Protein AF-0000000087139735 (afdb_homodimer)

Sequence (526 aa):
MELHQAVAIVTGGARGFGRAFAEEILANGGKAMITDVNVHELQATGKELQRRFGERNVCWDRQSVTEKDSFPRSFAYAAKYFKQPVNVLVNNAGIAGDMTFYEPGSTNWEAVVDIDLVALIRGSQFAITEFKRTLKGKEGVIVNLGSMAGLTTTPFGPDYAAAKAGVVGFTRSLYQLKKSDNIRCFCMCPGFAETNMGRQADVEIPEYTNMMGGLLPVKVVVDAFAAGMREPDNAGRVQRIMKKNTSYYRFPGDKALFPDSKLMELHQAVAIVTGGARGFGRAFAEEILANGGKAMITDVNVHELQATGKELQRRFGERNVCWDRQSVTEKDSFPRSFAYAAKYFKQPVNVLVNNAGIAGDMTFYEPGSTNWEAVVDIDLVALIRGSQFAITEFKRTLKGKEGVIVNLGSMAGLTTTPFGPDYAAAKAGVVGFTRSLYQLKKSDNIRCFCMCPGFAETNMGRQADVEIPEYTNMMGGLLPVKVVVDAFAAGMREPDNAGRVQRIMKKNTSYYRFPGDKALFPDSKL

Organism: NCBI:txid53985

Foldseek 3Di:
DALLPALEEFEPCLFFLNVLLQLLSLVRNAAYEYEYQPPVSQVVSQVVSCVVRNPLRYHYDYADLLDLCRQVVVQVVSCVSNVHGGQEYELDFADADPLCVVPPPDDVLVVRLRNQAVSLVSNVVVNLVSCLVGVVLDAHEYEHEAAVLLVDPDVSRVSNSVNRVNSLVVQLVQLCCCVVRVYAYEYEHEYQAPTPRSVVCCVVPVVVCVVQPHHAYSVQSSVVVSVVVVDSQQGSWYWYGGRVDTDTDDDVCCCVVRVPPPD/DALLDALEEFEPCLFFLNVLLQLLSLVRNAAYEYEYQPPVSQVVSQVVSCVVRNPLRYHYDYADLLDLCRQVVVQVVSCVSNVHGGQEYELDFADADPLCVVPPPDDVLVVRLRNQAVSLVSNVVVNLVSCLVGVVLDAHEYEHEAAVLLVDPDVSGNSNSVNRVNSLVVQLVQLCCCVVRVYAYEYEHEYQAPTPRSVVCCVVPVVVCVVQPHHAYSVQSSVVVSVVVVDSQQGSWYWYGGRVDTDTDDDVPCCVVRVPPPD

Nearest PDB structures (foldseek):
  3bmn-assembly1_C  TM=8.391E-01  e=1.812E-13  Trypanosoma brucei brucei
  3mcv-assembly1_B  TM=8.119E-01  e=3.113E-13  Trypanosoma brucei brucei
  8of2-assembly1_C  TM=8.279E-01  e=9.186E-13  Trypanosoma brucei brucei
  4cm6-assembly1_B  TM=8.150E-01  e=3.889E-12  Trypanosoma brucei brucei
  3bmo-assembly1_D  TM=8.076E-01  e=2.404E-12  Trypanosoma brucei brucei

Secondary structure (DSSP, 8-state):
--GGG-EEEEETTTSHHHHHHHHHHHHTT-EEEEEES-HHHHHHHHHHHHHHH-TTTEEEEE--TTSTTHHHHHHHHHHHHHTS---EEEE-------S-TTSTT--HHHHHHIIIIIHHHHHHHHHHHHHHHHSTTS-EEEEEE--GGGTS--TT-HHHHHHHHHHHHHHHTTTTHHHHHSEEEEEEEE-SBSSHHHHHHHHH-HHHHHHTTSPBPHHHHHHHHHHHHH-TT-TT-EEEE-SS-EEE---TTHHHH-TT---/--GGG-EEEETTTTSHHHHHHHHHHHHTT-EEEEEES-HHHHHHHHHHHHHHH-TTTEEEEE--TTSTTHHHHHHHHHHHHHTS---EEEE-------S-TTSTT--HHHHHHIIIIIHHHHHHHHHHHHHHHHSTTS-EEEEEE--GGGTS--TT-HHHHHHHHHHHHHHHTTTTHHHHHSEEEEEEEE-SBSSHHHHHHHHH-HHHHHHTTSPBPHHHHHHHHHHHHH-TT-TT-EEEE-SS-EEE---TTHHHH-TT---

Solvent-accessible surface area (backbone atoms only — not comparable to full-atom values): 25849 Å² total; per-residue (Å²): 76,59,46,49,73,35,28,28,41,26,31,34,17,42,46,59,68,22,30,48,47,43,48,53,29,39,78,46,60,14,30,31,31,31,21,17,70,54,54,68,52,27,51,54,41,38,53,52,48,18,72,74,66,34,66,81,34,37,48,65,49,77,34,52,68,71,43,90,64,36,55,66,52,52,51,52,50,47,21,62,73,58,73,41,70,62,35,29,40,33,44,47,41,64,64,74,64,84,60,41,71,85,40,84,85,55,60,64,51,56,55,31,31,39,41,38,25,52,20,40,50,52,47,50,47,50,47,53,48,47,31,65,67,65,41,75,70,45,70,28,40,38,39,37,58,44,26,41,40,29,75,42,71,25,66,67,29,27,50,42,7,12,18,20,8,14,40,48,26,27,31,36,10,42,31,59,36,34,81,77,55,33,28,33,28,29,30,40,18,42,55,46,27,70,32,72,70,28,51,48,40,44,69,76,41,38,70,60,33,51,74,67,71,34,66,24,61,59,61,62,55,44,52,49,49,55,52,53,47,50,43,80,76,41,42,20,35,38,34,37,37,50,83,90,45,75,44,56,59,83,54,90,64,38,65,74,76,41,70,76,46,89,102,75,60,47,47,73,36,28,29,41,26,31,34,18,41,46,58,66,22,30,48,48,42,48,54,29,40,77,47,60,14,30,33,30,33,22,16,70,52,55,68,52,27,52,54,42,39,54,52,48,18,72,73,64,35,64,78,33,37,48,65,48,78,35,51,67,71,43,90,63,36,53,64,52,49,53,52,51,47,20,62,72,58,72,41,72,62,35,29,40,33,42,49,43,64,66,75,61,85,61,42,71,84,40,85,84,55,60,64,52,57,56,32,31,39,41,40,24,52,20,39,50,52,46,50,47,50,47,54,48,48,32,64,68,66,42,75,69,45,70,28,40,38,41,39,58,44,26,41,40,28,75,40,70,25,67,66,29,28,50,42,6,11,17,21,8,14,40,48,27,26,31,36,11,41,32,60,36,33,79,76,54,33,29,33,27,28,31,41,19,41,54,46,28,69,32,72,69,28,50,49,42,44,68,76,42,39,71,61,32,50,73,66,71,34,65,23,61,58,62,62,56,44,51,50,48,55,52,52,46,49,43,80,73,41,41,22,36,38,34,37,37,50,84,90,46,74,44,50,59,84,53,90,65,37,64,74,75,43,70,77,45,88,97

Radius of gyration: 23.23 Å; Cα contacts (8 Å, |Δi|>4): 1164; chains: 2; bounding box: 50×70×53 Å

pLDDT: mean 95.25, std 7.1, range [45.31, 99.0]

InterPro domains:
  IPR002347 Short-chain dehydrogenase/reductase SDR [PF00106] (7-201)
  IPR002347 Short-chain dehydrogenase/reductase SDR [PR00080] (84-95)
  IPR002347 Short-chain dehydrogenase/reductase SDR [PR00080] (140-148)
  IPR002347 Short-chain dehydrogenase/reductase SDR [PR00080] (160-179)
  IPR002347 Short-chain dehydrogenase/reductase SDR [PR00081] (7-24)
  IPR002347 Short-chain dehydrogenase/reductase SDR [PR00081] (84-95)
  IPR002347 Short-chain dehydrogenase/reductase SDR [PR00081] (134-150)
  IPR002347 Short-chain dehydrogenase/reductase SDR [PR00081] (160-179)
  IPR002347 Short-chain dehydrogenase/reductase SDR [PR00081] (181-198)
  IPR036291 NAD(P)-binding domain superfamily [SSF51735] (1-235)

Structure (mmCIF, N/CA/C/O backbone):
data_AF-0000000087139735-model_v1
#
loop_
_entity.id
_entity.type
_entity.pdbx_description
1 polymer '15-hydroxyprostaglandin dehydrogenase'
#
loop_
_atom_site.group_PDB
_atom_site.id
_atom_site.type_symbol
_atom_site.label_atom_id
_atom_site.label_alt_id
_atom_site.label_comp_id
_atom_site.label_asym_id
_atom_site.label_entity_id
_atom_site.label_seq_id
_atom_site.pdbx_PDB_ins_code
_atom_site.Cartn_x
_atom_site.Cartn_y
_atom_site.Cartn_z
_atom_site.occupancy
_atom_site.B_iso_or_equiv
_atom_site.auth_seq_id
_atom_site.auth_comp_id
_atom_site.auth_asym_id
_atom_site.auth_atom_id
_atom_site.pdbx_PDB_model_num
ATOM 1 N N . MET A 1 1 ? -7.52 26.047 3.67 1 97.19 1 MET A N 1
ATOM 2 C CA . MET A 1 1 ? -7.234 26.562 5.008 1 97.19 1 MET A CA 1
ATOM 3 C C . MET A 1 1 ? -6.008 27.469 5 1 97.19 1 MET A C 1
ATOM 5 O O . MET A 1 1 ? -4.969 27.109 4.449 1 97.19 1 MET A O 1
ATOM 9 N N . GLU A 1 2 ? -6.172 28.547 5.527 1 98.12 2 GLU A N 1
ATOM 10 C CA . GLU A 1 2 ? -5 29.406 5.691 1 98.12 2 GLU A CA 1
ATOM 11 C C . GLU A 1 2 ? -4.086 28.875 6.793 1 98.12 2 GLU A C 1
ATOM 13 O O . GLU A 1 2 ? -4.559 28.391 7.816 1 98.12 2 GLU A O 1
ATOM 18 N N . LEU A 1 3 ? -2.809 29.141 6.652 1 98.62 3 LEU A N 1
ATOM 19 C CA . LEU A 1 3 ? -1.829 28.516 7.539 1 98.62 3 LEU A CA 1
ATOM 20 C C . LEU A 1 3 ? -1.944 29.078 8.953 1 98.62 3 LEU A C 1
ATOM 22 O O . LEU A 1 3 ? -1.647 28.391 9.922 1 98.62 3 LEU A O 1
ATOM 26 N N . HIS A 1 4 ? -2.438 30.297 9.125 1 98.5 4 HIS A N 1
ATOM 27 C CA . HIS A 1 4 ? -2.592 30.875 10.453 1 98.5 4 HIS A CA 1
ATOM 28 C C . HIS A 1 4 ? -3.707 30.188 11.227 1 98.5 4 HIS A C 1
ATOM 30 O O . HIS A 1 4 ? -3.814 30.344 12.445 1 98.5 4 HIS A O 1
ATOM 36 N N . GLN A 1 5 ? -4.523 29.438 10.539 1 98.62 5 GLN A N 1
ATOM 37 C CA . GLN A 1 5 ? -5.633 28.719 11.164 1 98.62 5 GLN A CA 1
ATOM 38 C C . GLN A 1 5 ? -5.211 27.328 11.602 1 98.62 5 GLN A C 1
ATOM 40 O O . GLN A 1 5 ? -5.957 26.625 12.297 1 98.62 5 GLN A O 1
ATOM 45 N N . ALA A 1 6 ? -4.047 26.938 11.273 1 98.81 6 ALA A N 1
ATOM 46 C CA . ALA A 1 6 ? -3.607 25.562 11.484 1 98.81 6 ALA A CA 1
ATOM 47 C C . ALA A 1 6 ? -3.141 25.344 12.922 1 98.81 6 ALA A C 1
ATOM 49 O O . ALA A 1 6 ? -2.354 26.141 13.453 1 98.81 6 ALA A O 1
ATOM 50 N N . VAL A 1 7 ? -3.65 24.391 13.555 1 98.94 7 VAL A N 1
ATOM 51 C CA . VAL A 1 7 ? -3.107 23.703 14.727 1 98.94 7 VAL A CA 1
ATOM 52 C C . VAL A 1 7 ? -2.695 22.281 14.359 1 98.94 7 VAL A C 1
ATOM 54 O O . VAL A 1 7 ? -3.537 21.391 14.289 1 98.94 7 VAL A O 1
ATOM 57 N N . ALA A 1 8 ? -1.373 22.125 14.195 1 98.94 8 ALA A N 1
ATOM 58 C CA . ALA A 1 8 ? -0.935 20.969 13.422 1 98.94 8 ALA A CA 1
ATOM 59 C C . ALA A 1 8 ? -0.089 20.031 14.281 1 98.94 8 ALA A C 1
ATOM 61 O O . ALA A 1 8 ? 0.621 20.469 15.188 1 98.94 8 ALA A O 1
ATOM 62 N N . ILE A 1 9 ? -0.222 18.766 14.047 1 98.94 9 ILE A N 1
ATOM 63 C CA . ILE A 1 9 ? 0.771 17.75 14.406 1 98.94 9 ILE A CA 1
ATOM 64 C C . ILE A 1 9 ? 1.538 17.328 13.156 1 98.94 9 ILE A C 1
ATOM 66 O O . ILE A 1 9 ? 0.935 16.969 12.141 1 98.94 9 ILE A O 1
ATOM 70 N N . VAL A 1 10 ? 2.822 17.422 13.188 1 98.94 10 VAL A N 1
ATOM 71 C CA . VAL A 1 10 ? 3.695 17 12.102 1 98.94 10 VAL A CA 1
ATOM 72 C C . VAL A 1 10 ? 4.59 15.852 12.562 1 98.94 10 VAL A C 1
ATOM 74 O O . VAL A 1 10 ? 5.508 16.062 13.359 1 98.94 10 VAL A O 1
ATOM 77 N N . THR A 1 11 ? 4.375 14.664 12.078 1 98.94 11 THR A N 1
ATOM 78 C CA . THR A 1 11 ? 5.199 13.516 12.445 1 98.94 11 THR A CA 1
ATOM 79 C C . THR A 1 11 ? 6.523 13.539 11.695 1 98.94 11 THR A C 1
ATOM 81 O O . THR A 1 11 ? 6.598 14.039 10.57 1 98.94 11 THR A O 1
ATOM 84 N N . GLY A 1 12 ? 7.512 12.914 12.328 1 98.56 12 GLY A N 1
ATOM 85 C CA . GLY A 1 12 ? 8.828 13.047 11.734 1 98.56 12 GLY A CA 1
ATOM 86 C C . GLY A 1 12 ? 9.289 14.484 11.602 1 98.56 12 GLY A C 1
ATOM 87 O O . GLY A 1 12 ? 9.805 14.883 10.555 1 98.56 12 GLY A O 1
ATOM 88 N N . GLY A 1 13 ? 9.008 15.258 12.586 1 98.62 13 GLY A N 1
ATOM 89 C CA . GLY A 1 13 ? 9.148 16.703 12.461 1 98.62 13 GLY A CA 1
ATOM 90 C C . GLY A 1 13 ? 10.508 17.203 12.898 1 98.62 13 GLY A C 1
ATOM 91 O O . GLY A 1 13 ? 10.766 18.406 12.875 1 98.62 13 GLY A O 1
ATOM 92 N N . ALA A 1 14 ? 11.438 16.312 13.297 1 98.25 14 ALA A N 1
ATOM 93 C CA . ALA A 1 14 ? 12.719 16.75 13.844 1 98.25 14 ALA A CA 1
ATOM 94 C C . ALA A 1 14 ? 13.648 17.234 12.734 1 98.25 14 ALA A C 1
ATOM 96 O O . ALA A 1 14 ? 14.57 18.016 12.992 1 98.25 14 ALA A O 1
ATOM 97 N N . ARG A 1 15 ? 13.461 16.766 11.539 1 96.12 15 ARG A N 1
ATOM 98 C CA . ARG A 1 15 ? 14.336 17.125 10.422 1 96.12 15 ARG A CA 1
ATOM 99 C C . ARG A 1 15 ? 13.594 17.031 9.094 1 96.12 15 ARG A C 1
ATOM 101 O O . ARG A 1 15 ? 12.406 16.703 9.062 1 96.12 15 ARG A O 1
ATOM 108 N N . GLY A 1 16 ? 14.258 17.422 8.039 1 96.25 16 GLY A N 1
ATOM 109 C CA . GLY A 1 16 ? 13.766 17.203 6.691 1 96.25 16 GLY A CA 1
ATOM 110 C C . GLY A 1 16 ? 12.477 17.938 6.395 1 96.25 16 GLY A C 1
ATOM 111 O O . GLY A 1 16 ? 12.328 19.109 6.758 1 96.25 16 GLY A O 1
ATOM 112 N N . PHE A 1 17 ? 11.594 17.281 5.617 1 97.88 17 PHE A N 1
ATOM 113 C CA . PHE A 1 17 ? 10.328 17.891 5.207 1 97.88 17 PHE A CA 1
ATOM 114 C C . PHE A 1 17 ? 9.477 18.234 6.422 1 97.88 17 PHE A C 1
ATOM 116 O O . PHE A 1 17 ? 8.859 19.297 6.465 1 97.88 17 PHE A O 1
ATOM 123 N N . GLY A 1 18 ? 9.492 17.328 7.438 1 98.56 18 GLY A N 1
ATOM 124 C CA . GLY A 1 18 ? 8.664 17.562 8.609 1 98.56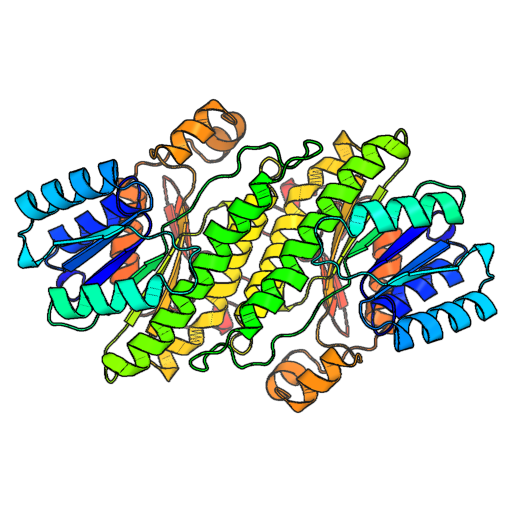 18 GLY A CA 1
ATOM 125 C C . GLY A 1 18 ? 9.008 18.859 9.328 1 98.56 18 GLY A C 1
ATOM 126 O O . GLY A 1 18 ? 8.117 19.641 9.641 1 98.56 18 GLY A O 1
ATOM 127 N N . ARG A 1 19 ? 10.258 19.016 9.562 1 98.5 19 ARG A N 1
ATOM 128 C CA . ARG A 1 19 ? 10.703 20.266 10.164 1 98.5 19 ARG A CA 1
ATOM 129 C C . ARG A 1 19 ? 10.305 21.469 9.305 1 98.5 19 ARG A C 1
ATOM 131 O O . ARG A 1 19 ? 9.82 22.469 9.82 1 98.5 19 ARG A O 1
ATOM 138 N N . ALA A 1 20 ? 10.477 21.344 8.008 1 98.62 20 ALA A N 1
ATOM 139 C CA . ALA A 1 20 ? 10.211 22.438 7.082 1 98.62 20 ALA A CA 1
ATOM 140 C C . ALA A 1 20 ? 8.727 22.766 7.031 1 98.62 20 ALA A C 1
ATOM 142 O O . ALA A 1 20 ? 8.336 23.938 6.945 1 98.62 20 ALA A O 1
ATOM 143 N N . PHE A 1 21 ? 7.863 21.75 7.039 1 98.88 21 PHE A N 1
ATOM 144 C CA . PHE A 1 21 ? 6.418 21.953 7.047 1 98.88 21 PHE A CA 1
ATOM 145 C C . PHE A 1 21 ? 5.988 22.672 8.328 1 98.88 21 PHE A C 1
ATOM 147 O O . PHE A 1 21 ? 5.188 23.609 8.281 1 98.88 21 PHE A O 1
ATOM 154 N N . ALA A 1 22 ? 6.539 22.188 9.477 1 98.88 22 ALA A N 1
ATOM 155 C CA . ALA A 1 22 ? 6.227 22.844 10.742 1 98.88 22 ALA A CA 1
ATOM 156 C C . ALA A 1 22 ? 6.648 24.312 10.727 1 98.88 22 ALA A C 1
ATOM 158 O O . ALA A 1 22 ? 5.883 25.188 11.133 1 98.88 22 ALA A O 1
ATOM 159 N N . GLU A 1 23 ? 7.832 24.578 10.234 1 98.81 23 GLU A N 1
ATOM 160 C CA . GLU A 1 23 ? 8.336 25.938 10.148 1 98.81 23 GLU A CA 1
ATOM 161 C C . GLU A 1 23 ? 7.445 26.812 9.258 1 98.81 23 GLU A C 1
ATOM 163 O O . GLU A 1 23 ? 7.203 27.969 9.562 1 98.81 23 GLU A O 1
ATOM 168 N N . GLU A 1 24 ? 7.02 26.234 8.133 1 98.88 24 GLU A N 1
ATOM 169 C CA . GLU A 1 24 ? 6.141 26.953 7.219 1 98.88 24 GLU A CA 1
ATOM 170 C C . GLU A 1 24 ? 4.836 27.344 7.906 1 98.88 24 GLU A C 1
ATOM 172 O O . GLU A 1 24 ? 4.363 28.484 7.762 1 98.88 24 GLU A O 1
ATOM 177 N N . ILE A 1 25 ? 4.23 26.453 8.656 1 98.88 25 ILE A N 1
ATOM 178 C CA . ILE A 1 25 ? 2.998 26.719 9.398 1 98.88 25 ILE A CA 1
ATOM 179 C C . ILE A 1 25 ? 3.232 27.828 10.422 1 98.88 25 ILE A C 1
ATOM 181 O O . ILE A 1 25 ? 2.457 28.781 10.5 1 98.88 25 ILE A O 1
ATOM 185 N N . LEU A 1 26 ? 4.324 27.734 11.164 1 98.88 26 LEU A N 1
ATOM 186 C CA . LEU A 1 26 ? 4.652 28.656 12.242 1 98.88 26 LEU A CA 1
ATOM 187 C C . LEU A 1 26 ? 4.949 30.047 11.68 1 98.88 26 LEU A C 1
ATOM 189 O O . LEU A 1 26 ? 4.484 31.047 12.219 1 98.88 26 LEU A O 1
ATOM 193 N N . ALA A 1 27 ? 5.688 30.047 10.57 1 98.75 27 ALA A N 1
ATOM 194 C CA . ALA A 1 27 ? 6.074 31.312 9.945 1 98.75 27 ALA A CA 1
ATOM 195 C C . ALA A 1 27 ? 4.848 32.094 9.453 1 98.75 27 ALA A C 1
ATOM 197 O O . ALA A 1 27 ? 4.906 33.312 9.258 1 98.75 27 ALA A O 1
ATOM 198 N N . ASN A 1 28 ? 3.76 31.406 9.336 1 98.62 28 ASN A N 1
ATOM 199 C CA . ASN A 1 28 ? 2.535 32.031 8.844 1 98.62 28 ASN A CA 1
ATOM 200 C C . ASN A 1 28 ? 1.489 32.156 9.945 1 98.62 28 ASN A C 1
ATOM 202 O O . ASN A 1 28 ? 0.298 32.281 9.664 1 98.62 28 ASN A O 1
ATOM 206 N N . GLY A 1 29 ? 1.876 31.953 11.164 1 98.62 29 GLY A N 1
ATOM 207 C CA . GLY A 1 29 ? 1.043 32.312 12.297 1 98.62 29 GLY A CA 1
ATOM 208 C C . GLY A 1 29 ? 0.279 31.156 12.875 1 98.62 29 GLY A C 1
ATOM 209 O O . GLY A 1 29 ? -0.522 31.328 13.797 1 98.62 29 GLY A O 1
ATOM 210 N N . GLY A 1 30 ? 0.488 29.922 12.344 1 98.81 30 GLY A N 1
ATOM 211 C CA . GLY A 1 30 ? -0.148 28.734 12.891 1 98.81 30 GLY A CA 1
ATOM 212 C C . GLY A 1 30 ? 0.582 28.172 14.086 1 98.81 30 GLY A C 1
ATOM 213 O O . GLY A 1 30 ? 1.511 28.781 14.609 1 98.81 30 GLY A O 1
ATOM 214 N N . LYS A 1 31 ? 0.105 27.047 14.594 1 98.94 31 LYS A N 1
ATOM 215 C CA . LYS A 1 31 ? 0.706 26.297 15.688 1 98.94 31 LYS A CA 1
ATOM 216 C C . LYS A 1 31 ? 1.104 24.891 15.242 1 98.94 31 LYS A C 1
ATOM 218 O O . LYS A 1 31 ? 0.464 24.297 14.367 1 98.94 31 LYS A O 1
ATOM 223 N N . ALA A 1 32 ? 2.162 24.406 15.844 1 98.94 32 ALA A N 1
ATOM 224 C CA . ALA A 1 32 ? 2.627 23.094 15.398 1 98.94 32 ALA A CA 1
ATOM 225 C C . ALA A 1 32 ? 3.238 22.312 16.547 1 98.94 32 ALA A C 1
ATOM 227 O O . ALA A 1 32 ? 4.078 22.828 17.281 1 98.94 32 ALA A O 1
ATOM 228 N N . MET A 1 33 ? 2.791 21.109 16.75 1 98.94 33 MET A N 1
ATOM 229 C CA . MET A 1 33 ? 3.541 20.109 17.5 1 98.94 33 MET A CA 1
ATOM 230 C C . MET A 1 33 ? 4.32 19.203 16.562 1 98.94 33 MET A C 1
ATOM 232 O O . MET A 1 33 ? 3.752 18.609 15.641 1 98.94 33 MET A O 1
ATOM 236 N N . ILE A 1 34 ? 5.602 19.062 16.812 1 98.94 34 ILE A N 1
ATOM 237 C CA . ILE A 1 34 ? 6.414 18.125 16.047 1 98.94 34 ILE A CA 1
ATOM 238 C C . ILE A 1 34 ? 6.656 16.859 16.859 1 98.94 34 ILE A C 1
ATOM 240 O O . ILE A 1 34 ? 6.805 16.922 18.094 1 98.94 34 ILE A O 1
ATOM 244 N N . THR A 1 35 ? 6.645 15.703 16.219 1 98.94 35 THR A N 1
ATOM 245 C CA . THR A 1 35 ? 6.969 14.438 16.859 1 98.94 35 THR A CA 1
ATOM 246 C C . THR A 1 35 ? 8.062 13.703 16.094 1 98.94 35 THR A C 1
ATOM 248 O O . THR A 1 35 ? 8.25 13.938 14.898 1 98.94 35 THR A O 1
ATOM 251 N N . ASP A 1 36 ? 8.766 12.883 16.75 1 98.75 36 ASP A N 1
ATOM 252 C CA . ASP A 1 36 ? 9.836 12.086 16.156 1 98.75 36 ASP A CA 1
ATOM 253 C C . ASP A 1 36 ? 10.312 11 17.125 1 98.75 36 ASP A C 1
ATOM 255 O O . ASP A 1 36 ? 10.102 11.102 18.328 1 98.75 36 ASP A O 1
ATOM 259 N N . VAL A 1 37 ? 10.922 10 16.578 1 98.38 37 VAL A N 1
ATOM 260 C CA . VAL A 1 37 ? 11.484 8.945 17.422 1 98.38 37 VAL A CA 1
ATOM 261 C C . VAL A 1 37 ? 12.844 9.375 17.953 1 98.38 37 VAL A C 1
ATOM 263 O O . VAL A 1 37 ? 13.297 8.891 19 1 98.38 37 VAL A O 1
ATOM 266 N N . ASN A 1 38 ? 13.516 10.227 17.188 1 98.06 38 ASN A N 1
ATOM 267 C CA . ASN A 1 38 ? 14.82 10.727 17.625 1 98.06 38 ASN A CA 1
ATOM 268 C C . ASN A 1 38 ? 14.672 11.859 18.641 1 98.06 38 ASN A C 1
ATOM 270 O O . ASN A 1 38 ? 14.57 13.031 18.25 1 98.06 38 ASN A O 1
ATOM 274 N N . VAL A 1 39 ? 14.82 11.523 19.859 1 97.94 39 VAL A N 1
ATOM 275 C CA . VAL A 1 39 ? 14.5 12.43 20.969 1 97.94 39 VAL A CA 1
ATOM 276 C C . VAL A 1 39 ? 15.484 13.602 20.969 1 97.94 39 VAL A C 1
ATOM 278 O O . VAL A 1 39 ? 15.094 14.75 21.203 1 97.94 39 VAL A O 1
ATOM 281 N N . HIS A 1 40 ? 16.719 13.367 20.719 1 98.31 40 HIS A N 1
ATOM 282 C CA . HIS A 1 40 ? 17.734 14.414 20.766 1 98.31 40 HIS A CA 1
ATOM 283 C C . HIS A 1 40 ? 17.516 15.453 19.672 1 98.31 40 HIS A C 1
ATOM 285 O O . HIS A 1 40 ? 17.5 16.656 19.953 1 98.31 40 HIS A O 1
ATOM 291 N N . GLU A 1 41 ? 17.344 14.984 18.469 1 98.19 41 GLU A N 1
ATOM 292 C CA . GLU A 1 41 ? 17.078 15.891 17.344 1 98.19 41 GLU A CA 1
ATOM 293 C C . GLU A 1 41 ? 15.742 16.609 17.516 1 98.19 41 GLU A C 1
ATOM 295 O O . GLU A 1 41 ? 15.625 17.781 17.188 1 98.19 41 GLU A O 1
ATOM 300 N N . LEU A 1 42 ? 14.828 15.906 18.031 1 98.75 42 LEU A N 1
ATOM 301 C CA . LEU A 1 42 ? 13.492 16.453 18.266 1 98.75 42 LEU A CA 1
ATOM 302 C C . LEU A 1 42 ? 13.555 17.609 19.266 1 98.75 42 LEU A C 1
ATOM 304 O O . LEU A 1 42 ? 12.977 18.672 19.016 1 98.75 42 LEU A O 1
ATOM 308 N N . GLN A 1 43 ? 14.203 17.406 20.375 1 98.56 43 GLN A N 1
ATOM 309 C CA . GLN A 1 43 ? 14.32 18.422 21.406 1 98.56 43 GLN A CA 1
ATOM 310 C C . GLN A 1 43 ? 15.07 19.641 20.891 1 98.56 43 GLN A C 1
ATOM 312 O O . GLN A 1 43 ? 14.664 20.781 21.141 1 98.56 43 GLN A O 1
ATOM 317 N N . ALA A 1 44 ? 16.141 19.391 20.156 1 98.75 44 ALA A N 1
ATOM 318 C CA . ALA A 1 44 ? 16.906 20.5 19.594 1 98.75 44 ALA A CA 1
ATOM 319 C C . ALA A 1 44 ? 16.047 21.328 18.641 1 98.75 44 ALA A C 1
ATOM 321 O O . ALA A 1 44 ? 16.016 22.562 18.734 1 98.75 44 ALA A O 1
ATOM 322 N N . THR A 1 45 ? 15.328 20.672 17.75 1 98.81 45 THR A N 1
ATOM 323 C CA . THR A 1 45 ? 14.469 21.359 16.797 1 98.81 45 THR A CA 1
ATOM 324 C C . THR A 1 45 ? 13.32 22.062 17.5 1 98.81 45 THR A C 1
ATOM 326 O O . THR A 1 45 ? 13.016 23.219 17.203 1 98.81 45 THR A O 1
ATOM 329 N N . GLY A 1 46 ? 12.703 21.375 18.453 1 98.69 46 GLY A N 1
ATOM 330 C CA . GLY A 1 46 ? 11.617 21.969 19.203 1 98.69 46 GLY A CA 1
ATOM 331 C C . GLY A 1 46 ? 12.023 23.266 19.906 1 98.69 46 GLY A C 1
ATOM 332 O O . GLY A 1 46 ? 11.32 24.266 19.797 1 98.69 46 GLY A O 1
ATOM 333 N N . LYS A 1 47 ? 13.133 23.281 20.547 1 98.62 47 LYS A N 1
ATOM 334 C CA . LYS A 1 47 ? 13.633 24.438 21.266 1 98.62 47 LYS A CA 1
ATOM 335 C C . LYS A 1 47 ? 13.961 25.578 20.312 1 98.62 47 LYS A C 1
ATOM 337 O O . LYS A 1 47 ? 13.688 26.75 20.609 1 98.62 47 LYS A O 1
ATOM 342 N N . GLU A 1 48 ? 14.547 25.219 19.219 1 98.75 48 GLU A N 1
ATOM 343 C CA . GLU A 1 48 ? 14.844 26.234 18.219 1 98.75 48 GLU A CA 1
ATOM 344 C C . GLU A 1 48 ? 13.57 26.906 17.688 1 98.75 48 GLU A C 1
ATOM 346 O O . GLU A 1 48 ? 13.508 28.125 17.578 1 98.75 48 GLU A O 1
ATOM 351 N N . LEU A 1 49 ? 12.594 26.109 17.359 1 98.75 49 LEU A N 1
ATOM 352 C CA . LEU A 1 49 ? 11.328 26.625 16.844 1 98.75 49 LEU A CA 1
ATOM 353 C C . LEU A 1 49 ? 10.609 27.469 17.891 1 98.75 49 LEU A C 1
ATOM 355 O O . LEU A 1 49 ? 10 28.484 17.578 1 98.75 49 LEU A O 1
ATOM 359 N N . GLN A 1 50 ? 10.688 27.031 19.172 1 98.44 50 GLN A N 1
ATOM 360 C CA . GLN A 1 50 ? 10.086 27.812 20.25 1 98.44 50 GLN A CA 1
ATOM 361 C C . GLN A 1 50 ? 10.734 29.188 20.359 1 98.44 50 GLN A C 1
ATOM 363 O O . GLN A 1 50 ? 10.055 30.188 20.562 1 98.44 50 GLN A O 1
ATOM 368 N N . ARG A 1 51 ? 12.062 29.203 20.25 1 98.44 51 ARG A N 1
ATOM 369 C CA . ARG A 1 51 ? 12.781 30.469 20.328 1 98.44 51 ARG A CA 1
ATOM 370 C C . ARG A 1 51 ? 12.375 31.406 19.188 1 98.44 51 ARG A C 1
ATOM 372 O O . ARG A 1 51 ? 12.234 32.594 19.406 1 98.44 51 ARG A O 1
ATOM 379 N N . ARG A 1 52 ? 12.141 30.844 18.078 1 98.56 52 ARG A N 1
ATOM 380 C CA . ARG A 1 52 ? 11.883 31.641 16.891 1 98.56 52 ARG A CA 1
ATOM 381 C C . ARG A 1 52 ? 10.414 32.062 16.828 1 98.56 52 ARG A C 1
ATOM 383 O O . ARG A 1 52 ? 10.102 33.156 16.344 1 98.56 52 ARG A O 1
ATOM 390 N N . PHE A 1 53 ? 9.469 31.172 17.25 1 98.62 53 PHE A N 1
ATOM 391 C CA . PHE A 1 53 ? 8.07 31.406 16.906 1 98.62 53 PHE A CA 1
ATOM 392 C C . PHE A 1 53 ? 7.219 31.516 18.172 1 98.62 53 PHE A C 1
ATOM 394 O O . PHE A 1 53 ? 6.016 31.781 18.094 1 98.62 53 PHE A O 1
ATOM 401 N N . GLY A 1 54 ? 7.824 31.25 19.391 1 98.38 54 GLY A N 1
ATOM 402 C CA . GLY A 1 54 ? 7.125 31.422 20.656 1 98.38 54 GLY A CA 1
ATOM 403 C C . GLY A 1 54 ? 6.715 30.109 21.281 1 98.38 54 GLY A C 1
ATOM 404 O O . GLY A 1 54 ? 6.223 29.203 20.594 1 98.38 54 GLY A O 1
ATOM 405 N N . GLU A 1 55 ? 6.836 29.984 22.562 1 98.06 55 GLU A N 1
ATOM 406 C CA . GLU A 1 55 ? 6.578 28.766 23.328 1 98.06 55 GLU A CA 1
ATOM 407 C C . GLU A 1 55 ? 5.113 28.344 23.219 1 98.06 55 GLU A C 1
ATOM 409 O O . GLU A 1 55 ? 4.801 27.156 23.281 1 98.06 55 GLU A O 1
ATOM 414 N N . ARG A 1 56 ? 4.289 29.312 23.078 1 98.12 56 ARG A N 1
ATOM 415 C CA . ARG A 1 56 ? 2.859 29.016 23.047 1 98.12 56 ARG A CA 1
ATOM 416 C C . ARG A 1 56 ? 2.447 28.406 21.719 1 98.12 56 ARG A C 1
ATOM 418 O O . ARG A 1 56 ? 1.357 27.844 21.594 1 98.12 56 ARG A O 1
ATOM 425 N N . ASN A 1 57 ? 3.312 28.5 20.703 1 98.56 57 ASN A N 1
ATOM 426 C CA . ASN A 1 57 ? 2.936 28.125 19.344 1 98.56 57 ASN A CA 1
ATOM 427 C C . ASN A 1 57 ? 3.596 26.812 18.922 1 98.56 57 ASN A C 1
ATOM 429 O O . ASN A 1 57 ? 3.264 26.25 17.875 1 98.56 57 ASN A O 1
ATOM 433 N N . VAL A 1 58 ? 4.566 26.328 19.766 1 98.75 58 VAL A N 1
ATOM 434 C CA . V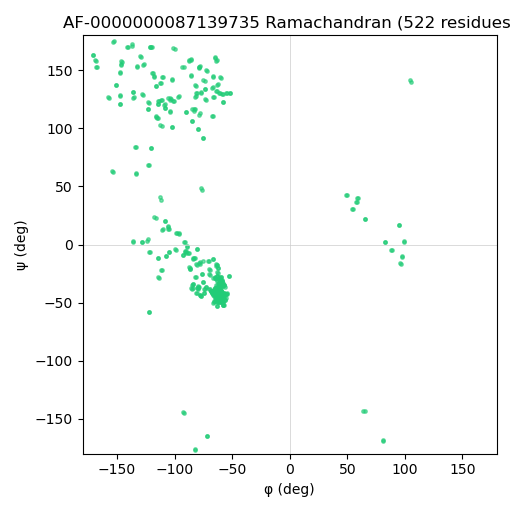AL A 1 58 ? 5.344 25.156 19.375 1 98.75 58 VAL A CA 1
ATOM 435 C C . VAL A 1 58 ? 5.477 24.203 20.562 1 98.75 58 VAL A C 1
ATOM 437 O O . VAL A 1 58 ? 5.777 24.625 21.688 1 98.75 58 VAL A O 1
ATOM 440 N N . CYS A 1 59 ? 5.211 22.938 20.391 1 98.62 59 CYS A N 1
ATOM 441 C CA . CYS A 1 59 ? 5.582 21.891 21.344 1 98.62 59 CYS A CA 1
ATOM 442 C C . CYS A 1 59 ? 6.051 20.641 20.609 1 98.62 59 CYS A C 1
ATOM 444 O O . CYS A 1 59 ? 6.125 20.625 19.375 1 98.62 59 CYS A O 1
ATOM 446 N N . TRP A 1 60 ? 6.602 19.719 21.344 1 98.75 60 TRP A N 1
ATOM 447 C CA . TRP A 1 60 ? 7.098 18.469 20.75 1 98.75 60 TRP A CA 1
ATOM 448 C C . TRP A 1 60 ? 6.914 17.297 21.719 1 98.75 60 TRP A C 1
ATOM 450 O O . TRP A 1 60 ? 6.785 17.5 22.922 1 98.75 60 TRP A O 1
ATOM 460 N N . ASP A 1 61 ? 6.836 16.109 21.125 1 98.12 61 ASP A N 1
ATOM 461 C CA . ASP A 1 61 ? 6.703 14.875 21.906 1 98.12 61 ASP A CA 1
ATOM 462 C C . ASP A 1 61 ? 7.324 13.688 21.156 1 98.12 61 ASP A C 1
ATOM 464 O O . ASP A 1 61 ? 7.156 13.555 19.938 1 98.12 61 ASP A O 1
ATOM 468 N N . ARG A 1 62 ? 8.047 12.867 21.938 1 98.44 62 ARG A N 1
ATOM 469 C CA . ARG A 1 62 ? 8.562 11.656 21.312 1 98.44 62 ARG A CA 1
ATOM 470 C C . ARG A 1 62 ? 7.426 10.734 20.875 1 98.44 62 ARG A C 1
ATOM 472 O O . ARG A 1 62 ? 6.5 10.477 21.656 1 98.44 62 ARG A O 1
ATOM 479 N N . GLN A 1 63 ? 7.527 10.305 19.703 1 98.62 63 GLN A N 1
ATOM 480 C CA . GLN A 1 63 ? 6.492 9.43 19.156 1 98.62 63 GLN A CA 1
ATOM 481 C C . GLN A 1 63 ? 7.082 8.43 18.172 1 98.62 63 GLN A C 1
ATOM 483 O O . GLN A 1 63 ? 7.773 8.812 17.219 1 98.62 63 GLN A O 1
ATOM 488 N N . SER A 1 64 ? 6.902 7.211 18.484 1 98.69 64 SER A N 1
ATOM 489 C CA . SER A 1 64 ? 6.965 6.211 17.422 1 98.69 64 SER A CA 1
ATOM 490 C C . SER A 1 64 ? 5.594 5.977 16.797 1 98.69 64 SER A C 1
ATOM 492 O O . SER A 1 64 ? 4.695 5.434 17.453 1 98.69 64 SER A O 1
ATOM 494 N N . VAL A 1 65 ? 5.438 6.336 15.516 1 98.62 65 VAL A N 1
ATOM 495 C CA . VAL A 1 65 ? 4.133 6.309 14.867 1 98.62 65 VAL A CA 1
ATOM 496 C C . VAL A 1 65 ? 3.645 4.867 14.742 1 98.62 65 VAL A C 1
ATOM 498 O O . VAL A 1 65 ? 2.471 4.625 14.461 1 98.62 65 VAL A O 1
ATOM 501 N N . THR A 1 66 ? 4.535 3.9 14.984 1 97.88 66 THR A N 1
ATOM 502 C CA . THR A 1 66 ? 4.152 2.498 14.859 1 97.88 66 THR A CA 1
ATOM 503 C C . THR A 1 66 ? 3.484 2.008 16.141 1 97.88 66 THR A C 1
ATOM 505 O O . THR A 1 66 ? 2.881 0.934 16.172 1 97.88 66 THR A O 1
ATOM 508 N N . GLU A 1 67 ? 3.59 2.812 17.188 1 97.38 67 GLU A N 1
ATOM 509 C CA . GLU A 1 67 ? 2.979 2.426 18.469 1 97.38 67 GLU A CA 1
ATOM 510 C C . GLU A 1 67 ? 1.471 2.652 18.438 1 97.38 67 GLU A C 1
ATOM 512 O O . GLU A 1 67 ? 1.005 3.732 18.078 1 97.38 67 GLU A O 1
ATOM 517 N N . LYS A 1 68 ? 0.644 1.678 18.844 1 91.81 68 LYS A N 1
ATOM 518 C CA . LYS A 1 68 ? -0.811 1.676 18.734 1 91.81 68 LYS A CA 1
ATOM 519 C C . LYS A 1 68 ? -1.421 2.887 19.438 1 91.81 68 LYS A C 1
ATOM 521 O O . LYS A 1 68 ? -2.389 3.471 18.938 1 91.81 68 LYS A O 1
ATOM 526 N N . ASP A 1 69 ? -0.916 3.379 20.5 1 95.38 69 ASP A N 1
ATOM 527 C CA . ASP A 1 69 ? -1.539 4.461 21.266 1 95.38 69 ASP A CA 1
ATOM 528 C C . ASP A 1 69 ? -0.792 5.777 21.047 1 95.38 69 ASP A C 1
ATOM 530 O O . ASP A 1 69 ? -1.019 6.75 21.781 1 95.38 69 ASP A O 1
ATOM 534 N N . SER A 1 70 ? 0.028 5.828 20.062 1 97.94 70 SER A N 1
ATOM 535 C CA . SER A 1 70 ? 0.877 7.008 19.906 1 97.94 70 SER A CA 1
ATOM 536 C C . SER A 1 70 ? 0.071 8.211 19.438 1 97.94 70 SER A C 1
ATOM 538 O O . SER A 1 70 ? 0.295 9.336 19.906 1 97.94 70 SER A O 1
ATOM 540 N N . PHE A 1 71 ? -0.947 8.031 18.547 1 98.25 71 PHE A N 1
ATOM 541 C CA . PHE A 1 71 ? -1.683 9.156 17.984 1 98.25 71 PHE A CA 1
ATOM 542 C C . PHE A 1 71 ? -2.689 9.703 18.984 1 98.25 71 PHE A C 1
ATOM 544 O O . PHE A 1 71 ? -2.764 10.914 19.188 1 98.25 71 PHE A O 1
ATOM 551 N N . PRO A 1 72 ? -3.424 8.852 19.672 1 97.94 72 PRO A N 1
ATOM 552 C CA . PRO A 1 72 ? -4.281 9.406 20.719 1 97.94 72 PRO A CA 1
ATOM 553 C C . PRO A 1 72 ? -3.51 10.242 21.734 1 97.94 72 PRO A C 1
ATOM 555 O O . PRO A 1 72 ? -3.961 11.328 22.125 1 97.94 72 PRO A O 1
ATOM 558 N N . ARG A 1 73 ? -2.381 9.766 22.125 1 98.38 73 ARG A N 1
ATOM 559 C CA . ARG A 1 73 ? -1.556 10.484 23.094 1 98.38 73 ARG A CA 1
ATOM 560 C C . ARG A 1 73 ? -1.09 11.82 22.531 1 98.38 73 ARG A C 1
ATOM 562 O O . ARG A 1 73 ? -1.163 12.852 23.203 1 98.38 73 ARG A O 1
ATOM 569 N N . SER A 1 74 ? -0.598 11.82 21.312 1 98.69 74 SER A N 1
ATOM 570 C CA . SER A 1 74 ? -0.096 13.031 20.688 1 98.69 74 SER A CA 1
ATOM 571 C C . SER A 1 74 ? -1.204 14.07 20.516 1 98.69 74 SER A C 1
ATOM 573 O O . SER A 1 74 ? -1.002 15.25 20.797 1 98.69 74 SER A O 1
ATOM 575 N N . PHE A 1 75 ? -2.387 13.656 20.047 1 98.75 75 PHE A N 1
ATOM 576 C CA . PHE A 1 75 ? -3.508 14.562 19.844 1 98.75 75 PHE A CA 1
ATOM 577 C C . PHE A 1 75 ? -3.957 15.18 21.156 1 98.75 75 PHE A C 1
ATOM 579 O O . PHE A 1 75 ? -4.219 16.375 21.234 1 98.75 75 PHE A O 1
ATOM 586 N N . ALA A 1 76 ? -4.035 14.344 22.156 1 98.62 76 ALA A N 1
ATOM 587 C CA . ALA A 1 76 ? -4.441 14.836 23.469 1 98.62 76 ALA A CA 1
ATOM 588 C C . ALA A 1 76 ? -3.455 15.867 24 1 98.62 76 ALA A C 1
ATOM 590 O O . ALA A 1 76 ? -3.857 16.922 24.516 1 98.62 76 ALA A O 1
ATOM 591 N N . TYR A 1 77 ? -2.195 15.555 23.891 1 98.75 77 TYR A N 1
ATOM 592 C CA . TYR A 1 77 ? -1.158 16.453 24.375 1 98.75 77 TYR A CA 1
ATOM 593 C C . TYR A 1 77 ? -1.208 17.797 23.641 1 98.75 77 TYR A C 1
ATOM 595 O O . TYR A 1 77 ? -1.175 18.859 24.25 1 98.75 77 TYR A O 1
ATOM 603 N N . ALA A 1 78 ? -1.297 17.766 22.297 1 98.88 78 ALA A N 1
ATOM 604 C CA . ALA A 1 78 ? -1.318 18.984 21.5 1 98.88 78 ALA A CA 1
ATOM 605 C C . ALA A 1 78 ? -2.539 19.844 21.828 1 98.88 78 ALA A C 1
ATOM 607 O O . ALA A 1 78 ? -2.424 21.047 22 1 98.88 78 ALA A O 1
ATOM 608 N N . ALA A 1 79 ? -3.682 19.203 21.875 1 98.75 79 ALA A N 1
ATOM 609 C CA . ALA A 1 79 ? -4.91 19.922 22.172 1 98.75 79 ALA A CA 1
ATOM 610 C C . ALA A 1 79 ? -4.824 20.625 23.531 1 98.75 79 ALA A C 1
ATOM 612 O O . ALA A 1 79 ? -5.242 21.781 23.672 1 98.75 79 ALA A O 1
ATOM 613 N N . LYS A 1 80 ? -4.328 19.906 24.484 1 98.69 80 LYS A N 1
ATOM 614 C CA . LYS A 1 80 ? -4.168 20.484 25.812 1 98.69 80 LYS A CA 1
ATOM 615 C C . LYS A 1 80 ? -3.168 21.625 25.812 1 98.69 80 LYS A C 1
ATOM 617 O O . LYS A 1 80 ? -3.424 22.688 26.391 1 98.69 80 LYS A O 1
ATOM 622 N N . TYR A 1 81 ? -2.078 21.422 25.172 1 98.81 81 TYR A N 1
ATOM 623 C CA . TYR A 1 81 ? -1.01 22.422 25.156 1 98.81 81 TYR A CA 1
ATOM 624 C C . TYR A 1 81 ? -1.47 23.703 24.484 1 98.81 81 TYR A C 1
ATOM 626 O O . TYR A 1 81 ? -1.212 24.797 24.984 1 98.81 81 TYR A O 1
ATOM 634 N N . PHE A 1 82 ? -2.154 23.578 23.359 1 98.75 82 PHE A N 1
ATOM 635 C CA . PHE A 1 82 ? -2.527 24.75 22.547 1 98.75 82 PHE A CA 1
ATOM 636 C C . PHE A 1 82 ? -3.879 25.297 22.984 1 98.75 82 PHE A C 1
ATOM 638 O O . PHE A 1 82 ? -4.309 26.344 22.516 1 98.75 82 PHE A O 1
ATOM 645 N N . LYS A 1 83 ? -4.547 24.547 23.891 1 98.38 83 LYS A N 1
ATOM 646 C CA . LYS A 1 83 ? -5.883 24.891 24.359 1 98.38 83 LYS A CA 1
ATOM 647 C C . LYS A 1 83 ? -6.844 25.078 23.188 1 98.38 83 LYS A C 1
ATOM 649 O O . LYS A 1 83 ? -7.645 26.016 23.188 1 98.38 83 LYS A O 1
ATOM 654 N N . GLN A 1 84 ? -6.621 24.406 22.188 1 97.88 84 GLN A N 1
ATOM 655 C CA . GLN A 1 84 ? -7.398 24.344 20.953 1 97.88 84 GLN A CA 1
ATOM 656 C C . GLN A 1 84 ? -7.34 22.938 20.328 1 97.88 84 GLN A C 1
ATOM 658 O O . GLN A 1 84 ? -6.336 22.234 20.469 1 97.88 84 GLN A O 1
ATOM 663 N N . PRO A 1 85 ? -8.438 22.531 19.641 1 98.44 85 PRO A N 1
ATOM 664 C CA . PRO A 1 85 ? -8.352 21.25 18.969 1 98.44 85 PRO A CA 1
ATOM 665 C C . PRO A 1 85 ? -7.348 21.25 17.812 1 98.44 85 PRO A C 1
ATOM 667 O O . PRO A 1 85 ? -7.215 22.266 17.109 1 98.44 85 PRO A O 1
ATOM 670 N N . VAL A 1 86 ? -6.711 20.141 17.656 1 98.88 86 VAL A N 1
ATOM 671 C CA . VAL A 1 86 ? -5.891 19.922 16.469 1 98.88 86 VAL A CA 1
ATOM 672 C C . VAL A 1 86 ? -6.785 19.844 15.234 1 98.88 86 VAL A C 1
ATOM 674 O O . VAL A 1 86 ? -7.836 19.188 15.266 1 98.88 86 VAL A O 1
ATOM 677 N N . ASN A 1 87 ? -6.355 20.547 14.148 1 98.94 87 ASN A N 1
ATOM 678 C CA . ASN A 1 87 ? -7.18 20.469 12.953 1 98.94 87 ASN A CA 1
ATOM 679 C C . ASN A 1 87 ? -6.359 20.094 11.727 1 98.94 87 ASN A C 1
ATOM 681 O O . ASN A 1 87 ? -6.895 19.984 10.617 1 98.94 87 ASN A O 1
ATOM 685 N N . VAL A 1 88 ? -5.027 19.844 11.875 1 98.94 88 VAL A N 1
ATOM 686 C CA . VAL A 1 88 ? -4.16 19.422 10.781 1 98.94 88 VAL A CA 1
ATOM 687 C C . VAL A 1 88 ? -3.262 18.281 11.25 1 98.94 88 VAL A C 1
ATOM 689 O O . VAL A 1 88 ? -2.627 18.375 12.305 1 98.94 88 VAL A O 1
ATOM 692 N N . LEU A 1 89 ? -3.238 17.203 10.578 1 99 89 LEU A N 1
ATOM 693 C CA . LEU A 1 89 ? -2.232 16.156 10.734 1 99 89 LEU A CA 1
ATOM 694 C C . LEU A 1 89 ? -1.386 16.016 9.477 1 99 89 LEU A C 1
ATOM 696 O O . LEU A 1 89 ? -1.92 15.82 8.383 1 99 89 LEU A O 1
ATOM 700 N N . VAL A 1 90 ? -0.119 16.188 9.609 1 98.94 90 VAL A N 1
ATOM 701 C CA . VAL A 1 90 ? 0.835 15.898 8.539 1 98.94 90 VAL A CA 1
ATOM 702 C C . VAL A 1 90 ? 1.528 14.562 8.812 1 98.94 90 VAL A C 1
ATOM 704 O O . VAL A 1 90 ? 2.43 14.484 9.648 1 98.94 90 VAL A O 1
ATOM 707 N N . ASN A 1 91 ? 1.075 13.555 8.133 1 98.94 91 ASN A N 1
ATOM 708 C CA . ASN A 1 91 ? 1.759 12.266 8.156 1 98.94 91 ASN A CA 1
ATOM 709 C C . ASN A 1 91 ? 3.029 12.297 7.309 1 98.94 91 ASN A C 1
ATOM 711 O O . ASN A 1 91 ? 3 11.953 6.125 1 98.94 91 ASN A O 1
ATOM 715 N N . ASN A 1 92 ? 4.105 12.617 7.965 1 98.75 92 ASN A N 1
ATOM 716 C CA . ASN A 1 92 ? 5.371 12.828 7.273 1 98.75 92 ASN A CA 1
ATOM 717 C C . ASN A 1 92 ? 6.402 11.766 7.656 1 98.75 92 ASN A C 1
ATOM 719 O O . ASN A 1 92 ? 7.309 11.469 6.879 1 98.75 92 ASN A O 1
ATOM 723 N N . ALA A 1 93 ? 6.277 11.219 8.898 1 98.56 93 ALA A N 1
ATOM 724 C CA . ALA A 1 93 ? 7.238 10.211 9.336 1 98.56 93 ALA A CA 1
ATOM 725 C C . ALA A 1 93 ? 7.367 9.086 8.312 1 98.56 93 ALA A C 1
ATOM 727 O O . ALA A 1 93 ? 6.363 8.586 7.801 1 98.56 93 ALA A O 1
ATOM 728 N N . GLY A 1 94 ? 8.547 8.773 7.961 1 97.12 94 GLY A N 1
ATOM 729 C CA . GLY A 1 94 ? 8.812 7.73 6.98 1 97.12 94 GLY A CA 1
ATOM 730 C C . GLY A 1 94 ? 10.281 7.367 6.875 1 97.12 94 GLY A C 1
ATOM 731 O O . GLY A 1 94 ? 11.141 8.078 7.398 1 97.12 94 GLY A O 1
ATOM 732 N N . ILE A 1 95 ? 10.547 6.254 6.289 1 96 95 ILE A N 1
ATOM 733 C CA . ILE A 1 95 ? 11.906 5.805 6.012 1 96 95 ILE A CA 1
ATOM 734 C C . ILE A 1 95 ? 12 5.332 4.562 1 96 95 ILE A C 1
ATOM 736 O O . ILE A 1 95 ? 10.992 4.973 3.949 1 96 95 ILE A O 1
ATOM 740 N N . ALA A 1 96 ? 13.234 5.445 4.086 1 92.12 96 ALA A N 1
ATOM 741 C CA . ALA A 1 96 ? 13.492 4.902 2.754 1 92.12 96 ALA A CA 1
ATOM 742 C C . ALA A 1 96 ? 13.828 3.416 2.826 1 92.12 96 ALA A C 1
ATOM 744 O O . ALA A 1 96 ? 14.18 2.902 3.891 1 92.12 96 ALA A O 1
ATOM 745 N N . GLY A 1 97 ? 13.648 2.762 1.699 1 89.56 97 GLY A N 1
ATOM 746 C CA . GLY A 1 97 ? 14.219 1.428 1.625 1 89.56 97 GLY A CA 1
ATOM 747 C C . GLY A 1 97 ? 15.734 1.42 1.724 1 89.56 97 GLY A C 1
ATOM 748 O O . GLY A 1 97 ? 16.375 2.451 1.519 1 89.56 97 GLY A O 1
ATOM 749 N N . ASP A 1 98 ? 16.281 0.279 2.092 1 89.06 98 ASP A N 1
ATOM 750 C CA . ASP A 1 98 ? 17.734 0.183 2.201 1 89.06 98 ASP A CA 1
ATOM 751 C C . ASP A 1 98 ? 18.312 -0.619 1.042 1 89.06 98 ASP A C 1
ATOM 753 O O . ASP A 1 98 ? 19.438 -1.125 1.134 1 89.06 98 ASP A O 1
ATOM 757 N N . MET A 1 99 ? 17.516 -0.854 0.022 1 90 99 MET A N 1
ATOM 758 C CA . MET A 1 99 ? 17.891 -1.488 -1.236 1 90 99 MET A CA 1
ATOM 759 C C . MET A 1 99 ? 18.297 -2.943 -1.012 1 90 99 MET A C 1
ATOM 761 O O . MET A 1 99 ? 19.031 -3.521 -1.817 1 90 99 MET A O 1
ATOM 765 N N . THR A 1 100 ? 17.875 -3.566 0.07 1 94.38 100 THR A N 1
ATOM 766 C CA . THR A 1 100 ? 18.25 -4.945 0.364 1 94.38 100 THR A CA 1
ATOM 767 C C . THR A 1 100 ? 17.062 -5.883 0.184 1 94.38 100 THR A C 1
ATOM 769 O O . THR A 1 100 ? 17.094 -7.023 0.655 1 94.38 100 THR A O 1
ATOM 772 N N . PHE A 1 101 ? 16.047 -5.461 -0.579 1 97.25 101 PHE A N 1
ATOM 773 C CA . PHE A 1 101 ? 14.812 -6.234 -0.692 1 97.25 101 PHE A CA 1
ATOM 774 C C . PHE A 1 101 ? 15.094 -7.613 -1.275 1 97.25 101 PHE A C 1
ATOM 776 O O . PHE A 1 101 ? 14.508 -8.609 -0.836 1 97.25 101 PHE A O 1
ATOM 783 N N . TYR A 1 102 ? 16.031 -7.652 -2.215 1 96.38 102 TYR A N 1
ATOM 784 C CA . TYR A 1 102 ? 16.266 -8.883 -2.965 1 96.38 102 TYR A CA 1
ATOM 785 C C . TYR A 1 102 ? 17.297 -9.758 -2.264 1 96.38 102 TYR A C 1
ATOM 787 O O . TYR A 1 102 ? 17.578 -10.875 -2.705 1 96.38 102 TYR A O 1
ATOM 795 N N . GLU A 1 103 ? 17.812 -9.266 -1.151 1 95 103 GLU A N 1
ATOM 796 C CA . GLU A 1 103 ? 18.781 -10.039 -0.407 1 95 103 GLU A CA 1
ATOM 797 C C . GLU A 1 103 ? 18.109 -11.07 0.491 1 95 103 GLU A C 1
ATOM 799 O O . GLU A 1 103 ? 17.125 -10.766 1.158 1 95 103 GLU A O 1
ATOM 804 N N . PRO A 1 104 ? 18.75 -12.281 0.442 1 89.38 104 PRO A N 1
ATOM 805 C CA . PRO A 1 104 ? 18.172 -13.305 1.328 1 89.38 104 PRO A CA 1
ATOM 806 C C . PRO A 1 104 ? 18.172 -12.875 2.795 1 89.38 104 PRO A C 1
ATOM 808 O O . PRO A 1 104 ? 19.188 -12.367 3.293 1 89.38 104 PRO A O 1
ATOM 811 N N . GLY A 1 105 ? 17.078 -12.992 3.416 1 87.25 105 GLY A N 1
ATOM 812 C CA . GLY A 1 105 ? 17 -12.742 4.848 1 87.25 105 GLY A CA 1
ATOM 813 C C . GLY A 1 105 ? 16.719 -11.297 5.191 1 87.25 105 GLY A C 1
ATOM 814 O O . GLY A 1 105 ? 16.562 -10.945 6.363 1 87.25 105 GLY A O 1
ATOM 815 N N . SER A 1 106 ? 16.672 -10.43 4.148 1 91.88 106 SER A N 1
ATOM 816 C CA . SER A 1 106 ? 16.344 -9.031 4.422 1 91.88 106 SER A CA 1
ATOM 817 C C . SER A 1 106 ? 14.961 -8.898 5.043 1 91.88 106 SER A C 1
ATOM 819 O O . SER A 1 106 ? 13.992 -9.484 4.551 1 91.88 106 SER A O 1
ATOM 821 N N . THR A 1 107 ? 14.898 -8.141 6.145 1 92.12 107 THR A N 1
ATOM 822 C CA . THR A 1 107 ? 13.617 -7.949 6.812 1 92.12 107 THR A CA 1
ATOM 823 C C . THR A 1 107 ? 13.289 -6.465 6.934 1 92.12 107 THR A C 1
ATOM 825 O O . THR A 1 107 ? 12.227 -6.098 7.445 1 92.12 107 THR A O 1
ATOM 828 N N . ASN A 1 108 ? 14.102 -5.641 6.406 1 94.94 108 ASN A N 1
ATOM 829 C CA . ASN A 1 108 ? 13.922 -4.199 6.535 1 94.94 108 ASN A CA 1
ATOM 830 C C . ASN A 1 108 ? 12.656 -3.725 5.836 1 94.94 108 ASN A C 1
ATOM 832 O O . ASN A 1 108 ? 12.055 -2.729 6.238 1 94.94 108 ASN A O 1
ATOM 836 N N . TRP A 1 109 ? 12.258 -4.43 4.793 1 97.38 109 TRP A N 1
ATOM 837 C CA . TRP A 1 109 ? 11.086 -4.043 4.008 1 97.38 109 TRP A CA 1
ATOM 838 C C . TRP A 1 109 ? 9.836 -4.012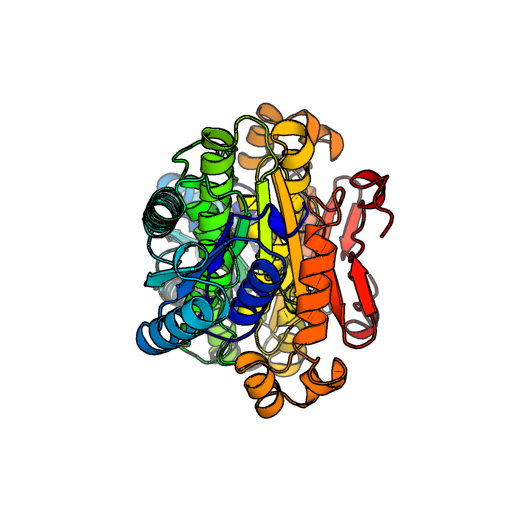 4.879 1 97.38 109 TRP A C 1
ATOM 840 O O . TRP A 1 109 ? 8.922 -3.227 4.629 1 97.38 109 TRP A O 1
ATOM 850 N N . GLU A 1 110 ? 9.773 -4.801 5.93 1 97.44 110 GLU A N 1
ATOM 851 C CA . GLU A 1 110 ? 8.625 -4.801 6.828 1 97.44 110 GLU A CA 1
ATOM 852 C C . GLU A 1 110 ? 8.5 -3.473 7.566 1 97.44 110 GLU A C 1
ATOM 854 O O . GLU A 1 110 ? 7.391 -2.957 7.738 1 97.44 110 GLU A O 1
ATOM 859 N N . ALA A 1 111 ? 9.641 -2.992 8.016 1 97.62 111 ALA A N 1
ATOM 860 C CA . ALA A 1 111 ? 9.648 -1.699 8.695 1 97.62 111 ALA A CA 1
ATOM 861 C C . ALA A 1 111 ? 9.188 -0.586 7.758 1 97.62 111 ALA A C 1
ATOM 863 O O . ALA A 1 111 ? 8.484 0.335 8.18 1 97.62 111 ALA A O 1
ATOM 864 N N . VAL A 1 112 ? 9.562 -0.657 6.484 1 98.31 112 VAL A N 1
ATOM 865 C CA . VAL A 1 112 ? 9.164 0.335 5.488 1 98.31 112 VAL A CA 1
ATOM 866 C C . VAL A 1 112 ? 7.645 0.358 5.359 1 98.31 112 VAL A C 1
ATOM 868 O O . VAL A 1 112 ? 7.023 1.42 5.449 1 98.31 112 VAL A O 1
ATOM 871 N N . VAL A 1 113 ? 7.035 -0.792 5.234 1 98.62 113 VAL A N 1
ATOM 872 C CA . VAL A 1 113 ? 5.586 -0.865 5.07 1 98.62 113 VAL A CA 1
ATOM 873 C C . VAL A 1 113 ? 4.898 -0.42 6.359 1 98.62 113 VAL A C 1
ATOM 875 O O . VAL A 1 113 ? 3.906 0.312 6.32 1 98.62 113 VAL A O 1
ATOM 878 N N . ASP A 1 114 ? 5.461 -0.827 7.453 1 98.5 114 ASP A N 1
ATOM 879 C CA . ASP A 1 114 ? 4.867 -0.509 8.75 1 98.5 114 ASP A CA 1
ATOM 880 C C . ASP A 1 114 ? 4.898 0.995 9.016 1 98.5 114 ASP A C 1
ATOM 882 O O . ASP A 1 114 ? 3.879 1.587 9.375 1 98.5 114 ASP A O 1
ATOM 886 N N . ILE A 1 115 ? 5.977 1.611 8.836 1 98.56 115 ILE A N 1
ATOM 887 C CA . ILE A 1 115 ? 6.18 3.016 9.18 1 98.56 115 ILE A CA 1
ATOM 888 C C . ILE A 1 115 ? 5.543 3.902 8.109 1 98.56 115 ILE A C 1
ATOM 890 O O . ILE A 1 115 ? 4.844 4.863 8.43 1 98.56 115 ILE A O 1
ATOM 894 N N . ASP A 1 116 ? 5.734 3.545 6.816 1 98.75 116 ASP A N 1
ATOM 895 C CA . ASP A 1 116 ? 5.371 4.457 5.738 1 98.75 116 ASP A CA 1
ATOM 896 C C . ASP A 1 116 ? 3.904 4.301 5.355 1 98.75 116 ASP A C 1
ATOM 898 O O . ASP A 1 116 ? 3.32 5.191 4.73 1 98.75 116 ASP A O 1
ATOM 902 N N . LEU A 1 117 ? 3.338 3.188 5.676 1 98.88 117 LEU A N 1
ATOM 903 C CA . LEU A 1 117 ? 1.96 2.984 5.242 1 98.88 117 LEU A CA 1
ATOM 904 C C . LEU A 1 117 ? 1.05 2.713 6.434 1 98.88 117 LEU A C 1
ATOM 906 O O . LEU A 1 117 ? 0.088 3.447 6.668 1 98.88 117 LEU A O 1
ATOM 910 N N . VAL A 1 118 ? 1.362 1.664 7.211 1 98.69 118 VAL A N 1
ATOM 911 C CA . VAL A 1 118 ? 0.472 1.255 8.289 1 98.69 118 VAL A CA 1
ATOM 912 C C . VAL A 1 118 ? 0.311 2.398 9.289 1 98.69 118 VAL A C 1
ATOM 914 O O . VAL A 1 118 ? -0.81 2.746 9.672 1 98.69 118 VAL A O 1
ATOM 917 N N . ALA A 1 119 ? 1.413 2.969 9.672 1 98.75 119 ALA A N 1
ATOM 918 C CA . ALA A 1 119 ? 1.38 4.07 10.633 1 98.75 119 ALA A CA 1
ATOM 919 C C . ALA A 1 119 ? 0.626 5.27 10.07 1 98.75 119 ALA A C 1
ATOM 921 O O . ALA A 1 119 ? -0.093 5.957 10.797 1 98.75 119 ALA A O 1
ATOM 922 N N . LEU A 1 120 ? 0.819 5.562 8.812 1 98.75 120 LEU A N 1
ATOM 923 C CA . LEU A 1 120 ? 0.129 6.664 8.156 1 98.75 120 LEU A CA 1
ATOM 924 C C . LEU A 1 120 ? -1.38 6.438 8.156 1 98.75 120 LEU A C 1
ATOM 926 O O . LEU A 1 120 ? -2.148 7.355 8.461 1 98.75 120 LEU A O 1
ATOM 930 N N . ILE A 1 121 ? -1.812 5.242 7.844 1 98.75 121 ILE A N 1
ATOM 931 C CA . ILE A 1 121 ? -3.23 4.906 7.871 1 98.75 121 ILE A CA 1
ATOM 932 C C . ILE A 1 121 ? -3.77 5.055 9.289 1 98.75 121 ILE A C 1
ATOM 934 O O . ILE A 1 121 ? -4.848 5.617 9.5 1 98.75 121 ILE A O 1
ATOM 938 N N . ARG A 1 122 ? -3.018 4.566 10.266 1 98 122 ARG A N 1
ATOM 939 C CA . ARG A 1 122 ? -3.41 4.66 11.672 1 98 122 ARG A CA 1
ATOM 940 C C . ARG A 1 122 ? -3.611 6.113 12.086 1 98 122 ARG A C 1
ATOM 942 O O . ARG A 1 122 ? -4.625 6.453 12.703 1 98 122 ARG A O 1
ATOM 949 N N . GLY A 1 123 ? -2.621 6.902 11.75 1 98.38 123 GLY A N 1
ATOM 950 C CA . GLY A 1 123 ? -2.725 8.32 12.055 1 98.38 123 GLY A CA 1
ATOM 951 C C . GLY A 1 123 ? -3.908 8.992 11.383 1 98.38 123 GLY A C 1
ATOM 952 O O . GLY A 1 123 ? -4.617 9.781 12.008 1 98.38 123 GLY A O 1
ATOM 953 N N . SER A 1 124 ? -4.121 8.68 10.133 1 98.69 124 SER A N 1
ATOM 954 C CA . SER A 1 124 ? -5.23 9.258 9.375 1 98.69 124 SER A CA 1
ATOM 955 C C . SER A 1 124 ? -6.574 8.852 9.969 1 98.69 124 SER A C 1
ATOM 957 O O . SER A 1 124 ? -7.473 9.688 10.117 1 98.69 124 SER A O 1
ATOM 959 N N . GLN A 1 125 ? -6.703 7.559 10.266 1 98.19 125 GLN A N 1
ATOM 960 C CA . GLN A 1 125 ? -7.953 7.078 10.852 1 98.19 125 GLN A CA 1
ATOM 961 C C . GLN A 1 125 ? -8.258 7.793 12.164 1 98.19 125 GLN A C 1
ATOM 963 O O . GLN A 1 125 ? -9.391 8.219 12.398 1 98.19 125 GLN A O 1
ATOM 968 N N . PHE A 1 126 ? -7.27 7.879 13.008 1 98 126 PHE A N 1
ATOM 969 C CA . PHE A 1 126 ? -7.465 8.547 14.289 1 98 126 PHE A CA 1
ATOM 970 C C . PHE A 1 126 ? -7.828 10.008 14.086 1 98 126 PHE A C 1
ATOM 972 O O . PHE A 1 126 ? -8.742 10.523 14.727 1 98 126 PHE A O 1
ATOM 979 N N . ALA A 1 127 ? -7.105 10.703 13.195 1 98.69 127 ALA A N 1
ATOM 980 C CA . ALA A 1 127 ? -7.367 12.117 12.938 1 98.69 127 ALA A CA 1
ATOM 981 C C . ALA A 1 127 ? -8.797 12.328 12.453 1 98.69 127 ALA A C 1
ATOM 983 O O . ALA A 1 127 ? -9.477 13.258 12.898 1 98.69 127 ALA A O 1
ATOM 984 N N . ILE A 1 128 ? -9.211 11.469 11.523 1 98.56 128 ILE A N 1
ATOM 985 C CA . ILE A 1 128 ? -10.57 11.578 11 1 98.56 128 ILE A CA 1
ATOM 986 C C . ILE A 1 128 ? -11.57 11.508 12.156 1 98.56 128 ILE A C 1
ATOM 988 O O . ILE A 1 128 ? -12.445 12.367 12.281 1 98.56 128 ILE A O 1
ATOM 992 N N . THR A 1 129 ? -11.391 10.531 13.039 1 97.75 129 THR A N 1
ATOM 993 C CA . THR A 1 129 ? -12.281 10.344 14.172 1 97.75 129 THR A CA 1
ATOM 994 C C . THR A 1 129 ? -12.219 11.547 15.109 1 97.75 129 THR A C 1
ATOM 996 O O . THR A 1 129 ? -13.258 12.062 15.547 1 97.75 129 THR A O 1
ATOM 999 N N . GLU A 1 130 ? -11.062 11.992 15.375 1 98.25 130 GLU A N 1
ATOM 1000 C CA . GLU A 1 130 ? -10.859 13.102 16.312 1 98.25 130 GLU A CA 1
ATOM 1001 C C . GLU A 1 130 ? -11.414 14.406 15.742 1 98.25 130 GLU A C 1
ATOM 1003 O O . GLU A 1 130 ? -12.031 15.188 16.469 1 98.25 130 GLU A O 1
ATOM 1008 N N . PHE A 1 131 ? -11.188 14.633 14.445 1 98.81 131 PHE A N 1
ATOM 1009 C CA . PHE A 1 131 ? -11.688 15.844 13.797 1 98.81 131 PHE A CA 1
ATOM 1010 C C . PHE A 1 131 ? -13.211 15.883 13.828 1 98.81 131 PHE A C 1
ATOM 1012 O O . PHE A 1 131 ? -13.797 16.922 14.141 1 98.81 131 PHE A O 1
ATOM 1019 N N . LYS A 1 132 ? -13.812 14.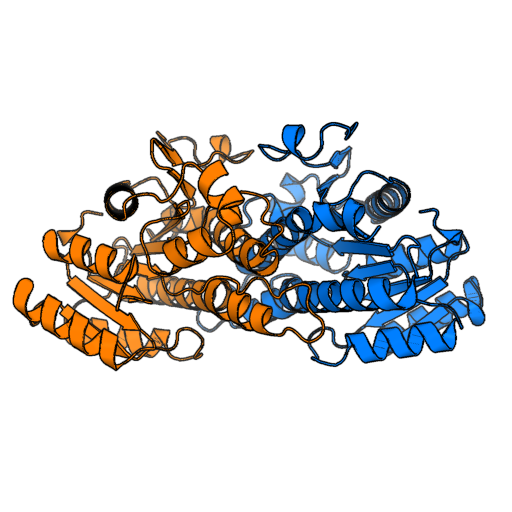75 13.5 1 97.88 132 LYS A N 1
ATOM 1020 C CA . LYS A 1 132 ? -15.266 14.672 13.57 1 97.88 132 LYS A CA 1
ATOM 1021 C C . LYS A 1 132 ? -15.773 15.023 14.969 1 97.88 132 LYS A C 1
ATOM 1023 O O . LYS A 1 132 ? -16.812 15.672 15.117 1 97.88 132 LYS A O 1
ATOM 1028 N N . ARG A 1 133 ? -15.016 14.617 15.922 1 97.38 133 ARG A N 1
ATOM 1029 C CA . ARG A 1 133 ? -15.438 14.758 17.312 1 97.38 133 ARG A CA 1
ATOM 1030 C C . ARG A 1 133 ? -15.203 16.188 17.812 1 97.38 133 ARG A C 1
ATOM 1032 O O . ARG A 1 133 ? -16.047 16.75 18.516 1 97.38 133 ARG A O 1
ATOM 1039 N N . THR A 1 134 ? -14.18 16.797 17.406 1 98.31 134 THR A N 1
ATOM 1040 C CA . THR A 1 134 ? -13.711 17.969 18.141 1 98.31 134 THR A CA 1
ATOM 1041 C C . THR A 1 134 ? -13.906 19.234 17.312 1 98.31 134 THR A C 1
ATOM 1043 O O . THR A 1 134 ? -13.93 20.328 17.859 1 98.31 134 THR A O 1
ATOM 1046 N N . LEU A 1 135 ? -14.016 19.125 15.961 1 98.12 135 LEU A N 1
ATOM 1047 C CA . LEU A 1 135 ? -13.961 20.328 15.141 1 98.12 135 LEU A CA 1
ATOM 1048 C C . LEU A 1 135 ? -15.359 20.875 14.891 1 98.12 135 LEU A C 1
ATOM 1050 O O . LEU A 1 135 ? -15.508 22 14.391 1 98.12 135 LEU A O 1
ATOM 1054 N N . LYS A 1 136 ? -16.344 20.141 15.258 1 95.56 136 LYS A N 1
ATOM 1055 C CA . LYS A 1 136 ? -17.719 20.625 15.211 1 95.56 136 LYS A CA 1
ATOM 1056 C C . LYS A 1 136 ? -18.047 21.25 13.859 1 95.56 136 LYS A C 1
ATOM 1058 O O . LYS A 1 136 ? -18.562 22.359 13.789 1 95.56 136 LYS A O 1
ATOM 1063 N N . GLY A 1 137 ? -17.609 20.609 12.805 1 95.62 137 GLY A N 1
ATOM 1064 C CA . GLY A 1 137 ? -17.953 21.016 11.453 1 95.62 137 GLY A CA 1
ATOM 1065 C C . GLY A 1 137 ? -16.891 21.891 10.812 1 95.62 137 GLY A C 1
ATOM 1066 O O . GLY A 1 137 ? -16.922 22.125 9.602 1 95.62 137 GLY A O 1
ATOM 1067 N N . LYS A 1 138 ? -15.984 22.453 11.625 1 97.75 138 LYS A N 1
ATOM 1068 C CA . LYS A 1 138 ? -14.859 23.188 11.062 1 97.75 138 LYS A CA 1
ATOM 1069 C C . LYS A 1 138 ? -13.945 22.266 10.266 1 97.75 138 LYS A C 1
ATOM 1071 O O . LYS A 1 138 ? -13.977 21.047 10.445 1 97.75 138 LYS A O 1
ATOM 1076 N N . GLU A 1 139 ? -13.133 22.875 9.398 1 98.25 139 GLU A N 1
ATOM 1077 C CA . GLU A 1 139 ? -12.336 22.078 8.469 1 98.25 139 GLU A CA 1
ATOM 1078 C C . GLU A 1 139 ? -11.172 21.391 9.18 1 98.25 139 GLU A C 1
ATOM 1080 O O . GLU A 1 139 ? -10.516 21.984 10.031 1 98.25 139 GLU A O 1
ATOM 1085 N N . GLY A 1 140 ? -11.008 20.094 8.875 1 98.75 140 GLY A N 1
ATOM 1086 C CA . GLY A 1 140 ? -9.797 19.359 9.172 1 98.75 140 GLY A CA 1
ATOM 1087 C C . GLY A 1 140 ? -9 18.984 7.934 1 98.75 140 GLY A C 1
ATOM 1088 O O . GLY A 1 140 ? -9.57 18.75 6.867 1 98.75 140 GLY A O 1
ATOM 1089 N N . VAL A 1 141 ? -7.652 19 8.039 1 98.88 141 VAL A N 1
ATOM 1090 C CA . VAL A 1 141 ? -6.816 18.656 6.891 1 98.88 141 VAL A CA 1
ATOM 1091 C C . VAL A 1 141 ? -5.809 17.578 7.289 1 98.88 141 VAL A C 1
ATOM 1093 O O . VAL A 1 141 ? -5.168 17.672 8.336 1 98.88 141 VAL A O 1
ATOM 1096 N N . ILE A 1 142 ? -5.77 16.578 6.535 1 98.94 142 ILE A N 1
ATOM 1097 C CA . ILE A 1 142 ? -4.734 15.555 6.641 1 98.94 142 ILE A CA 1
ATOM 1098 C C . ILE A 1 142 ? -3.824 15.617 5.418 1 98.94 142 ILE A C 1
ATOM 1100 O O . ILE A 1 142 ? -4.301 15.633 4.277 1 98.94 142 ILE A O 1
ATOM 1104 N N . VAL A 1 143 ? -2.553 15.766 5.652 1 98.94 143 VAL A N 1
ATOM 1105 C CA . VAL A 1 143 ? -1.549 15.742 4.594 1 98.94 143 VAL A CA 1
ATOM 1106 C C . VAL A 1 143 ? -0.74 14.453 4.668 1 98.94 143 VAL A C 1
ATOM 1108 O O . VAL A 1 143 ? -0.09 14.18 5.68 1 98.94 143 VAL A O 1
ATOM 1111 N N . ASN A 1 144 ? -0.809 13.656 3.662 1 98.94 144 ASN A N 1
ATOM 1112 C CA . ASN A 1 144 ? -0.042 12.422 3.574 1 98.94 144 ASN A CA 1
ATOM 1113 C C . ASN A 1 144 ? 1.187 12.578 2.684 1 98.94 144 ASN A C 1
ATOM 1115 O O . ASN A 1 144 ? 1.071 12.992 1.529 1 98.94 144 ASN A O 1
ATOM 1119 N N . LEU A 1 145 ? 2.322 12.281 3.268 1 98.56 145 LEU A N 1
ATOM 1120 C CA . LEU A 1 145 ? 3.543 12.352 2.473 1 98.56 145 LEU A CA 1
ATOM 1121 C C . LEU A 1 145 ? 3.771 11.055 1.704 1 98.56 145 LEU A C 1
ATOM 1123 O O . LEU A 1 145 ? 4.148 10.039 2.291 1 98.56 145 LEU A O 1
ATOM 1127 N N . GLY A 1 146 ? 3.541 11.125 0.456 1 97.94 146 GLY A N 1
ATOM 1128 C CA . GLY A 1 146 ? 3.842 10.039 -0.465 1 97.94 146 GLY A CA 1
ATOM 1129 C C . GLY A 1 146 ? 5.219 10.148 -1.088 1 97.94 146 GLY A C 1
ATOM 1130 O O . GLY A 1 146 ? 6.199 10.438 -0.396 1 97.94 146 GLY A O 1
ATOM 1131 N N . SER A 1 147 ? 5.352 9.773 -2.271 1 96.56 147 SER A N 1
ATOM 1132 C CA . SER A 1 147 ? 6.574 9.781 -3.068 1 96.56 147 SER A CA 1
ATOM 1133 C C . SER A 1 147 ? 6.277 9.531 -4.543 1 96.56 147 SER A C 1
ATOM 1135 O O . SER A 1 147 ? 5.25 8.938 -4.883 1 96.56 147 SER A O 1
ATOM 1137 N N . MET A 1 148 ? 7.141 10.047 -5.398 1 94.44 148 MET A N 1
ATOM 1138 C CA . MET A 1 148 ? 7.082 9.617 -6.793 1 94.44 148 MET A CA 1
ATOM 1139 C C . MET A 1 148 ? 7.125 8.102 -6.898 1 94.44 148 MET A C 1
ATOM 1141 O O . MET A 1 148 ? 6.582 7.523 -7.844 1 94.44 148 MET A O 1
ATOM 1145 N N . ALA A 1 149 ? 7.711 7.457 -5.961 1 95.19 149 ALA A N 1
ATOM 1146 C CA . ALA A 1 149 ? 7.766 6 -5.926 1 95.19 149 ALA A CA 1
ATOM 1147 C C . ALA A 1 149 ? 6.363 5.398 -5.828 1 95.19 149 ALA A C 1
ATOM 1149 O O . ALA A 1 149 ? 6.172 4.215 -6.105 1 95.19 149 ALA A O 1
ATOM 1150 N N . GLY A 1 150 ? 5.395 6.141 -5.406 1 97.25 150 GLY A N 1
ATOM 1151 C CA . GLY A 1 150 ? 4.012 5.691 -5.355 1 97.25 150 GLY A CA 1
ATOM 1152 C C . GLY A 1 150 ? 3.291 5.824 -6.684 1 97.25 150 GLY A C 1
ATOM 1153 O O . GLY A 1 150 ? 2.197 5.281 -6.859 1 97.25 150 GLY A O 1
ATOM 1154 N N . LEU A 1 151 ? 3.916 6.539 -7.652 1 95.25 151 LEU A N 1
ATOM 1155 C CA . LEU A 1 151 ? 3.287 6.844 -8.938 1 95.25 151 LEU A CA 1
ATOM 1156 C C . LEU A 1 151 ? 4.027 6.16 -10.078 1 95.25 151 LEU A C 1
ATOM 1158 O O . LEU A 1 151 ? 3.535 6.121 -11.211 1 95.25 151 LEU A O 1
ATOM 1162 N N . THR A 1 152 ? 5.207 5.633 -9.758 1 93.25 152 THR A N 1
ATOM 1163 C CA . THR A 1 152 ? 6.059 5.027 -10.781 1 93.25 152 THR A CA 1
ATOM 1164 C C . THR A 1 152 ? 6.664 3.723 -10.273 1 93.25 152 THR A C 1
ATOM 1166 O O . THR A 1 152 ? 6.539 3.391 -9.094 1 93.25 152 THR A O 1
ATOM 1169 N N . THR A 1 153 ? 7.332 2.971 -11.227 1 94.44 153 THR A N 1
ATOM 1170 C CA . THR A 1 153 ? 8.055 1.768 -10.828 1 94.44 153 THR A CA 1
ATOM 1171 C C . THR A 1 153 ? 9.344 2.127 -10.094 1 94.44 153 THR A C 1
ATOM 1173 O O . THR A 1 153 ? 10.016 3.096 -10.445 1 94.44 153 THR A O 1
ATOM 1176 N N . THR A 1 154 ? 9.633 1.371 -9.094 1 94.19 154 THR A N 1
ATOM 1177 C CA . THR A 1 154 ? 10.844 1.548 -8.305 1 94.19 154 THR A CA 1
ATOM 1178 C C . THR A 1 154 ? 11.547 0.211 -8.078 1 94.19 154 THR A C 1
ATOM 1180 O O . THR A 1 154 ? 11.484 -0.353 -6.98 1 94.19 154 THR A O 1
ATOM 1183 N N . PRO A 1 155 ? 12.344 -0.217 -9.039 1 94.44 155 PRO A N 1
ATOM 1184 C CA . PRO A 1 155 ? 12.891 -1.575 -8.992 1 94.44 155 PRO A CA 1
ATOM 1185 C C . PRO A 1 155 ? 13.922 -1.757 -7.883 1 94.44 155 PRO A C 1
ATOM 1187 O O . PRO A 1 155 ? 14.117 -2.871 -7.391 1 94.44 155 PRO A O 1
ATOM 1190 N N . PHE A 1 156 ? 14.539 -0.731 -7.391 1 93.25 156 PHE A N 1
ATOM 1191 C CA . PHE A 1 156 ? 15.57 -0.844 -6.359 1 93.25 156 PHE A CA 1
ATOM 1192 C C . PHE A 1 156 ? 14.938 -0.824 -4.969 1 93.25 156 PHE A C 1
ATOM 1194 O O . PHE A 1 156 ? 15.633 -1.028 -3.969 1 93.25 156 PHE A O 1
ATOM 1201 N N . GLY A 1 157 ? 13.695 -0.585 -4.867 1 96 157 GLY A N 1
ATOM 1202 C CA . GLY A 1 157 ? 12.945 -0.531 -3.621 1 96 157 GLY A CA 1
ATOM 1203 C C . GLY A 1 157 ? 11.477 -0.847 -3.795 1 96 157 GLY A C 1
ATOM 1204 O O . GLY A 1 157 ? 10.617 -0.007 -3.514 1 96 157 GLY A O 1
ATOM 1205 N N . PRO A 1 158 ? 11.242 -2.104 -4.238 1 97.94 158 PRO A N 1
ATOM 1206 C CA . PRO A 1 158 ? 9.844 -2.439 -4.508 1 97.94 158 PRO A CA 1
ATOM 1207 C C . PRO A 1 158 ? 8.969 -2.379 -3.26 1 97.94 158 PRO A C 1
ATOM 1209 O O . PRO A 1 158 ? 7.758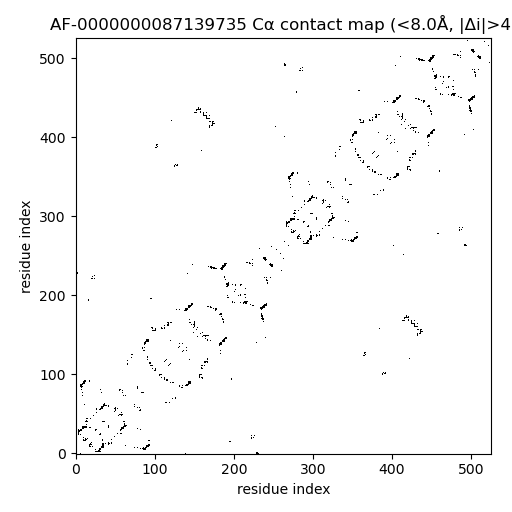 -2.152 -3.357 1 97.94 158 PRO A O 1
ATOM 1212 N N . ASP A 1 159 ? 9.602 -2.611 -2.049 1 98.31 159 ASP A N 1
ATOM 1213 C CA . ASP A 1 159 ? 8.891 -2.473 -0.782 1 98.31 159 ASP A CA 1
ATOM 1214 C C . ASP A 1 159 ? 8.461 -1.025 -0.545 1 98.31 159 ASP A C 1
ATOM 1216 O O . ASP A 1 159 ? 7.336 -0.766 -0.119 1 98.31 159 ASP A O 1
ATOM 1220 N N . TYR A 1 160 ? 9.32 -0.098 -0.841 1 97.94 160 TYR A N 1
ATOM 1221 C CA . TYR A 1 160 ? 9.031 1.327 -0.722 1 97.94 160 TYR A CA 1
ATOM 1222 C C . TYR A 1 160 ? 7.961 1.751 -1.72 1 97.94 160 TYR A C 1
ATOM 1224 O O . TYR A 1 160 ? 7.035 2.484 -1.37 1 97.94 160 TYR A O 1
ATOM 1232 N N . ALA A 1 161 ? 8.078 1.261 -2.959 1 98.25 161 ALA A N 1
ATOM 1233 C CA . ALA A 1 161 ? 7.051 1.522 -3.967 1 98.25 161 ALA A CA 1
ATOM 1234 C C . ALA A 1 161 ? 5.684 1.038 -3.496 1 98.25 161 ALA A C 1
ATOM 1236 O O . ALA A 1 161 ? 4.676 1.728 -3.678 1 98.25 161 ALA A O 1
ATOM 1237 N N . ALA A 1 162 ? 5.641 -0.125 -2.936 1 98.81 162 ALA A N 1
ATOM 1238 C CA . ALA A 1 162 ? 4.398 -0.688 -2.42 1 98.81 162 ALA A CA 1
ATOM 1239 C C . ALA A 1 162 ? 3.775 0.226 -1.368 1 98.81 162 ALA A C 1
ATOM 1241 O O . ALA A 1 162 ? 2.596 0.571 -1.456 1 98.81 162 ALA A O 1
ATOM 1242 N N . ALA A 1 163 ? 4.562 0.6 -0.384 1 98.81 163 ALA A N 1
ATOM 1243 C CA . ALA A 1 163 ? 4.074 1.443 0.705 1 98.81 163 ALA A CA 1
ATOM 1244 C C . ALA A 1 163 ? 3.533 2.768 0.172 1 98.81 163 ALA A C 1
ATOM 1246 O O . ALA A 1 163 ? 2.424 3.178 0.52 1 98.81 163 ALA A O 1
ATOM 1247 N N . LYS A 1 164 ? 4.301 3.377 -0.677 1 98.81 164 LYS A N 1
ATOM 1248 C CA . LYS A 1 164 ? 3.939 4.715 -1.135 1 98.81 164 LYS A CA 1
ATOM 1249 C C . LYS A 1 164 ? 2.797 4.66 -2.145 1 98.81 164 LYS A C 1
ATOM 1251 O O . LYS A 1 164 ? 1.962 5.566 -2.197 1 98.81 164 LYS A O 1
ATOM 1256 N N . ALA A 1 165 ? 2.721 3.588 -2.967 1 98.81 165 ALA A N 1
ATOM 1257 C CA . ALA A 1 165 ? 1.517 3.369 -3.762 1 98.81 165 ALA A CA 1
ATOM 1258 C C . ALA A 1 165 ? 0.292 3.199 -2.867 1 98.81 165 ALA A C 1
ATOM 1260 O O . ALA A 1 165 ? -0.795 3.68 -3.195 1 98.81 165 ALA A O 1
ATOM 1261 N N . GLY A 1 166 ? 0.475 2.477 -1.793 1 98.88 166 GLY A N 1
ATOM 1262 C CA . GLY A 1 166 ? -0.587 2.352 -0.807 1 98.88 166 GLY A CA 1
ATOM 1263 C C . GLY A 1 166 ? -1.049 3.688 -0.256 1 98.88 166 GLY A C 1
ATOM 1264 O O . GLY A 1 166 ? -2.25 3.926 -0.114 1 98.88 166 GLY A O 1
ATOM 1265 N N . VAL A 1 167 ? -0.126 4.566 0.03 1 98.94 167 VAL A N 1
ATOM 1266 C CA . VAL A 1 167 ? -0.436 5.906 0.517 1 98.94 167 VAL A CA 1
ATOM 1267 C C . VAL A 1 167 ? -1.294 6.645 -0.509 1 98.94 167 VAL A C 1
ATOM 1269 O O . VAL A 1 167 ? -2.289 7.277 -0.153 1 98.94 167 VAL A O 1
ATOM 1272 N N . VAL A 1 168 ? -0.924 6.543 -1.771 1 98.75 168 VAL A N 1
ATOM 1273 C CA . VAL A 1 168 ? -1.641 7.203 -2.857 1 98.75 168 VAL A CA 1
ATOM 1274 C C . VAL A 1 168 ? -3.061 6.652 -2.951 1 98.75 168 VAL A C 1
ATOM 1276 O O . VAL A 1 168 ? -4.031 7.414 -2.926 1 98.75 168 VAL A O 1
ATOM 1279 N N . GLY A 1 169 ? -3.182 5.344 -3.031 1 98.62 169 GLY A N 1
ATOM 1280 C CA . GLY A 1 169 ? -4.492 4.723 -3.127 1 98.62 169 GLY A CA 1
ATOM 1281 C C . GLY A 1 169 ? -5.387 5.031 -1.941 1 98.62 169 GLY A C 1
ATOM 1282 O O . GLY A 1 169 ? -6.582 5.277 -2.105 1 98.62 169 GLY A O 1
ATOM 1283 N N . PHE A 1 170 ? -4.801 5.039 -0.73 1 98.81 170 PHE A N 1
ATOM 1284 C CA . PHE A 1 170 ? -5.508 5.367 0.502 1 98.81 170 PHE A CA 1
ATOM 1285 C C . PHE A 1 170 ? -6.051 6.793 0.452 1 98.81 170 PHE A C 1
ATOM 1287 O O . PHE A 1 170 ? -7.246 7.016 0.663 1 98.81 170 PHE A O 1
ATOM 1294 N N . THR A 1 171 ? -5.195 7.719 0.089 1 98.81 171 THR A N 1
ATOM 1295 C CA . THR A 1 171 ? -5.547 9.133 0.093 1 98.81 171 THR A CA 1
ATOM 1296 C C . THR A 1 171 ? -6.676 9.414 -0.898 1 98.81 171 THR A C 1
ATOM 1298 O O . THR A 1 171 ? -7.656 10.078 -0.561 1 98.81 171 THR A O 1
ATOM 1301 N N . ARG A 1 172 ? -6.52 8.898 -2.088 1 98 172 ARG A N 1
ATOM 1302 C CA . ARG A 1 172 ? -7.527 9.125 -3.119 1 98 172 ARG A CA 1
ATOM 1303 C C . ARG A 1 172 ? -8.891 8.617 -2.676 1 98 172 ARG A C 1
ATOM 1305 O O . ARG A 1 172 ? -9.922 9.188 -3.043 1 98 172 ARG A O 1
ATOM 1312 N N . SER A 1 173 ? -8.883 7.582 -1.866 1 97.5 173 SER A N 1
ATOM 1313 C CA . SER A 1 173 ? -10.125 6.938 -1.464 1 97.5 173 SER A CA 1
ATOM 1314 C C . SER A 1 173 ? -10.805 7.703 -0.333 1 97.5 173 SER A C 1
ATOM 1316 O O . SER A 1 173 ? -11.938 7.387 0.047 1 97.5 173 SER A O 1
ATOM 1318 N N . LEU A 1 174 ? -10.203 8.734 0.166 1 98.06 174 LEU A N 1
ATOM 1319 C CA . LEU A 1 174 ? -10.758 9.523 1.256 1 98.06 174 LEU A CA 1
ATOM 1320 C C . LEU A 1 174 ? -11.445 10.781 0.722 1 98.06 174 LEU A C 1
ATOM 1322 O O . LEU A 1 174 ? -11.875 11.633 1.499 1 98.06 174 LEU A O 1
ATOM 1326 N N . TYR A 1 175 ? -11.625 10.898 -0.563 1 96.06 175 TYR A N 1
ATOM 1327 C CA . TYR A 1 175 ? -12.055 12.141 -1.205 1 96.06 175 TYR A CA 1
ATOM 1328 C C . TYR A 1 175 ? -13.438 12.555 -0.725 1 96.06 175 TYR A C 1
ATOM 1330 O O . TYR A 1 175 ? -13.75 13.742 -0.664 1 96.06 175 TYR A O 1
ATOM 1338 N N . GLN A 1 176 ? -14.258 11.688 -0.26 1 95.62 176 GLN A N 1
ATOM 1339 C CA . GLN A 1 176 ? -15.648 11.984 0.069 1 95.62 176 GLN A CA 1
ATOM 1340 C C . GLN A 1 176 ? -15.758 12.648 1.439 1 95.62 176 GLN A C 1
ATOM 1342 O O . GLN A 1 176 ? -16.797 13.219 1.778 1 95.62 176 GLN A O 1
ATOM 1347 N N . LEU A 1 177 ? -14.75 12.555 2.252 1 96.94 177 LEU A N 1
ATOM 1348 C CA . LEU A 1 177 ? -14.773 13.086 3.611 1 96.94 177 LEU A CA 1
ATOM 1349 C C . LEU A 1 177 ? -15.008 14.594 3.604 1 96.94 177 LEU A C 1
ATOM 1351 O O . LEU A 1 177 ? -15.578 15.141 4.547 1 96.94 177 LEU A O 1
ATOM 1355 N N . LYS A 1 178 ? -14.516 15.203 2.516 1 96.31 178 LYS A N 1
ATOM 1356 C CA . LYS A 1 178 ? -14.727 16.641 2.439 1 96.31 178 LYS A CA 1
ATOM 1357 C C . LYS A 1 178 ? -16.219 16.984 2.473 1 96.31 178 LYS A C 1
ATOM 1359 O O . LYS A 1 178 ? -16.641 17.859 3.234 1 96.31 178 LYS A O 1
ATOM 1364 N N . LYS A 1 179 ? -16.953 16.312 1.666 1 94.88 179 LYS A N 1
ATOM 1365 C CA . LYS A 1 179 ? -18.391 16.562 1.582 1 94.88 179 LYS A CA 1
ATOM 1366 C C . LYS A 1 179 ? -19.109 16.125 2.861 1 94.88 179 LYS A C 1
ATOM 1368 O O . LYS A 1 179 ? -19.938 16.859 3.4 1 94.88 179 LYS A O 1
ATOM 1373 N N . SER A 1 180 ? -18.719 15.016 3.42 1 95.94 180 SER A N 1
ATOM 1374 C CA . SER A 1 180 ? -19.469 14.43 4.523 1 95.94 180 SER A CA 1
ATOM 1375 C C . SER A 1 180 ? -19.078 15.062 5.855 1 95.94 180 SER A C 1
ATOM 1377 O O . SER A 1 180 ? -19.938 15.242 6.73 1 95.94 180 SER A O 1
ATOM 1379 N N . ASP A 1 181 ? -17.781 15.43 5.984 1 97.56 181 ASP A N 1
ATOM 1380 C CA . ASP A 1 181 ? -17.312 15.773 7.324 1 97.56 181 ASP A CA 1
ATOM 1381 C C . ASP A 1 181 ? -16.453 17.031 7.297 1 97.56 181 ASP A C 1
ATOM 1383 O O . ASP A 1 181 ? -15.945 17.469 8.336 1 97.56 181 ASP A O 1
ATOM 1387 N N . ASN A 1 182 ? -16.281 17.672 6.141 1 98.19 182 ASN A N 1
ATOM 1388 C CA . ASN A 1 182 ? -15.422 18.828 5.961 1 98.19 182 ASN A CA 1
ATOM 1389 C C . ASN A 1 182 ? -13.977 18.531 6.352 1 98.19 182 ASN A C 1
ATOM 1391 O O . ASN A 1 182 ? -13.32 19.344 6.996 1 98.19 182 ASN A O 1
ATOM 1395 N N . ILE A 1 183 ? -13.547 17.344 6.059 1 98.5 183 ILE A N 1
ATOM 1396 C CA . ILE A 1 183 ? -12.172 16.891 6.223 1 98.5 183 ILE A CA 1
ATOM 1397 C C . ILE A 1 183 ? -11.555 16.609 4.852 1 98.5 183 ILE A C 1
ATOM 1399 O O . ILE A 1 183 ? -12.133 15.867 4.051 1 98.5 183 ILE A O 1
ATOM 1403 N N . ARG A 1 184 ? -10.461 17.234 4.547 1 97.69 184 ARG A N 1
ATOM 1404 C CA . ARG A 1 184 ? -9.789 16.922 3.293 1 97.69 184 ARG A CA 1
ATOM 1405 C C . ARG A 1 184 ? -8.445 16.234 3.551 1 97.69 184 ARG A C 1
ATOM 1407 O O . ARG A 1 184 ? -7.738 16.578 4.5 1 97.69 184 ARG A O 1
ATOM 1414 N N . CYS A 1 185 ? -8.203 15.305 2.787 1 98.56 185 CYS A N 1
ATOM 1415 C CA . CYS A 1 185 ? -6.93 14.586 2.768 1 98.56 185 CYS A CA 1
ATOM 1416 C C . CYS A 1 185 ? -6.289 14.648 1.385 1 98.56 185 CYS A C 1
ATOM 1418 O O . CYS A 1 185 ? -6.93 14.312 0.387 1 98.56 185 CYS A O 1
ATOM 1420 N N . PHE A 1 186 ? -5.086 15.172 1.339 1 98.25 186 PHE A N 1
ATOM 1421 C CA . PHE A 1 186 ? -4.371 15.141 0.068 1 98.25 186 PHE A CA 1
ATOM 1422 C C . PHE A 1 186 ? -2.967 14.57 0.25 1 98.25 186 PHE A C 1
ATOM 1424 O O . PHE A 1 186 ? -2.492 14.422 1.378 1 98.25 186 PHE A O 1
ATOM 1431 N N . CYS A 1 187 ? -2.391 14.148 -0.851 1 98.69 187 CYS A N 1
ATOM 1432 C CA . CYS A 1 187 ? -1.104 13.461 -0.848 1 98.69 187 CYS A CA 1
ATOM 1433 C C . CYS A 1 187 ? -0.048 14.273 -1.583 1 98.69 187 CYS A C 1
ATOM 1435 O O . CYS A 1 187 ? -0.333 14.875 -2.621 1 98.69 187 CYS A O 1
ATOM 1437 N N . MET A 1 188 ? 1.119 14.359 -1.016 1 98.62 188 MET A N 1
ATOM 1438 C CA . MET A 1 188 ? 2.27 14.969 -1.671 1 98.62 188 MET A CA 1
ATOM 1439 C C . MET A 1 188 ? 3.248 13.914 -2.162 1 98.62 188 MET A C 1
ATOM 1441 O O . MET A 1 188 ? 3.711 13.078 -1.38 1 98.62 188 MET A O 1
ATOM 1445 N N . CYS A 1 189 ? 3.584 13.953 -3.418 1 98.31 189 CYS A N 1
ATOM 1446 C CA . CYS A 1 189 ? 4.516 13 -4 1 98.31 189 CYS A CA 1
ATOM 1447 C C . CYS A 1 189 ? 5.734 13.703 -4.586 1 98.31 189 CYS A C 1
ATOM 1449 O O . CYS A 1 189 ? 5.816 13.906 -5.797 1 98.31 189 CYS A O 1
ATOM 1451 N N . PRO A 1 190 ? 6.695 14 -3.742 1 97.56 190 PRO A N 1
ATOM 1452 C CA . PRO A 1 190 ? 7.926 14.625 -4.238 1 97.56 190 PRO A CA 1
ATOM 1453 C C . PRO A 1 190 ? 8.875 13.617 -4.883 1 97.56 190 PRO A C 1
ATOM 1455 O O . PRO A 1 190 ? 8.836 12.43 -4.559 1 97.56 190 PRO A O 1
ATOM 1458 N N . GLY A 1 191 ? 9.672 14.125 -5.824 1 94.69 191 GLY A N 1
ATOM 1459 C CA . GLY A 1 191 ? 10.859 13.391 -6.234 1 94.69 191 GLY A CA 1
ATOM 1460 C C . GLY A 1 191 ? 11.953 13.391 -5.184 1 94.69 191 GLY A C 1
ATOM 1461 O O . GLY A 1 191 ? 11.68 13.609 -4 1 94.69 191 GLY A O 1
ATOM 1462 N N . PHE A 1 192 ? 13.125 13.031 -5.59 1 93.25 192 PHE A N 1
ATOM 1463 C CA . PHE A 1 192 ? 14.25 13.078 -4.672 1 93.25 192 PHE A CA 1
ATOM 1464 C C . PHE A 1 192 ? 14.57 14.523 -4.285 1 93.25 192 PHE A C 1
ATOM 1466 O O . PHE A 1 192 ? 14.727 15.383 -5.156 1 93.25 192 PHE A O 1
ATOM 1473 N N . ALA A 1 193 ? 14.625 14.766 -2.994 1 94.44 193 ALA A N 1
ATOM 1474 C CA . ALA A 1 193 ? 14.859 16.125 -2.525 1 94.44 193 ALA A CA 1
ATOM 1475 C C . ALA A 1 193 ? 16.141 16.203 -1.696 1 94.44 193 ALA A C 1
ATOM 1477 O O . ALA A 1 193 ? 16.766 15.188 -1.405 1 94.44 193 ALA A O 1
ATOM 1478 N N . GLU A 1 194 ? 16.531 17.453 -1.41 1 93.19 194 GLU A N 1
ATOM 1479 C CA . GLU A 1 194 ? 17.75 17.734 -0.654 1 93.19 194 GLU A CA 1
ATOM 1480 C C . GLU A 1 194 ? 17.547 17.469 0.836 1 93.19 194 GLU A C 1
ATOM 1482 O O . GLU A 1 194 ? 17.812 18.344 1.665 1 93.19 194 GLU A O 1
ATOM 1487 N N . THR A 1 195 ? 17 16.406 1.225 1 93.31 195 THR A N 1
ATOM 1488 C CA . THR A 1 195 ? 16.922 15.852 2.574 1 93.31 195 THR A CA 1
ATOM 1489 C C . THR A 1 195 ? 17.969 14.75 2.771 1 93.31 195 THR A C 1
ATOM 1491 O O . THR A 1 195 ? 18.625 14.344 1.819 1 93.31 195 THR A O 1
ATOM 1494 N N . ASN A 1 196 ? 18.125 14.367 4.047 1 91.06 196 ASN A N 1
ATOM 1495 C CA . ASN A 1 196 ? 19.047 13.258 4.297 1 91.06 196 ASN A CA 1
ATOM 1496 C C . ASN A 1 196 ? 18.688 12.031 3.463 1 91.06 196 ASN A C 1
ATOM 1498 O O . ASN A 1 196 ? 19.562 11.398 2.871 1 91.06 196 ASN A O 1
ATOM 1502 N N . MET A 1 197 ? 17.453 11.711 3.361 1 88.94 197 MET A N 1
ATOM 1503 C CA . MET A 1 197 ? 16.984 10.57 2.586 1 88.94 197 MET A CA 1
ATOM 1504 C C . MET A 1 197 ? 17.328 10.727 1.11 1 88.94 197 MET A C 1
ATOM 1506 O O . MET A 1 197 ? 17.828 9.797 0.479 1 88.94 197 MET A O 1
ATOM 1510 N N . GLY A 1 198 ? 17.062 11.93 0.569 1 91.69 198 GLY A N 1
ATOM 1511 C CA . GLY A 1 198 ? 17.359 12.195 -0.83 1 91.69 198 GLY A CA 1
ATOM 1512 C C . GLY A 1 198 ? 18.844 12.164 -1.145 1 91.69 198 GLY A C 1
ATOM 1513 O O . GLY A 1 198 ? 19.25 11.641 -2.182 1 91.69 198 GLY A O 1
ATOM 1514 N N . ARG A 1 199 ? 19.656 12.695 -0.272 1 91.31 199 ARG A N 1
ATOM 1515 C CA . ARG A 1 199 ? 21.094 12.695 -0.466 1 91.31 199 ARG A CA 1
ATOM 1516 C C . ARG A 1 199 ? 21.656 11.281 -0.434 1 91.31 199 ARG A C 1
ATOM 1518 O O . ARG A 1 199 ? 22.562 10.945 -1.201 1 91.31 199 ARG A O 1
ATOM 1525 N N . GLN A 1 200 ? 21.094 10.539 0.46 1 90.69 200 GLN A N 1
ATOM 1526 C CA . GLN A 1 200 ? 21.5 9.141 0.512 1 90.69 200 GLN A CA 1
ATOM 1527 C C . GLN A 1 200 ? 21.156 8.414 -0.788 1 90.69 200 GLN A C 1
ATOM 1529 O O . GLN A 1 200 ? 21.969 7.637 -1.3 1 90.69 200 GLN A O 1
ATOM 1534 N N . ALA A 1 201 ? 20 8.641 -1.289 1 90.62 201 ALA A N 1
ATOM 1535 C CA . ALA A 1 201 ? 19.609 8.047 -2.564 1 90.62 201 ALA A CA 1
ATOM 1536 C C . ALA A 1 201 ? 20.547 8.484 -3.686 1 90.62 201 ALA A C 1
ATOM 1538 O O . ALA A 1 201 ? 20.906 7.676 -4.551 1 90.62 201 ALA A O 1
ATOM 1539 N N . ASP A 1 202 ? 20.906 9.75 -3.674 1 91.94 202 ASP A N 1
ATOM 1540 C CA . ASP A 1 202 ? 21.766 10.297 -4.715 1 91.94 202 ASP A CA 1
ATOM 1541 C C . ASP A 1 202 ? 23.125 9.586 -4.727 1 91.94 202 ASP A C 1
ATOM 1543 O O . ASP A 1 202 ? 23.75 9.469 -5.781 1 91.94 202 ASP A O 1
ATOM 1547 N N . VAL A 1 203 ? 23.531 9.125 -3.578 1 92.25 203 VAL A N 1
ATOM 1548 C CA . VAL A 1 203 ? 24.797 8.414 -3.459 1 92.25 203 VAL A CA 1
ATOM 1549 C C . VAL A 1 203 ? 24.625 6.957 -3.885 1 92.25 203 VAL A C 1
ATOM 1551 O O . VAL A 1 203 ? 25.438 6.418 -4.633 1 92.25 203 VAL A O 1
ATOM 1554 N N . GLU A 1 204 ? 23.594 6.352 -3.51 1 91.06 204 GLU A N 1
ATOM 1555 C CA . GLU A 1 204 ? 23.406 4.91 -3.668 1 91.06 204 GLU A CA 1
ATOM 1556 C C . GLU A 1 204 ? 22.859 4.57 -5.051 1 91.06 204 GLU A C 1
ATOM 1558 O O . GLU A 1 204 ? 23.203 3.533 -5.621 1 91.06 204 GLU A O 1
ATOM 1563 N N . ILE A 1 205 ? 21.969 5.422 -5.527 1 91.56 205 ILE A N 1
ATOM 1564 C CA . ILE A 1 205 ? 21.344 5.164 -6.816 1 91.56 205 ILE A CA 1
ATOM 1565 C C . ILE A 1 205 ? 21.359 6.43 -7.668 1 91.56 205 ILE A C 1
ATOM 1567 O O . ILE A 1 205 ? 20.312 6.879 -8.148 1 91.56 205 ILE A O 1
ATOM 1571 N N . PRO A 1 206 ? 22.469 6.965 -7.984 1 92.25 206 PRO A N 1
ATOM 1572 C CA . PRO A 1 206 ? 22.578 8.242 -8.695 1 92.25 206 PRO A CA 1
ATOM 1573 C C . PRO A 1 206 ? 21.922 8.211 -10.07 1 92.25 206 PRO A C 1
ATOM 1575 O O . PRO A 1 206 ? 21.422 9.242 -10.539 1 92.25 206 PRO A O 1
ATOM 1578 N N . GLU A 1 207 ? 21.953 7.055 -10.727 1 89.94 207 GLU A N 1
ATOM 1579 C CA . GLU A 1 207 ? 21.328 6.945 -12.047 1 89.94 207 GLU A CA 1
ATOM 1580 C C . GLU A 1 207 ? 19.844 7.281 -11.977 1 89.94 207 GLU A C 1
ATOM 1582 O O . GLU A 1 207 ? 19.312 7.961 -12.859 1 89.94 207 GLU A O 1
ATOM 1587 N N . TYR A 1 208 ? 19.219 6.836 -10.969 1 87.38 208 TYR A N 1
ATOM 1588 C CA . TYR A 1 208 ? 17.781 7.066 -10.82 1 87.38 208 TYR A CA 1
ATOM 1589 C C . TYR A 1 208 ? 17.5 8.508 -10.414 1 87.38 208 TYR A C 1
ATOM 1591 O O . TYR A 1 208 ? 16.562 9.125 -10.906 1 87.38 208 TYR A O 1
ATOM 1599 N N . THR A 1 209 ? 18.312 9.07 -9.492 1 90.12 209 THR A N 1
ATOM 1600 C CA . THR A 1 209 ? 18.109 10.461 -9.094 1 90.12 209 THR A CA 1
ATOM 1601 C C . THR A 1 209 ? 18.344 11.398 -10.281 1 90.12 209 THR A C 1
ATOM 1603 O O . THR A 1 209 ? 17.594 12.359 -10.477 1 90.12 209 THR A O 1
ATOM 1606 N N . ASN A 1 210 ? 19.266 11.023 -11.086 1 89.38 210 ASN A N 1
ATOM 1607 C CA . ASN A 1 210 ? 19.547 11.836 -12.266 1 89.38 210 ASN A CA 1
ATOM 1608 C C . ASN A 1 210 ? 18.422 11.758 -13.289 1 89.38 210 ASN A C 1
ATOM 1610 O O . ASN A 1 210 ? 18.094 12.766 -13.922 1 89.38 210 ASN A O 1
ATOM 1614 N N . MET A 1 211 ? 17.891 10.594 -13.414 1 85.19 211 MET A N 1
ATOM 1615 C CA . MET A 1 211 ? 16.781 10.391 -14.344 1 85.19 211 MET A CA 1
ATOM 1616 C C . MET A 1 211 ? 15.586 11.258 -13.961 1 85.19 211 MET A C 1
ATOM 1618 O O . MET A 1 211 ? 14.828 11.695 -14.828 1 85.19 211 MET A O 1
ATOM 1622 N N . MET A 1 212 ? 15.523 11.516 -12.688 1 86.25 212 MET A N 1
ATOM 1623 C CA . MET A 1 212 ? 14.383 12.297 -12.211 1 86.25 212 MET A CA 1
ATOM 1624 C C . MET A 1 212 ? 14.742 13.773 -12.094 1 86.25 212 MET A C 1
ATOM 1626 O O . MET A 1 212 ? 14.023 14.539 -11.461 1 86.25 212 MET A O 1
ATOM 1630 N N . GLY A 1 213 ? 15.875 14.203 -12.586 1 87 213 GLY A N 1
ATOM 1631 C CA . GLY A 1 213 ? 16.234 15.609 -12.641 1 87 213 GLY A CA 1
ATOM 1632 C C . GLY A 1 213 ? 17.062 16.062 -11.453 1 87 213 GLY A C 1
ATOM 1633 O O . GLY A 1 213 ? 17.156 17.266 -11.172 1 87 213 GLY A O 1
ATOM 1634 N N . GLY A 1 214 ? 17.609 15.062 -10.773 1 90.31 214 GLY A N 1
ATOM 1635 C CA . GLY A 1 214 ? 18.438 15.391 -9.617 1 90.31 214 GLY A CA 1
ATOM 1636 C C . GLY A 1 214 ? 17.625 15.672 -8.367 1 90.31 214 GLY A C 1
ATOM 1637 O O . GLY A 1 214 ? 16.438 15.344 -8.305 1 90.31 214 GLY A O 1
ATOM 1638 N N . LEU A 1 215 ? 18.328 16.219 -7.32 1 93.12 215 LEU A N 1
ATOM 1639 C CA . LEU A 1 215 ? 17.672 16.516 -6.055 1 93.12 215 LEU A CA 1
ATOM 1640 C C . LEU A 1 215 ? 16.906 17.828 -6.133 1 93.12 215 LEU A C 1
ATOM 1642 O O . LEU A 1 215 ? 17.453 18.844 -6.578 1 93.12 215 LEU A O 1
ATOM 1646 N N . LEU A 1 216 ? 15.68 17.781 -5.711 1 93.62 216 LEU A N 1
ATOM 1647 C CA . LEU A 1 216 ? 14.93 19.031 -5.664 1 93.62 216 LEU A CA 1
ATOM 1648 C C . LEU A 1 216 ? 15.18 19.766 -4.352 1 93.62 216 LEU A C 1
ATOM 1650 O O . LEU A 1 216 ? 15.32 19.141 -3.301 1 93.62 216 LEU A O 1
ATOM 1654 N N . PRO A 1 217 ? 15.18 21.172 -4.5 1 93.81 217 PRO A N 1
ATOM 1655 C CA . PRO A 1 217 ? 15.25 21.938 -3.252 1 93.81 217 PRO A CA 1
ATOM 1656 C C . PRO A 1 217 ? 14.078 21.656 -2.318 1 93.81 217 PRO A C 1
ATOM 1658 O O . PRO A 1 217 ? 12.945 21.5 -2.777 1 93.81 217 PRO A O 1
ATOM 1661 N N . VAL A 1 218 ? 14.336 21.625 -1.033 1 95.81 218 VAL A N 1
ATOM 1662 C CA . VAL A 1 218 ? 13.305 21.391 -0.028 1 95.81 218 VAL A CA 1
ATOM 1663 C C . VAL A 1 218 ? 12.211 22.438 -0.151 1 95.81 218 VAL A C 1
ATOM 1665 O O . VAL A 1 218 ? 11.031 22.156 0.039 1 95.81 218 VAL A O 1
ATOM 1668 N N . LYS A 1 219 ? 12.555 23.625 -0.532 1 95.69 219 LYS A N 1
ATOM 1669 C CA . LYS A 1 219 ? 11.625 24.75 -0.647 1 95.69 219 LYS A CA 1
ATOM 1670 C C . LYS A 1 219 ? 10.523 24.453 -1.654 1 95.69 219 LYS A C 1
ATOM 1672 O O . LYS A 1 219 ? 9.383 24.906 -1.489 1 95.69 219 LYS A O 1
ATOM 1677 N N . VAL A 1 220 ? 10.859 23.734 -2.729 1 96.69 220 VAL A N 1
ATOM 1678 C CA . VAL A 1 220 ? 9.867 23.391 -3.742 1 96.69 220 VAL A CA 1
ATOM 1679 C C . VAL A 1 220 ? 8.766 22.547 -3.115 1 96.69 220 VAL A C 1
ATOM 1681 O O . VAL A 1 220 ? 7.582 22.734 -3.402 1 96.69 220 VAL A O 1
ATOM 1684 N N . VAL A 1 221 ? 9.141 21.672 -2.242 1 97.75 221 VAL A N 1
ATOM 1685 C CA . VAL A 1 221 ? 8.188 20.781 -1.586 1 97.75 221 VAL A CA 1
ATOM 1686 C C . VAL A 1 221 ? 7.387 21.562 -0.545 1 97.75 221 VAL A C 1
ATOM 1688 O O . VAL A 1 221 ? 6.18 21.359 -0.402 1 97.75 221 VAL A O 1
ATOM 1691 N N . VAL A 1 222 ? 8.031 22.484 0.158 1 97.94 222 VAL A N 1
ATOM 1692 C CA . VAL A 1 222 ? 7.367 23.297 1.166 1 97.94 222 VAL A CA 1
ATOM 1693 C C . VAL A 1 222 ? 6.34 24.219 0.497 1 97.94 222 VAL A C 1
ATOM 1695 O O . VAL A 1 222 ? 5.242 24.422 1.019 1 97.94 222 VAL A O 1
ATOM 1698 N N . ASP A 1 223 ? 6.73 24.766 -0.688 1 97.12 223 ASP A N 1
ATOM 1699 C CA . ASP A 1 223 ? 5.793 25.609 -1.441 1 97.12 223 ASP A CA 1
ATOM 1700 C C . ASP A 1 223 ? 4.566 24.797 -1.867 1 97.12 223 ASP A C 1
ATOM 1702 O O . ASP A 1 223 ? 3.443 25.312 -1.824 1 97.12 223 ASP A O 1
ATOM 1706 N N . ALA A 1 224 ? 4.812 23.609 -2.291 1 97.94 224 ALA A N 1
ATOM 1707 C CA . ALA A 1 224 ? 3.709 22.734 -2.664 1 97.94 224 ALA A CA 1
ATOM 1708 C C . ALA A 1 224 ? 2.807 22.453 -1.467 1 97.94 224 ALA A C 1
ATOM 1710 O O . ALA A 1 224 ? 1.583 22.391 -1.604 1 97.94 224 ALA A O 1
ATOM 1711 N N . PHE A 1 225 ? 3.424 22.234 -0.326 1 98.5 225 PHE A N 1
ATOM 1712 C CA . PHE A 1 225 ? 2.686 22.031 0.914 1 98.5 225 PHE A CA 1
ATOM 1713 C C . PHE A 1 225 ? 1.778 23.219 1.216 1 98.5 225 PHE A C 1
ATOM 1715 O O . PHE A 1 225 ? 0.578 23.047 1.441 1 98.5 225 PHE A O 1
ATOM 1722 N N . ALA A 1 226 ? 2.332 24.375 1.204 1 98.5 226 ALA A N 1
ATOM 1723 C CA . ALA A 1 226 ? 1.573 25.594 1.499 1 98.5 226 ALA A CA 1
ATOM 1724 C C . ALA A 1 226 ? 0.432 25.781 0.504 1 98.5 226 ALA A C 1
ATOM 1726 O O . ALA A 1 226 ? -0.69 26.125 0.893 1 98.5 226 ALA A O 1
ATOM 1727 N N . ALA A 1 227 ? 0.758 25.578 -0.759 1 97.44 227 ALA A N 1
ATOM 1728 C CA . ALA A 1 227 ? -0.265 25.703 -1.794 1 97.44 227 ALA A CA 1
ATOM 1729 C C . ALA A 1 227 ? -1.382 24.688 -1.587 1 97.44 227 ALA A C 1
ATOM 1731 O O . ALA A 1 227 ? -2.562 25.016 -1.726 1 97.44 227 ALA A O 1
ATOM 1732 N N . GLY A 1 228 ? -1.015 23.469 -1.252 1 97.5 228 GLY A N 1
ATOM 1733 C CA . GLY A 1 228 ? -2.002 22.438 -0.983 1 97.5 228 GLY A CA 1
ATOM 1734 C C . GLY A 1 228 ? -2.895 22.75 0.2 1 97.5 228 GLY A C 1
ATOM 1735 O O . GLY A 1 228 ? -4.105 22.531 0.15 1 97.5 228 GLY A O 1
ATOM 1736 N N . MET A 1 229 ? -2.344 23.266 1.246 1 98.25 229 MET A N 1
ATOM 1737 C CA . MET A 1 229 ? -3.105 23.672 2.426 1 98.25 229 MET A CA 1
ATOM 1738 C C . MET A 1 229 ? -4.156 24.719 2.066 1 98.25 229 MET A C 1
ATOM 1740 O O . MET A 1 229 ? -5.281 24.672 2.568 1 98.25 229 MET A O 1
ATOM 1744 N N . ARG A 1 230 ? -3.84 25.547 1.191 1 97.06 230 ARG A N 1
ATOM 1745 C CA . ARG A 1 230 ? -4.703 26.688 0.873 1 97.06 230 ARG A CA 1
ATOM 1746 C C . ARG A 1 230 ? -5.73 26.312 -0.189 1 97.06 230 ARG A C 1
ATOM 1748 O O . ARG A 1 230 ? -6.719 27.016 -0.383 1 97.06 230 ARG A O 1
ATOM 1755 N N . GLU A 1 231 ? -5.496 25.234 -0.949 1 94.5 231 GLU A N 1
ATOM 1756 C CA . GLU A 1 231 ? -6.41 24.797 -1.999 1 94.5 231 GLU A CA 1
ATOM 1757 C C . GLU A 1 231 ? -7.602 24.047 -1.414 1 94.5 231 GLU A C 1
ATOM 1759 O O . GLU A 1 231 ? -7.469 22.875 -1.014 1 94.5 231 GLU A O 1
ATOM 1764 N N . PRO A 1 232 ? -8.766 24.578 -1.474 1 91.94 232 PRO A N 1
ATOM 1765 C CA . PRO A 1 232 ? -9.891 23.953 -0.772 1 91.94 232 PRO A CA 1
ATOM 1766 C C . PRO A 1 232 ? -10.445 22.734 -1.508 1 91.94 232 PRO A C 1
ATOM 1768 O O . PRO A 1 232 ? -11.117 21.891 -0.903 1 91.94 232 PRO A O 1
ATOM 1771 N N . ASP A 1 233 ? -10.133 22.562 -2.775 1 91.44 233 ASP A N 1
ATOM 1772 C CA . ASP A 1 233 ? -10.797 21.547 -3.574 1 91.44 233 ASP A CA 1
ATOM 1773 C C . ASP A 1 233 ? -9.828 20.422 -3.938 1 91.44 233 ASP A C 1
ATOM 1775 O O . ASP A 1 233 ? -9.875 19.891 -5.047 1 91.44 233 ASP A O 1
ATOM 1779 N N . ASN A 1 234 ? -8.945 20.047 -3.006 1 94.94 234 ASN A N 1
ATOM 1780 C CA . ASN A 1 234 ? -7.957 19.047 -3.383 1 94.94 234 ASN A CA 1
ATOM 1781 C C . ASN A 1 234 ? -8.125 17.75 -2.574 1 94.94 234 ASN A C 1
ATOM 1783 O O . ASN A 1 234 ? -7.172 17 -2.4 1 94.94 234 ASN A O 1
ATOM 1787 N N . ALA A 1 235 ? -9.375 17.516 -2.021 1 96.12 235 ALA A N 1
ATOM 1788 C CA . ALA A 1 235 ? -9.633 16.266 -1.312 1 96.12 235 ALA A CA 1
ATOM 1789 C C . ALA A 1 235 ? -9.391 15.062 -2.217 1 96.12 235 ALA A C 1
ATOM 1791 O O . ALA A 1 235 ? -9.977 14.961 -3.299 1 96.12 235 ALA A O 1
ATOM 1792 N N . GLY A 1 236 ? -8.492 14.195 -1.76 1 96.75 236 GLY A N 1
ATOM 1793 C CA . GLY A 1 236 ? -8.203 12.984 -2.504 1 96.75 236 GLY A CA 1
ATOM 1794 C C . GLY A 1 236 ? -7.203 13.195 -3.629 1 96.75 236 GLY A C 1
ATOM 1795 O O . GLY A 1 236 ? -6.875 12.258 -4.359 1 96.75 236 GLY A O 1
ATOM 1796 N N . ARG A 1 237 ? -6.719 14.398 -3.744 1 96.31 237 ARG A N 1
ATOM 1797 C CA . ARG A 1 237 ? -5.812 14.672 -4.852 1 96.31 237 ARG A CA 1
ATOM 1798 C C . ARG A 1 237 ? -4.367 14.352 -4.469 1 96.31 237 ARG A C 1
ATOM 1800 O O . ARG A 1 237 ? -4.043 14.258 -3.283 1 96.31 237 ARG A O 1
ATOM 1807 N N . VAL A 1 238 ? -3.578 14.141 -5.5 1 97.31 238 VAL A N 1
ATOM 1808 C CA . VAL A 1 238 ? -2.178 13.75 -5.348 1 97.31 238 VAL A CA 1
ATOM 1809 C C . VAL A 1 238 ? -1.285 14.758 -6.07 1 97.31 238 VAL A C 1
ATOM 1811 O O . VAL A 1 238 ? -1.365 14.906 -7.293 1 97.31 238 VAL A O 1
ATOM 1814 N N . GLN A 1 239 ? -0.451 15.453 -5.332 1 97.31 239 GLN A N 1
ATOM 1815 C CA . GLN A 1 239 ? 0.488 16.406 -5.918 1 97.31 239 GLN A CA 1
ATOM 1816 C C . GLN A 1 239 ? 1.74 15.695 -6.426 1 97.31 239 GLN A C 1
ATOM 1818 O O . GLN A 1 239 ? 2.436 15.023 -5.66 1 97.31 239 GLN A O 1
ATOM 1823 N N . ARG A 1 240 ? 1.957 15.742 -7.633 1 96.5 240 ARG A N 1
ATOM 1824 C CA . ARG A 1 240 ? 3.256 15.398 -8.203 1 96.5 240 ARG A CA 1
ATOM 1825 C C . ARG A 1 240 ? 4.215 16.578 -8.148 1 96.5 240 ARG A C 1
ATOM 1827 O O . ARG A 1 240 ? 3.969 17.609 -8.773 1 96.5 240 ARG A O 1
ATOM 1834 N N . ILE A 1 241 ? 5.285 16.484 -7.402 1 97.06 241 ILE A N 1
ATOM 1835 C CA . ILE A 1 241 ? 6.184 17.609 -7.152 1 97.06 241 ILE A CA 1
ATOM 1836 C C . ILE A 1 241 ? 7.547 17.328 -7.777 1 97.06 241 ILE A C 1
ATOM 1838 O O . ILE A 1 241 ? 8.297 16.469 -7.285 1 97.06 241 ILE A O 1
ATOM 1842 N N . MET A 1 242 ? 7.828 18 -8.773 1 91.69 242 MET A N 1
ATOM 1843 C CA . MET A 1 242 ? 9.094 17.922 -9.492 1 91.69 242 MET A CA 1
ATOM 1844 C C . MET A 1 242 ? 9.797 19.281 -9.523 1 91.69 242 MET A C 1
ATOM 1846 O O . MET A 1 242 ? 9.227 20.281 -9.086 1 91.69 242 MET A O 1
ATOM 1850 N N . LYS A 1 243 ? 11.047 19.266 -9.977 1 84.81 243 LYS A N 1
ATOM 1851 C CA . LYS A 1 243 ? 11.875 20.469 -9.945 1 84.81 243 LYS A CA 1
ATOM 1852 C C . LYS A 1 243 ? 11.211 21.625 -10.711 1 84.81 243 LYS A C 1
ATOM 1854 O O . LYS A 1 243 ? 11.156 22.75 -10.219 1 84.81 243 LYS A O 1
ATOM 1859 N N . LYS A 1 244 ? 10.633 21.328 -11.836 1 80.62 244 LYS A N 1
ATOM 1860 C CA . LYS A 1 244 ? 10.141 22.406 -12.695 1 80.62 244 LYS A CA 1
ATOM 1861 C C . LYS A 1 244 ? 8.617 22.516 -12.625 1 80.62 244 LYS A C 1
ATOM 1863 O O . LYS A 1 244 ? 8.031 23.438 -13.188 1 80.62 244 LYS A O 1
ATOM 1868 N N . ASN A 1 245 ? 8.031 21.578 -11.945 1 86.19 245 ASN A N 1
ATOM 1869 C CA . ASN A 1 245 ? 6.574 21.562 -12.039 1 86.19 245 ASN A CA 1
ATOM 1870 C C . ASN A 1 245 ? 5.941 20.859 -10.844 1 86.19 245 ASN A C 1
ATOM 1872 O O . ASN A 1 245 ? 6.402 19.797 -10.43 1 86.19 245 ASN A O 1
ATOM 1876 N N . THR A 1 246 ? 4.977 21.562 -10.141 1 90.5 246 THR A N 1
ATOM 1877 C CA . THR A 1 246 ? 4.039 20.938 -9.211 1 90.5 246 THR A CA 1
ATOM 1878 C C . THR A 1 246 ? 2.629 20.922 -9.789 1 90.5 246 THR A C 1
ATOM 1880 O O . THR A 1 246 ? 2.117 21.969 -10.211 1 90.5 246 THR A O 1
ATOM 1883 N N . SER A 1 247 ? 2.111 19.766 -9.922 1 93.5 247 SER A N 1
ATOM 1884 C CA . SER A 1 247 ? 0.756 19.625 -10.445 1 93.5 247 SER A CA 1
ATOM 1885 C C . SER A 1 247 ? 0.042 18.438 -9.805 1 93.5 247 SER A C 1
ATOM 1887 O O . SER A 1 247 ? 0.682 17.562 -9.211 1 93.5 247 SER A O 1
ATOM 1889 N N . TYR A 1 248 ? -1.219 18.484 -9.844 1 93.31 248 TYR A N 1
ATOM 1890 C CA . TYR A 1 248 ? -1.958 17.297 -9.414 1 93.31 248 TYR A CA 1
ATOM 1891 C C . TYR A 1 248 ? -1.864 16.188 -10.453 1 93.31 248 TYR A C 1
ATOM 1893 O O . TYR A 1 248 ? -2.105 16.422 -11.641 1 93.31 248 TYR A O 1
ATOM 1901 N N . TYR A 1 249 ? -1.428 15.078 -9.992 1 93.69 249 TYR A N 1
ATOM 1902 C CA . TYR A 1 249 ? -1.397 13.914 -10.867 1 93.69 249 TYR A CA 1
ATOM 1903 C C . TYR A 1 249 ? -2.803 13.523 -11.312 1 93.69 249 TYR A C 1
ATOM 1905 O O . TYR A 1 249 ? -3.738 13.539 -10.508 1 93.69 249 TYR A O 1
ATOM 1913 N N . ARG A 1 250 ? -2.963 13.188 -12.594 1 90.56 250 ARG A N 1
ATOM 1914 C CA . ARG A 1 250 ? -4.277 12.844 -13.125 1 90.56 250 ARG A CA 1
ATOM 1915 C C . ARG A 1 250 ? -4.414 11.336 -13.32 1 90.56 250 ARG A C 1
ATOM 1917 O O . ARG A 1 250 ? -3.688 10.734 -14.109 1 90.56 250 ARG A O 1
ATOM 1924 N N . PHE A 1 251 ? -5.281 10.805 -12.547 1 91.75 251 PHE A N 1
ATOM 1925 C CA . PHE A 1 251 ? -5.617 9.391 -12.68 1 91.75 251 PHE A CA 1
ATOM 1926 C C . PHE A 1 251 ? -6.797 9.203 -13.625 1 91.75 251 PHE A C 1
ATOM 1928 O O . PHE A 1 251 ? -7.633 10.094 -13.766 1 91.75 251 PHE A O 1
ATOM 1935 N N . PRO A 1 252 ? -6.816 7.988 -14.273 1 84.69 252 PRO A N 1
ATOM 1936 C CA . PRO A 1 252 ? -8.047 7.715 -15.016 1 84.69 252 PRO A CA 1
ATOM 1937 C C . PRO A 1 252 ? -9.297 7.828 -14.141 1 84.69 252 PRO A C 1
ATOM 1939 O O . PRO A 1 252 ? -9.305 7.352 -13 1 84.69 252 PRO A O 1
ATOM 1942 N N . GLY A 1 253 ? -10.289 8.539 -14.578 1 81.44 253 GLY A N 1
ATOM 1943 C CA . GLY A 1 253 ? -11.539 8.68 -13.852 1 81.44 253 GLY A CA 1
ATOM 1944 C C . GLY A 1 253 ? -11.609 9.953 -13.031 1 81.44 253 GLY A C 1
ATOM 1945 O O . GLY A 1 253 ? -12.68 10.32 -12.531 1 81.44 253 GLY A O 1
ATOM 1946 N N . ASP A 1 254 ? -10.492 10.625 -12.914 1 85.56 254 ASP A N 1
ATOM 1947 C CA . ASP A 1 254 ? -10.453 11.805 -12.047 1 85.56 254 ASP A CA 1
ATOM 1948 C C . ASP A 1 254 ? -11.422 12.875 -12.539 1 85.56 254 ASP A C 1
ATOM 1950 O O . ASP A 1 254 ? -11.977 13.633 -11.734 1 85.56 254 ASP A O 1
ATOM 1954 N N . LYS A 1 255 ? -11.547 12.891 -13.828 1 79.69 255 LYS A N 1
ATOM 1955 C CA . LYS A 1 255 ? -12.453 13.906 -14.352 1 79.69 255 LYS A CA 1
ATOM 1956 C C . LYS A 1 255 ? -13.867 13.719 -13.805 1 79.69 255 LYS A C 1
ATOM 1958 O O . LYS A 1 255 ? -14.578 14.695 -13.547 1 79.69 255 LYS A O 1
ATOM 1963 N N . ALA A 1 256 ? -14.25 12.516 -13.578 1 77.62 256 ALA A N 1
ATOM 1964 C CA . ALA A 1 256 ? -15.578 12.219 -13.047 1 77.62 256 ALA A CA 1
ATOM 1965 C C . ALA A 1 256 ? -15.625 12.445 -11.539 1 77.62 256 ALA A C 1
ATOM 1967 O O . ALA A 1 256 ? -16.625 12.922 -11.008 1 77.62 256 ALA A O 1
ATOM 1968 N N . LEU A 1 257 ? -14.648 12.172 -10.906 1 78.62 257 LEU A N 1
ATOM 1969 C CA . LEU A 1 257 ? -14.609 12.258 -9.445 1 78.62 257 LEU A CA 1
ATOM 1970 C C . LEU A 1 257 ? -14.406 13.703 -9 1 78.62 257 LEU A C 1
ATOM 1972 O O . LEU A 1 257 ? -14.969 14.125 -7.988 1 78.62 257 LEU A O 1
ATOM 1976 N N . PHE A 1 258 ? -13.57 14.352 -9.781 1 74.44 258 PHE A N 1
ATOM 1977 C CA . PHE A 1 258 ? -13.188 15.719 -9.438 1 74.44 258 PHE A CA 1
ATOM 1978 C C . PHE A 1 258 ? -13.531 16.672 -10.57 1 74.44 258 PHE A C 1
ATOM 1980 O O . PHE A 1 258 ? -12.648 17.266 -11.18 1 74.44 258 PHE A O 1
ATOM 1987 N N . PRO A 1 259 ? -14.734 16.891 -10.812 1 65.44 259 PRO A N 1
ATOM 1988 C CA . PRO A 1 259 ? -15.148 17.656 -11.992 1 65.44 259 PRO A CA 1
ATOM 1989 C C . PRO A 1 259 ? -14.688 19.109 -11.938 1 65.44 259 PRO A C 1
ATOM 1991 O O . PRO A 1 259 ? -14.492 19.734 -12.984 1 65.44 259 PRO A O 1
ATOM 1994 N N . ASP A 1 260 ? -14.531 19.656 -10.781 1 57.53 260 ASP A N 1
ATOM 1995 C CA . ASP A 1 260 ? -14.242 21.078 -10.641 1 57.53 260 ASP A CA 1
ATOM 1996 C C . ASP A 1 260 ? -12.742 21.312 -10.438 1 57.53 260 ASP A C 1
ATOM 1998 O O . ASP A 1 260 ? -12.328 22.438 -10.148 1 57.53 260 ASP A O 1
ATOM 2002 N N . SER A 1 261 ? -12.102 20.25 -10.336 1 54.28 261 SER A N 1
ATOM 2003 C CA . SER A 1 261 ? -10.695 20.484 -10.047 1 54.28 261 SER A CA 1
ATOM 2004 C C . SER A 1 261 ? -9.992 21.156 -11.219 1 54.28 261 SER A C 1
ATOM 2006 O O . SER A 1 261 ? -10.125 20.703 -12.367 1 54.28 261 SER A O 1
ATOM 2008 N N . LYS A 1 262 ? -9.648 22.406 -10.961 1 48.97 262 LYS A N 1
ATOM 2009 C CA . LYS A 1 262 ? -9.047 23.234 -12 1 48.97 262 LYS A CA 1
ATOM 2010 C C . LYS A 1 262 ? -7.695 22.672 -12.43 1 48.97 262 LYS A C 1
ATOM 2012 O O . LYS A 1 262 ? -7.129 23.109 -13.438 1 48.97 262 LYS A O 1
ATOM 2017 N N . LEU A 1 263 ? -7.16 21.75 -11.508 1 45.31 263 LEU A N 1
ATOM 2018 C CA . LEU A 1 263 ? -5.832 21.344 -11.945 1 45.31 263 LEU A CA 1
ATOM 2019 C C . LEU A 1 263 ? -5.871 19.953 -12.57 1 45.31 263 LEU A C 1
ATOM 2021 O O . LEU A 1 263 ? -6.512 19.047 -12.031 1 45.31 263 LEU A O 1
ATOM 2025 N N . MET B 1 1 ? 4.777 -19.516 -19.5 1 97.12 1 MET B N 1
ATOM 2026 C CA . MET B 1 1 ? 4.871 -20.875 -18.969 1 97.12 1 MET B CA 1
ATOM 2027 C C . MET B 1 1 ? 3.592 -21.656 -19.234 1 97.12 1 MET B C 1
ATOM 2029 O O . MET B 1 1 ? 2.492 -21.156 -18.969 1 97.12 1 MET B O 1
ATOM 2033 N N . GLU B 1 2 ? 3.764 -22.734 -19.766 1 98.06 2 GLU B N 1
ATOM 2034 C CA . GLU B 1 2 ? 2.598 -23.609 -19.922 1 98.06 2 GLU B CA 1
ATOM 2035 C C . GLU B 1 2 ? 2.168 -24.188 -18.578 1 98.06 2 GLU B C 1
ATOM 2037 O O . GLU B 1 2 ? 3.012 -24.531 -17.75 1 98.06 2 GLU B O 1
ATOM 2042 N N . LEU B 1 3 ? 0.879 -24.438 -18.438 1 98.62 3 LEU B N 1
ATOM 2043 C CA . LEU B 1 3 ? 0.335 -24.812 -17.141 1 98.62 3 LEU B CA 1
ATOM 2044 C C . LEU B 1 3 ? 0.813 -26.203 -16.734 1 98.62 3 LEU B C 1
ATOM 2046 O O . LEU B 1 3 ? 0.946 -26.484 -15.539 1 98.62 3 LEU B O 1
ATOM 2050 N N . HIS B 1 4 ? 1.157 -27.078 -17.672 1 98.5 4 HIS B N 1
ATOM 2051 C CA . HIS B 1 4 ? 1.645 -28.406 -17.328 1 98.5 4 HIS B CA 1
ATOM 2052 C C . HIS B 1 4 ? 3.039 -28.344 -16.719 1 98.5 4 HIS B C 1
ATOM 2054 O O . HIS B 1 4 ? 3.508 -29.328 -16.141 1 98.5 4 HIS B O 1
ATOM 2060 N N . GLN B 1 5 ? 3.691 -27.219 -16.859 1 98.62 5 GLN B N 1
ATOM 2061 C CA . GLN B 1 5 ? 5.031 -27.047 -16.312 1 98.62 5 GLN B CA 1
ATOM 2062 C C . GLN B 1 5 ? 4.98 -26.484 -14.891 1 98.62 5 GLN B C 1
ATOM 2064 O O . GLN B 1 5 ? 6.004 -26.422 -14.203 1 98.62 5 GLN B O 1
ATOM 2069 N N . ALA B 1 6 ? 3.848 -26.156 -14.445 1 98.81 6 ALA B N 1
ATOM 2070 C CA . ALA B 1 6 ? 3.705 -25.453 -13.172 1 98.81 6 ALA B CA 1
ATOM 2071 C C . ALA B 1 6 ? 3.758 -26.422 -11.992 1 98.81 6 ALA B C 1
ATOM 2073 O O . ALA B 1 6 ? 3.076 -27.453 -12 1 98.81 6 ALA B O 1
ATOM 2074 N N . VAL B 1 7 ? 4.578 -26.156 -11.078 1 98.94 7 VAL B N 1
ATOM 2075 C CA . VAL B 1 7 ? 4.543 -26.641 -9.703 1 98.94 7 VAL B CA 1
ATOM 2076 C C . VAL B 1 7 ? 4.254 -25.484 -8.758 1 98.94 7 VAL B C 1
ATOM 2078 O O . VAL B 1 7 ? 5.152 -24.719 -8.406 1 98.94 7 VAL B O 1
ATOM 2081 N N . ALA B 1 8 ? 2.988 -25.453 -8.312 1 98.94 8 ALA B N 1
ATOM 2082 C CA . ALA B 1 8 ? 2.504 -24.188 -7.789 1 98.94 8 ALA B CA 1
ATOM 2083 C C . ALA B 1 8 ? 2.127 -24.297 -6.312 1 98.94 8 ALA B C 1
ATOM 2085 O O . ALA B 1 8 ? 1.689 -25.359 -5.863 1 98.94 8 ALA B O 1
ATOM 2086 N N . ILE B 1 9 ? 2.363 -23.266 -5.578 1 98.94 9 ILE B N 1
ATOM 2087 C CA . ILE B 1 9 ? 1.697 -23 -4.309 1 98.94 9 ILE B CA 1
ATOM 2088 C C . ILE B 1 9 ? 0.642 -21.906 -4.5 1 98.94 9 ILE B C 1
ATOM 2090 O O . ILE B 1 9 ? 0.931 -20.844 -5.051 1 98.94 9 ILE B O 1
ATOM 2094 N N . VAL B 1 10 ? -0.569 -22.188 -4.137 1 98.94 10 VAL B N 1
ATOM 2095 C CA . VAL B 1 10 ? -1.675 -21.234 -4.211 1 98.94 10 VAL B CA 1
ATOM 2096 C C . VAL B 1 10 ? -2.195 -20.938 -2.805 1 98.94 10 VAL B C 1
ATOM 2098 O O . VAL B 1 10 ? -2.832 -21.797 -2.178 1 98.94 10 VAL B O 1
ATOM 2101 N N . THR B 1 11 ? -1.98 -19.75 -2.295 1 98.94 11 THR B N 1
ATOM 2102 C CA . THR B 1 11 ? -2.469 -19.375 -0.975 1 98.94 11 THR B CA 1
ATOM 2103 C C . THR B 1 11 ? -3.955 -19.031 -1.023 1 98.94 11 THR B C 1
ATOM 2105 O O . THR B 1 11 ? -4.457 -18.578 -2.047 1 98.94 11 THR B O 1
ATOM 2108 N N . GLY B 1 12 ? -4.574 -19.234 0.125 1 98.56 12 GLY B N 1
ATOM 2109 C CA . GLY B 1 12 ? -6.023 -19.078 0.092 1 98.56 12 GLY B CA 1
ATOM 2110 C C . GLY B 1 12 ? -6.699 -20.016 -0.89 1 98.56 12 GLY B C 1
ATOM 2111 O O . GLY B 1 12 ? -7.586 -19.609 -1.64 1 98.56 12 GLY B O 1
ATOM 2112 N N . GLY B 1 13 ? -6.227 -21.203 -0.94 1 98.62 13 GLY B N 1
ATOM 2113 C CA . GLY B 1 13 ? -6.605 -22.109 -2.018 1 98.62 13 GLY B CA 1
ATOM 2114 C C . GLY B 1 13 ? -7.812 -22.953 -1.683 1 98.62 13 GLY B C 1
ATOM 2115 O O . GLY B 1 13 ? -8.242 -23.781 -2.494 1 98.62 13 GLY B O 1
ATOM 2116 N N . ALA B 1 14 ? -8.43 -22.781 -0.498 1 98.25 14 ALA B N 1
ATOM 2117 C CA . ALA B 1 14 ? -9.523 -23.656 -0.068 1 98.25 14 ALA B CA 1
ATOM 2118 C C . ALA B 1 14 ? -10.812 -23.312 -0.797 1 98.25 14 ALA B C 1
ATOM 2120 O O . ALA B 1 14 ? -11.711 -24.156 -0.91 1 98.25 14 ALA B O 1
ATOM 2121 N N . ARG B 1 15 ? -10.953 -22.094 -1.245 1 96.12 15 ARG B N 1
ATOM 2122 C CA . ARG B 1 15 ? -12.18 -21.641 -1.893 1 96.12 15 ARG B CA 1
ATOM 2123 C C . ARG B 1 15 ? -11.898 -20.5 -2.867 1 96.12 15 ARG B C 1
ATOM 2125 O O . ARG B 1 15 ? -10.75 -20.094 -3.041 1 96.12 15 ARG B O 1
ATOM 2132 N N . GLY B 1 16 ? -12.914 -20.109 -3.584 1 96.25 16 GLY B N 1
ATOM 2133 C CA . GLY B 1 16 ? -12.859 -18.906 -4.395 1 96.25 16 GLY B CA 1
ATOM 2134 C C . GLY B 1 16 ? -11.852 -19 -5.527 1 96.25 16 GLY B C 1
ATOM 2135 O O . GLY B 1 16 ? -11.766 -20.031 -6.207 1 96.25 16 GLY B O 1
ATOM 2136 N N . PHE B 1 17 ? -11.188 -17.859 -5.801 1 97.81 17 PHE B N 1
ATOM 2137 C CA . PHE B 1 17 ? -10.219 -17.781 -6.891 1 97.81 17 PHE B CA 1
ATOM 2138 C C . PHE B 1 17 ? -9.086 -18.781 -6.684 1 97.81 17 PHE B C 1
ATOM 2140 O O . PHE B 1 17 ? -8.648 -19.438 -7.633 1 97.81 17 PHE B O 1
ATOM 2147 N N . GLY B 1 18 ? -8.641 -18.906 -5.398 1 98.56 18 GLY B N 1
ATOM 2148 C CA . GLY B 1 18 ? -7.523 -19.797 -5.129 1 98.56 18 GLY B CA 1
ATOM 2149 C C . GLY B 1 18 ? -7.801 -21.234 -5.531 1 98.56 18 GLY B C 1
ATOM 2150 O O . GLY B 1 18 ? -6.98 -21.859 -6.203 1 98.56 18 GLY B O 1
ATOM 2151 N N . ARG B 1 19 ? -8.922 -21.703 -5.105 1 98.5 19 ARG B N 1
ATOM 2152 C CA . ARG B 1 19 ? -9.32 -23.031 -5.508 1 98.5 19 ARG B CA 1
ATOM 2153 C C . ARG B 1 19 ? -9.406 -23.156 -7.023 1 98.5 19 ARG B C 1
ATOM 2155 O O . ARG B 1 19 ? -8.93 -24.125 -7.605 1 98.5 19 ARG B O 1
ATOM 2162 N N . ALA B 1 20 ? -9.969 -22.156 -7.668 1 98.62 20 ALA B N 1
ATOM 2163 C CA . ALA B 1 20 ? -10.18 -22.172 -9.117 1 98.62 20 ALA B CA 1
ATOM 2164 C C . ALA B 1 20 ? -8.852 -22.141 -9.859 1 98.62 20 ALA B C 1
ATOM 2166 O O . ALA B 1 20 ? -8.688 -22.797 -10.891 1 98.62 20 ALA B O 1
ATOM 2167 N N . PHE B 1 21 ? -7.891 -21.344 -9.391 1 98.88 21 PHE B N 1
ATOM 2168 C CA . PHE B 1 21 ? -6.57 -21.281 -10 1 98.88 21 PHE B CA 1
ATOM 2169 C C . PHE B 1 21 ? -5.859 -22.625 -9.891 1 98.88 21 PHE B C 1
ATOM 2171 O O . PHE B 1 21 ? -5.266 -23.094 -10.859 1 98.88 21 PHE B O 1
ATOM 2178 N N . ALA B 1 22 ? -5.934 -23.219 -8.672 1 98.88 22 ALA B N 1
ATOM 2179 C CA . ALA B 1 22 ? -5.332 -24.531 -8.477 1 98.88 22 ALA B CA 1
ATOM 2180 C C . ALA B 1 22 ? -5.945 -25.562 -9.422 1 98.88 22 ALA B C 1
ATOM 2182 O O . ALA B 1 22 ? -5.227 -26.328 -10.062 1 98.88 22 ALA B O 1
ATOM 2183 N N . GLU B 1 23 ? -7.254 -25.562 -9.539 1 98.81 23 GLU B N 1
ATOM 2184 C CA . GLU B 1 23 ? -7.953 -26.484 -10.422 1 98.81 23 GLU B CA 1
ATOM 2185 C C . GLU B 1 23 ? -7.527 -26.281 -11.875 1 98.81 23 GLU B C 1
ATOM 2187 O O . GLU B 1 23 ? -7.371 -27.25 -12.617 1 98.81 23 GLU B O 1
ATOM 2192 N N . GLU B 1 24 ? -7.414 -25.016 -12.273 1 98.88 24 GLU B N 1
ATOM 2193 C CA . GLU B 1 24 ? -6.988 -24.703 -13.633 1 98.88 24 GLU B CA 1
ATOM 2194 C C . GLU B 1 24 ? -5.602 -25.281 -13.922 1 98.88 24 GLU B C 1
ATOM 2196 O O . GLU B 1 24 ? -5.375 -25.859 -14.984 1 98.88 24 GLU B O 1
ATOM 2201 N N . ILE B 1 25 ? -4.668 -25.141 -13.016 1 98.88 25 ILE B N 1
ATOM 2202 C CA . ILE B 1 25 ? -3.316 -25.672 -13.156 1 98.88 25 ILE B CA 1
ATOM 2203 C C . ILE B 1 25 ? -3.369 -27.188 -13.266 1 98.88 25 ILE B C 1
ATOM 2205 O O . ILE B 1 25 ? -2.76 -27.781 -14.164 1 98.88 25 ILE B O 1
ATOM 2209 N N . LEU B 1 26 ? -4.133 -27.844 -12.391 1 98.88 26 LEU B N 1
ATOM 2210 C CA . LEU B 1 26 ? -4.23 -29.297 -12.32 1 98.88 26 LEU B CA 1
ATOM 2211 C C . LEU B 1 26 ? -4.891 -29.859 -13.57 1 98.88 26 LEU B C 1
ATOM 2213 O O . LEU B 1 26 ? -4.43 -30.859 -14.125 1 98.88 26 LEU B O 1
ATOM 2217 N N . ALA B 1 27 ? -5.945 -29.156 -14.008 1 98.75 27 ALA B N 1
ATOM 2218 C CA . ALA B 1 27 ? -6.691 -29.594 -15.18 1 98.75 27 ALA B CA 1
ATOM 2219 C C . ALA B 1 27 ? -5.812 -29.578 -16.438 1 98.75 27 ALA B C 1
ATOM 2221 O O . ALA B 1 27 ? -6.109 -30.25 -17.422 1 98.75 27 ALA B O 1
ATOM 2222 N N . ASN B 1 28 ? -4.734 -28.875 -16.359 1 98.62 28 ASN B N 1
ATOM 2223 C CA . ASN B 1 28 ? -3.834 -28.766 -17.5 1 98.62 28 ASN B CA 1
ATOM 2224 C C . ASN B 1 28 ? -2.52 -29.5 -17.266 1 98.62 28 ASN B C 1
ATOM 2226 O O . ASN B 1 28 ? -1.514 -29.203 -17.922 1 98.62 28 ASN B O 1
ATOM 2230 N N . GLY B 1 29 ? -2.465 -30.312 -16.266 1 98.62 29 GLY B N 1
ATOM 2231 C CA . GLY B 1 29 ? -1.372 -31.25 -16.125 1 98.62 29 GLY B CA 1
ATOM 2232 C C . GLY B 1 29 ? -0.301 -30.781 -15.156 1 98.62 29 GLY B C 1
ATOM 2233 O O . GLY B 1 29 ? 0.722 -31.453 -14.977 1 98.62 29 GLY B O 1
ATOM 2234 N N . GLY B 1 30 ? -0.482 -29.609 -14.516 1 98.81 30 GLY B N 1
ATOM 2235 C CA . GLY B 1 30 ? 0.458 -29.109 -13.523 1 98.81 30 GLY B CA 1
ATOM 2236 C C . GLY B 1 30 ? 0.242 -29.719 -12.148 1 98.81 30 GLY B C 1
ATOM 2237 O O . GLY B 1 30 ? -0.551 -30.641 -11.984 1 98.81 30 GLY B O 1
ATOM 2238 N N . LYS B 1 31 ? 1.016 -29.25 -11.18 1 98.94 31 LYS B N 1
ATOM 2239 C CA . LYS B 1 31 ? 0.914 -29.641 -9.773 1 98.94 31 LYS B CA 1
ATOM 2240 C C . LYS B 1 31 ? 0.604 -28.438 -8.891 1 98.94 31 LYS B C 1
ATOM 2242 O O . LYS B 1 31 ? 1.005 -27.312 -9.203 1 98.94 31 LYS B O 1
ATOM 2247 N N . ALA B 1 32 ? -0.12 -28.719 -7.84 1 98.94 32 ALA B N 1
ATOM 2248 C CA . ALA B 1 32 ? -0.508 -27.578 -7.008 1 98.94 32 ALA B CA 1
ATOM 2249 C C . ALA B 1 32 ? -0.598 -27.984 -5.539 1 98.94 32 ALA B C 1
ATOM 2251 O O . ALA B 1 32 ? -1.218 -28.984 -5.199 1 98.94 32 ALA B O 1
ATOM 2252 N N . MET B 1 33 ? 0.057 -27.25 -4.691 1 98.94 33 MET B N 1
ATOM 2253 C CA . MET B 1 33 ? -0.254 -27.234 -3.266 1 98.94 33 MET B CA 1
ATOM 2254 C C . MET B 1 33 ? -1.15 -26.062 -2.914 1 98.94 33 MET B C 1
ATOM 2256 O O . MET B 1 33 ? -0.83 -24.906 -3.236 1 98.94 33 MET B O 1
ATOM 2260 N N . ILE B 1 34 ? -2.252 -26.344 -2.26 1 98.94 34 ILE B N 1
ATOM 2261 C CA . ILE B 1 34 ? -3.119 -25.266 -1.776 1 98.94 34 ILE B CA 1
ATOM 2262 C C . ILE B 1 34 ? -2.895 -25.062 -0.281 1 98.94 34 ILE B C 1
ATOM 2264 O O . ILE B 1 34 ? -2.648 -26.016 0.456 1 98.94 34 ILE B O 1
ATOM 2268 N N . THR B 1 35 ? -2.928 -23.812 0.174 1 98.94 35 THR B N 1
ATOM 2269 C CA . THR B 1 35 ? -2.84 -23.484 1.592 1 98.94 35 THR B CA 1
ATOM 2270 C C . THR B 1 35 ? -4 -22.578 2.012 1 98.94 35 THR B C 1
ATOM 2272 O O . THR B 1 35 ? -4.598 -21.906 1.176 1 98.94 35 THR B O 1
ATOM 2275 N N . ASP B 1 36 ? -4.324 -22.625 3.238 1 98.75 36 ASP B N 1
ATOM 2276 C CA . ASP B 1 36 ? -5.402 -21.812 3.805 1 98.75 36 ASP B CA 1
ATOM 2277 C C . ASP B 1 36 ? -5.379 -21.859 5.332 1 98.75 36 ASP B C 1
ATOM 2279 O O . ASP B 1 36 ? -4.805 -22.781 5.922 1 98.75 36 ASP B O 1
ATOM 2283 N N . VAL B 1 37 ? -5.969 -20.875 5.93 1 98.38 37 VAL B N 1
ATOM 2284 C CA . VAL B 1 37 ? -6.066 -20.875 7.383 1 98.38 37 VAL B CA 1
ATOM 2285 C C . VAL B 1 37 ? -7.234 -21.75 7.828 1 98.38 37 VAL B C 1
ATOM 2287 O O . VAL B 1 37 ? -7.246 -22.25 8.953 1 98.38 37 VAL B O 1
ATOM 2290 N N . ASN B 1 38 ? -8.234 -21.859 6.973 1 98 38 ASN B N 1
ATOM 2291 C CA . ASN B 1 38 ? -9.383 -22.703 7.281 1 98 38 ASN B CA 1
ATOM 2292 C C . ASN B 1 38 ? -9.086 -24.172 7.02 1 98 38 ASN B C 1
ATOM 2294 O O . ASN B 1 38 ? -9.281 -24.672 5.906 1 98 38 ASN B O 1
ATOM 2298 N N . VAL B 1 39 ? -8.781 -24.875 8.055 1 97.94 39 VAL B N 1
ATOM 2299 C CA . VAL B 1 39 ? -8.258 -26.234 7.953 1 97.94 39 VAL B CA 1
ATOM 2300 C C . VAL B 1 39 ? -9.344 -27.156 7.422 1 97.94 39 VAL B C 1
ATOM 2302 O O . VAL B 1 39 ? -9.062 -28.047 6.602 1 97.94 39 VAL B O 1
ATOM 2305 N N . HIS B 1 40 ? -10.547 -27 7.84 1 98.31 40 HIS B N 1
ATOM 2306 C CA . HIS B 1 40 ? -11.633 -27.891 7.441 1 98.31 40 HIS B CA 1
ATOM 2307 C C . HIS B 1 40 ? -11.93 -27.75 5.949 1 98.31 40 HIS B C 1
ATOM 2309 O O . HIS B 1 40 ? -12.008 -28.75 5.234 1 98.31 40 HIS B O 1
ATOM 2315 N N . GLU B 1 41 ? -12.094 -26.531 5.512 1 98.19 41 GLU B N 1
ATOM 2316 C CA . GLU B 1 41 ? -12.352 -26.281 4.094 1 98.19 41 GLU B CA 1
ATOM 2317 C C . GLU B 1 41 ? -11.156 -26.688 3.24 1 98.19 41 GLU B C 1
ATOM 2319 O O . GLU B 1 41 ? -11.32 -27.219 2.141 1 98.19 41 GLU B O 1
ATOM 2324 N N . LEU B 1 42 ? -10.016 -26.453 3.754 1 98.75 42 LEU B N 1
ATOM 2325 C CA . LEU B 1 42 ? -8.781 -26.797 3.068 1 98.75 42 LEU B CA 1
ATOM 2326 C C . LEU B 1 42 ? -8.672 -28.297 2.848 1 98.75 42 LEU B C 1
ATOM 2328 O O . LEU B 1 42 ? -8.367 -28.75 1.74 1 98.75 42 LEU B O 1
ATOM 2332 N N . GLN B 1 43 ? -8.891 -29.078 3.881 1 98.56 43 GLN B N 1
ATOM 2333 C CA . GLN B 1 43 ? -8.82 -30.531 3.799 1 98.56 43 GLN B CA 1
ATOM 2334 C C . GLN B 1 43 ? -9.859 -31.078 2.83 1 98.56 43 GLN B C 1
ATOM 2336 O O . GLN B 1 43 ? -9.57 -31.969 2.033 1 98.56 43 GLN B O 1
ATOM 2341 N N . ALA B 1 44 ? -11.062 -30.547 2.928 1 98.75 44 ALA B N 1
ATOM 2342 C CA . ALA B 1 44 ? -12.125 -30.984 2.029 1 98.75 44 ALA B CA 1
ATOM 2343 C C . ALA B 1 44 ? -11.758 -30.719 0.572 1 98.75 44 ALA B C 1
ATOM 2345 O O . ALA B 1 44 ? -11.883 -31.609 -0.276 1 98.75 44 ALA B O 1
ATOM 2346 N N . THR B 1 45 ? -11.281 -29.531 0.28 1 98.81 45 THR B N 1
ATOM 2347 C CA . THR B 1 45 ? -10.883 -29.156 -1.074 1 98.81 45 THR B CA 1
ATOM 2348 C C . THR B 1 45 ? -9.688 -29.984 -1.532 1 98.81 45 THR B C 1
ATOM 2350 O O . THR B 1 45 ? -9.664 -30.484 -2.658 1 98.81 45 THR B O 1
ATOM 2353 N N . GLY B 1 46 ? -8.688 -30.109 -0.655 1 98.69 46 GLY B N 1
ATOM 2354 C CA . GLY B 1 46 ? -7.523 -30.906 -0.983 1 98.69 46 GLY B CA 1
ATOM 2355 C C . GLY B 1 46 ? -7.863 -32.344 -1.375 1 98.69 46 GLY B C 1
ATOM 2356 O O . GLY B 1 46 ? -7.391 -32.844 -2.396 1 98.69 46 GLY B O 1
ATOM 2357 N N . LYS B 1 47 ? -8.703 -32.969 -0.635 1 98.62 47 LYS B N 1
ATOM 2358 C CA . LYS B 1 47 ? -9.102 -34.375 -0.893 1 98.62 47 LYS B CA 1
ATOM 2359 C C . LYS B 1 47 ? -9.883 -34.469 -2.197 1 98.62 47 LYS B C 1
ATOM 2361 O O . LYS B 1 47 ? -9.703 -35.438 -2.959 1 98.62 47 LYS B O 1
ATOM 2366 N N . GLU B 1 48 ? -10.727 -33.531 -2.404 1 98.75 48 GLU B N 1
ATOM 2367 C CA . GLU B 1 48 ? -11.484 -33.5 -3.652 1 98.75 48 GLU B CA 1
ATOM 2368 C C . GLU B 1 48 ? -10.555 -33.375 -4.859 1 98.75 48 GLU B C 1
ATOM 2370 O O . GLU B 1 48 ? -10.711 -34.094 -5.844 1 98.75 48 GLU B O 1
ATOM 2375 N N . LEU B 1 49 ? -9.633 -32.469 -4.805 1 98.75 49 LEU B N 1
ATOM 2376 C CA . LEU B 1 49 ? -8.695 -32.25 -5.902 1 98.75 49 LEU B CA 1
ATOM 2377 C C . LEU B 1 49 ? -7.805 -33.469 -6.105 1 98.75 49 LEU B C 1
ATOM 2379 O O . LEU B 1 49 ? -7.492 -33.844 -7.242 1 98.75 49 LEU B O 1
ATOM 2383 N N . GLN B 1 50 ? -7.398 -34.125 -4.992 1 98.44 50 GLN B N 1
ATOM 2384 C CA . GLN B 1 50 ? -6.605 -35.344 -5.105 1 98.44 50 GLN B CA 1
ATOM 2385 C C . GLN B 1 50 ? -7.383 -36.438 -5.832 1 98.44 50 GLN B C 1
ATOM 2387 O O . GLN B 1 50 ? -6.824 -37.188 -6.656 1 98.44 50 GLN B O 1
ATOM 2392 N N . ARG B 1 51 ? -8.656 -36.562 -5.477 1 98.44 51 ARG B N 1
ATOM 2393 C CA . ARG B 1 51 ? -9.492 -37.594 -6.117 1 98.44 51 ARG B CA 1
ATOM 2394 C C . ARG B 1 51 ? -9.617 -37.312 -7.613 1 98.44 51 ARG B C 1
ATOM 2396 O O . ARG B 1 51 ? -9.594 -38.25 -8.414 1 98.44 51 ARG B O 1
ATOM 2403 N N . ARG B 1 52 ? -9.672 -36.094 -7.957 1 98.56 52 ARG B N 1
ATOM 2404 C CA . ARG B 1 52 ? -9.938 -35.75 -9.344 1 98.56 52 ARG B CA 1
ATOM 2405 C C . ARG B 1 52 ? -8.656 -35.75 -10.164 1 98.56 52 ARG B C 1
ATOM 2407 O O . ARG B 1 52 ? -8.672 -36.094 -11.352 1 98.56 52 ARG B O 1
ATOM 2414 N N . PHE B 1 53 ? -7.504 -35.344 -9.555 1 98.62 53 PHE B N 1
ATOM 2415 C CA . PHE B 1 53 ? -6.34 -35.031 -10.383 1 98.62 53 PHE B CA 1
ATOM 2416 C C . PHE B 1 53 ? -5.152 -35.906 -9.977 1 98.62 53 PHE B C 1
ATOM 2418 O O . PHE B 1 53 ? -4.094 -35.844 -10.602 1 98.62 53 PHE B O 1
ATOM 2425 N N . GLY B 1 54 ? -5.293 -36.719 -8.859 1 98.38 54 GLY B N 1
ATOM 2426 C CA . GLY B 1 54 ? -4.254 -37.656 -8.438 1 98.38 54 GLY B CA 1
ATOM 2427 C C . GLY B 1 54 ? -3.479 -37.156 -7.227 1 98.38 54 GLY B C 1
ATOM 2428 O O . GLY B 1 54 ? -3.113 -36 -7.141 1 98.38 54 GLY B O 1
ATOM 2429 N N . GLU B 1 55 ? -3.148 -38.031 -6.34 1 98.06 55 GLU B N 1
ATOM 2430 C CA . GLU B 1 55 ? -2.486 -37.75 -5.07 1 98.06 55 GLU B CA 1
ATOM 2431 C C . GLU B 1 55 ? -1.089 -37.188 -5.293 1 98.06 55 GLU B C 1
ATOM 2433 O O . GLU B 1 55 ? -0.605 -36.375 -4.492 1 98.06 55 GLU B O 1
ATOM 2438 N N . ARG B 1 56 ? -0.509 -37.562 -6.344 1 98.19 56 ARG B N 1
ATOM 2439 C CA . ARG B 1 56 ? 0.865 -37.156 -6.598 1 98.19 56 ARG B CA 1
ATOM 2440 C C . ARG B 1 56 ? 0.912 -35.719 -7.094 1 98.19 56 ARG B C 1
ATOM 2442 O O . ARG B 1 56 ? 1.977 -35.094 -7.113 1 98.19 56 ARG B O 1
ATOM 2449 N N . ASN B 1 57 ? -0.235 -35.156 -7.508 1 98.56 57 ASN B N 1
ATOM 2450 C CA . ASN B 1 57 ? -0.261 -33.875 -8.172 1 98.56 57 ASN B CA 1
ATOM 2451 C C . ASN B 1 57 ? -0.821 -32.781 -7.258 1 98.56 57 ASN B C 1
ATOM 2453 O O . ASN B 1 57 ? -0.767 -31.594 -7.59 1 98.56 57 ASN B O 1
ATOM 2457 N N . VAL B 1 58 ? -1.381 -33.188 -6.094 1 98.75 58 VAL B N 1
ATOM 2458 C CA . VAL B 1 58 ? -2.066 -32.25 -5.227 1 98.75 58 VAL B CA 1
ATOM 2459 C C . VAL B 1 58 ? -1.67 -32.5 -3.771 1 98.75 58 VAL B C 1
ATOM 2461 O O . VAL B 1 58 ? -1.652 -33.656 -3.314 1 98.75 58 VAL B O 1
ATOM 2464 N N . CYS B 1 59 ? -1.3 -31.484 -3.043 1 98.69 59 CYS B N 1
ATOM 2465 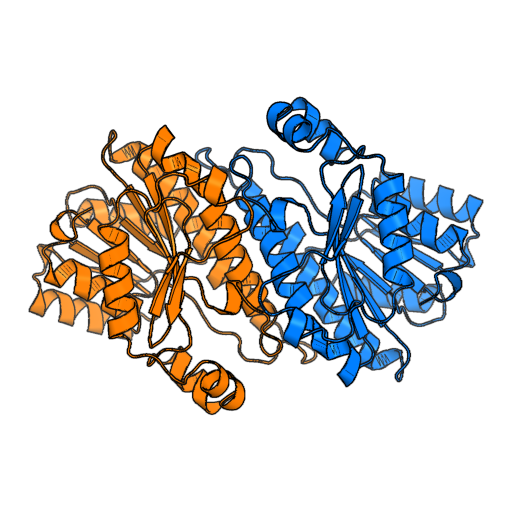C CA . CYS B 1 59 ? -1.189 -31.531 -1.59 1 98.69 59 CYS B CA 1
ATOM 2466 C C . CYS B 1 59 ? -1.68 -30.234 -0.964 1 98.69 59 CYS B C 1
ATOM 2468 O O . CYS B 1 59 ? -2.127 -29.328 -1.672 1 98.69 59 CYS B O 1
ATOM 2470 N N . TRP B 1 60 ? -1.827 -30.219 0.328 1 98.75 60 TRP B N 1
ATOM 2471 C CA . TRP B 1 60 ? -2.295 -29.031 1.036 1 98.75 60 TRP B CA 1
ATOM 2472 C C . TRP B 1 60 ? -1.646 -28.938 2.412 1 98.75 60 TRP B C 1
ATOM 2474 O O . TRP B 1 60 ? -1.168 -29.938 2.957 1 98.75 60 TRP B O 1
ATOM 2484 N N . ASP B 1 61 ? -1.574 -27.688 2.91 1 98.19 61 ASP B N 1
ATOM 2485 C CA . ASP B 1 61 ? -1.027 -27.422 4.238 1 98.19 61 ASP B CA 1
ATOM 2486 C C . ASP B 1 61 ? -1.666 -26.172 4.852 1 98.19 61 ASP B C 1
ATOM 2488 O O . ASP B 1 61 ? -1.872 -25.172 4.164 1 98.19 61 ASP B O 1
ATOM 2492 N N . ARG B 1 62 ? -1.981 -26.297 6.148 1 98.44 62 ARG B N 1
ATOM 2493 C CA . ARG B 1 62 ? -2.484 -25.109 6.824 1 98.44 62 ARG B CA 1
ATOM 2494 C C . ARG B 1 62 ? -1.428 -24.016 6.859 1 98.44 62 ARG B C 1
ATOM 2496 O O . ARG B 1 62 ? -0.273 -24.266 7.207 1 98.44 62 ARG B O 1
ATOM 2503 N N . GLN B 1 63 ? -1.833 -22.875 6.496 1 98.62 63 GLN B N 1
ATOM 2504 C CA . GLN B 1 63 ? -0.912 -21.734 6.473 1 98.62 63 GLN B CA 1
ATOM 2505 C C . GLN B 1 63 ? -1.634 -20.438 6.797 1 98.62 63 GLN B C 1
ATOM 2507 O O . GLN B 1 63 ? -2.641 -20.109 6.168 1 98.62 63 GLN B O 1
ATOM 2512 N N . SER B 1 64 ? -1.195 -19.812 7.809 1 98.69 64 SER B N 1
ATOM 2513 C CA . SER B 1 64 ? -1.446 -18.391 7.918 1 98.69 64 SER B CA 1
ATOM 2514 C C . SER B 1 64 ? -0.327 -17.578 7.273 1 98.69 64 SER B C 1
ATOM 2516 O O . SER B 1 64 ? 0.8 -17.562 7.77 1 98.69 64 SER B O 1
ATOM 2518 N N . VAL B 1 65 ? -0.652 -16.859 6.188 1 98.62 65 VAL B N 1
ATOM 2519 C CA . VAL B 1 65 ? 0.365 -16.172 5.391 1 98.62 65 VAL B CA 1
ATOM 2520 C C . VAL B 1 65 ? 0.995 -15.055 6.215 1 98.62 65 VAL B C 1
ATOM 2522 O O . VAL B 1 65 ? 2.041 -14.516 5.844 1 98.62 65 VAL B O 1
ATOM 2525 N N . THR B 1 66 ? 0.38 -14.719 7.344 1 97.88 66 THR B N 1
ATOM 2526 C CA . THR B 1 66 ? 0.908 -13.633 8.172 1 97.88 66 THR B CA 1
ATOM 2527 C C . THR B 1 66 ? 2.01 -14.148 9.094 1 97.88 66 THR B C 1
ATOM 2529 O O . THR B 1 66 ? 2.736 -13.359 9.695 1 97.88 66 THR B O 1
ATOM 2532 N N . GLU B 1 67 ? 2.137 -15.461 9.172 1 97.44 67 GLU B N 1
ATOM 2533 C CA . GLU B 1 67 ? 3.17 -16.047 10.023 1 97.44 67 GLU B CA 1
ATOM 2534 C C . GLU B 1 67 ? 4.543 -15.961 9.367 1 97.44 67 GLU B C 1
ATOM 2536 O O . GLU B 1 67 ? 4.703 -16.344 8.211 1 97.44 67 GLU B O 1
ATOM 2541 N N . LYS B 1 68 ? 5.59 -15.484 10.055 1 91.94 68 LYS B N 1
ATOM 2542 C CA . LYS B 1 68 ? 6.914 -15.18 9.516 1 91.94 68 LYS B CA 1
ATOM 2543 C C . LYS B 1 68 ? 7.531 -16.406 8.859 1 91.94 68 LYS B C 1
ATOM 2545 O O . LYS B 1 68 ? 8.188 -16.297 7.82 1 91.94 68 LYS B O 1
ATOM 2550 N N . ASP B 1 69 ? 7.34 -17.594 9.312 1 95.5 69 ASP B N 1
ATOM 2551 C CA . ASP B 1 69 ? 8.008 -18.781 8.773 1 95.5 69 ASP B CA 1
ATOM 2552 C C . ASP B 1 69 ? 7.051 -19.625 7.938 1 95.5 69 ASP B C 1
ATOM 2554 O O . ASP B 1 69 ? 7.355 -20.766 7.598 1 95.5 69 ASP B O 1
ATOM 2558 N N . SER B 1 70 ? 5.953 -19.047 7.57 1 97.94 70 SER B N 1
ATOM 2559 C CA . SER B 1 70 ? 4.938 -19.859 6.895 1 97.94 70 SER B CA 1
ATOM 2560 C C . SER B 1 70 ? 5.363 -20.203 5.473 1 97.94 70 SER B C 1
ATOM 2562 O O . SER B 1 70 ? 5.141 -21.312 5.008 1 97.94 70 SER B O 1
ATOM 2564 N N . PHE B 1 71 ? 6.051 -19.281 4.742 1 98.25 71 PHE B N 1
ATOM 2565 C CA . PHE B 1 71 ? 6.391 -19.5 3.342 1 98.25 71 PHE B CA 1
ATOM 2566 C C . PHE B 1 71 ? 7.578 -20.453 3.221 1 98.25 71 PHE B C 1
ATOM 2568 O O . PHE B 1 71 ? 7.535 -21.406 2.439 1 98.25 71 PHE B O 1
ATOM 2575 N N . PRO B 1 72 ? 8.609 -20.281 4.016 1 97.88 72 PRO B N 1
ATOM 2576 C CA . PRO B 1 72 ? 9.672 -21.297 3.973 1 97.88 72 PRO B CA 1
ATOM 2577 C C . PRO B 1 72 ? 9.156 -22.703 4.223 1 97.88 72 PRO B C 1
ATOM 2579 O O . PRO B 1 72 ? 9.539 -23.641 3.516 1 97.88 72 PRO B O 1
ATOM 2582 N N . ARG B 1 73 ? 8.297 -22.844 5.172 1 98.38 73 ARG B N 1
ATOM 2583 C CA . ARG B 1 73 ? 7.73 -24.141 5.496 1 98.38 73 ARG B CA 1
ATOM 2584 C C . ARG B 1 73 ? 6.918 -24.688 4.328 1 98.38 73 ARG B C 1
ATOM 2586 O O . ARG B 1 73 ? 7.055 -2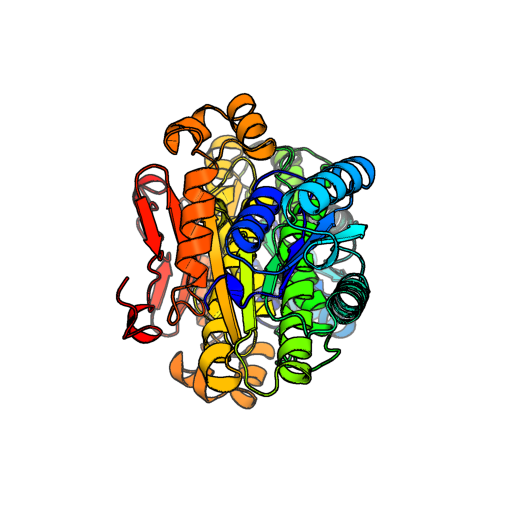5.859 3.965 1 98.38 73 ARG B O 1
ATOM 2593 N N . SER B 1 74 ? 6.059 -23.875 3.756 1 98.69 74 SER B N 1
ATOM 2594 C CA . SER B 1 74 ? 5.207 -24.312 2.648 1 98.69 74 SER B CA 1
ATOM 2595 C C . SER B 1 74 ? 6.039 -24.719 1.438 1 98.69 74 SER B C 1
ATOM 2597 O O . SER B 1 74 ? 5.766 -25.734 0.808 1 98.69 74 SER B O 1
ATOM 2599 N N . PHE B 1 75 ? 7.055 -23.906 1.071 1 98.75 75 PHE B N 1
ATOM 2600 C CA . PHE B 1 75 ? 7.906 -24.203 -0.075 1 98.75 75 PHE B CA 1
ATOM 2601 C C . PHE B 1 75 ? 8.664 -25.516 0.136 1 98.75 75 PHE B C 1
ATOM 2603 O O . PHE B 1 75 ? 8.758 -26.344 -0.777 1 98.75 75 PHE B O 1
ATOM 2610 N N . ALA B 1 76 ? 9.188 -25.688 1.319 1 98.62 76 ALA B N 1
ATOM 2611 C CA . ALA B 1 76 ? 9.922 -26.922 1.624 1 98.62 76 ALA B CA 1
ATOM 2612 C C . ALA B 1 76 ? 9.016 -28.141 1.51 1 98.62 76 ALA B C 1
ATOM 2614 O O . ALA B 1 76 ? 9.398 -29.156 0.925 1 98.62 76 ALA B O 1
ATOM 2615 N N . TYR B 1 77 ? 7.844 -28.031 2.078 1 98.75 77 TYR B N 1
ATOM 2616 C CA . TYR B 1 77 ? 6.895 -29.141 2.045 1 98.75 77 TYR B CA 1
ATOM 2617 C C . TYR B 1 77 ? 6.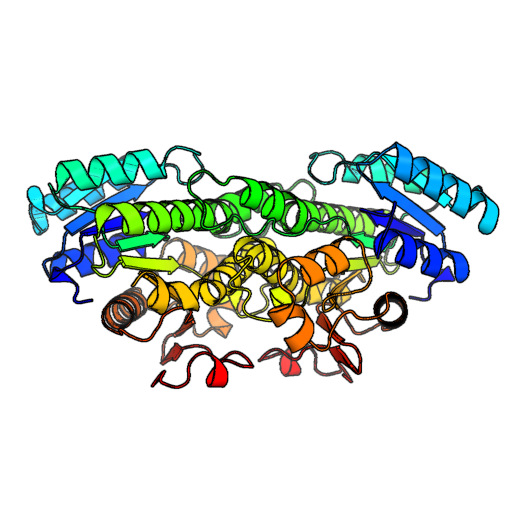512 -29.484 0.611 1 98.75 77 TYR B C 1
ATOM 2619 O O . TYR B 1 77 ? 6.523 -30.656 0.222 1 98.75 77 TYR B O 1
ATOM 2627 N N . ALA B 1 78 ? 6.164 -28.469 -0.198 1 98.88 78 ALA B N 1
ATOM 2628 C CA . ALA B 1 78 ? 5.746 -28.703 -1.58 1 98.88 78 ALA B CA 1
ATOM 2629 C C . ALA B 1 78 ? 6.867 -29.328 -2.396 1 98.88 78 ALA B C 1
ATOM 2631 O O . ALA B 1 78 ? 6.637 -30.297 -3.139 1 98.88 78 ALA B O 1
ATOM 2632 N N . ALA B 1 79 ? 8.039 -28.766 -2.268 1 98.75 79 ALA B N 1
ATOM 2633 C CA . ALA B 1 79 ? 9.18 -29.297 -3.018 1 98.75 79 ALA B CA 1
ATOM 2634 C C . ALA B 1 79 ? 9.43 -30.766 -2.682 1 98.75 79 ALA B C 1
ATOM 2636 O O . ALA B 1 79 ? 9.688 -31.578 -3.57 1 98.75 79 ALA B O 1
ATOM 2637 N N . LYS B 1 80 ? 9.375 -31.062 -1.415 1 98.69 80 LYS B N 1
ATOM 2638 C CA . LYS B 1 80 ? 9.57 -32.438 -0.973 1 98.69 80 LYS B CA 1
ATOM 2639 C C . LYS B 1 80 ? 8.461 -33.344 -1.496 1 98.69 80 LYS B C 1
ATOM 2641 O O . LYS B 1 80 ? 8.734 -34.438 -2.006 1 98.69 80 LYS B O 1
ATOM 2646 N N . TYR B 1 81 ? 7.266 -32.906 -1.392 1 98.81 81 TYR B N 1
ATOM 2647 C CA . TYR B 1 81 ? 6.113 -33.719 -1.778 1 98.81 81 TYR B CA 1
ATOM 2648 C C . TYR B 1 81 ? 6.141 -34.031 -3.271 1 98.81 81 TYR B C 1
ATOM 2650 O O . TYR B 1 81 ? 5.902 -35.156 -3.684 1 98.81 81 TYR B O 1
ATOM 2658 N N . PHE B 1 82 ? 6.43 -33 -4.082 1 98.75 82 PHE B N 1
ATOM 2659 C CA . PHE B 1 82 ? 6.348 -33.156 -5.531 1 98.75 82 PHE B CA 1
ATOM 2660 C C . PHE B 1 82 ? 7.672 -33.625 -6.102 1 98.75 82 PHE B C 1
ATOM 2662 O O . PHE B 1 82 ? 7.77 -33.938 -7.297 1 98.75 82 PHE B O 1
ATOM 2669 N N . LYS B 1 83 ? 8.695 -33.688 -5.219 1 98.38 83 LYS B N 1
ATOM 2670 C CA . LYS B 1 83 ? 10.047 -34.094 -5.625 1 98.38 83 LYS B CA 1
ATOM 2671 C C . LYS B 1 83 ? 10.539 -33.219 -6.781 1 98.38 83 LYS B C 1
ATOM 2673 O O . LYS B 1 83 ? 11.148 -33.719 -7.727 1 98.38 83 LYS B O 1
ATOM 2678 N N . GLN B 1 84 ? 10.117 -32.062 -6.82 1 97.88 84 GLN B N 1
ATOM 2679 C CA . GLN B 1 84 ? 10.453 -31.016 -7.773 1 97.88 84 GLN B CA 1
ATOM 2680 C C . GLN B 1 84 ? 10.406 -29.641 -7.113 1 97.88 84 GLN B C 1
ATOM 2682 O O . GLN B 1 84 ? 9.617 -29.406 -6.191 1 97.88 84 GLN B O 1
ATOM 2687 N N . PRO B 1 85 ? 11.281 -28.703 -7.582 1 98.44 85 PRO B N 1
ATOM 2688 C CA . PRO B 1 85 ? 11.172 -27.344 -7.027 1 98.44 85 PRO B CA 1
ATOM 2689 C C . PRO B 1 85 ? 9.867 -26.656 -7.41 1 98.44 85 PRO B C 1
ATOM 2691 O O . PRO B 1 85 ? 9.367 -26.844 -8.523 1 98.44 85 PRO B O 1
ATOM 2694 N N . VAL B 1 86 ? 9.383 -25.891 -6.488 1 98.88 86 VAL B N 1
ATOM 2695 C CA . VAL B 1 86 ? 8.266 -25 -6.781 1 98.88 86 VAL B CA 1
ATOM 2696 C C . VAL B 1 86 ? 8.719 -23.906 -7.754 1 98.88 86 VAL B C 1
ATOM 2698 O O . VAL B 1 86 ? 9.805 -23.344 -7.602 1 98.88 86 VAL B O 1
ATOM 2701 N N . ASN B 1 87 ? 7.875 -23.641 -8.789 1 98.94 87 ASN B N 1
ATOM 2702 C CA . ASN B 1 87 ? 8.273 -22.609 -9.727 1 98.94 87 ASN B CA 1
ATOM 2703 C C . ASN B 1 87 ? 7.164 -21.578 -9.922 1 98.94 87 ASN B C 1
ATOM 2705 O O . ASN B 1 87 ? 7.324 -20.625 -10.688 1 98.94 87 ASN B O 1
ATOM 2709 N N . VAL B 1 88 ? 6.004 -21.703 -9.211 1 98.94 88 VAL B N 1
ATOM 2710 C CA . VAL B 1 88 ? 4.902 -20.75 -9.281 1 98.94 88 VAL B CA 1
ATOM 2711 C C . VAL B 1 88 ? 4.379 -20.453 -7.879 1 98.94 88 VAL B C 1
ATOM 2713 O O . VAL B 1 88 ? 4.113 -21.375 -7.105 1 98.94 88 VAL B O 1
ATOM 2716 N N . LEU B 1 89 ? 4.309 -19.25 -7.5 1 98.94 89 LEU B N 1
ATOM 2717 C CA . LEU B 1 89 ? 3.574 -18.812 -6.316 1 98.94 89 LEU B CA 1
ATOM 2718 C C . LEU B 1 89 ? 2.396 -17.922 -6.703 1 98.94 89 LEU B C 1
ATOM 2720 O O . LEU B 1 89 ? 2.572 -16.922 -7.398 1 98.94 89 LEU B O 1
ATOM 2724 N N . VAL B 1 90 ? 1.224 -18.312 -6.344 1 98.94 90 VAL B N 1
ATOM 2725 C CA . VAL B 1 90 ? 0.031 -17.484 -6.473 1 98.94 90 VAL B CA 1
ATOM 2726 C C . VAL B 1 90 ? -0.338 -16.891 -5.117 1 98.94 90 VAL B C 1
ATOM 2728 O O . VAL B 1 90 ? -0.899 -17.578 -4.262 1 98.94 90 VAL B O 1
ATOM 2731 N N . ASN B 1 91 ? 0.01 -15.656 -4.938 1 98.94 91 ASN B N 1
ATOM 2732 C CA . ASN B 1 91 ? -0.436 -14.906 -3.768 1 98.94 91 ASN B CA 1
ATOM 2733 C C . ASN B 1 91 ? -1.899 -14.5 -3.891 1 98.94 91 ASN B C 1
ATOM 2735 O O . ASN B 1 91 ? -2.203 -13.398 -4.363 1 98.94 91 ASN B O 1
ATOM 2739 N N . ASN B 1 92 ? -2.742 -15.352 -3.383 1 98.75 92 ASN B N 1
ATOM 2740 C CA . ASN B 1 92 ? -4.18 -15.18 -3.547 1 98.75 92 ASN B CA 1
ATOM 2741 C C . ASN B 1 92 ? -4.867 -14.898 -2.215 1 98.75 92 ASN B C 1
ATOM 2743 O O . ASN B 1 92 ? -5.922 -14.266 -2.176 1 98.75 92 ASN B O 1
ATOM 2747 N N . ALA B 1 93 ? -4.281 -15.414 -1.106 1 98.56 93 ALA B N 1
ATOM 2748 C CA . ALA B 1 93 ? -4.895 -15.203 0.203 1 98.56 93 ALA B CA 1
ATOM 2749 C C . ALA B 1 93 ? -5.176 -13.719 0.443 1 98.56 93 ALA B C 1
ATOM 2751 O O . ALA B 1 93 ? -4.324 -12.867 0.182 1 98.56 93 ALA B O 1
ATOM 2752 N N . GLY B 1 94 ? -6.344 -13.43 0.841 1 97.06 94 GLY B N 1
ATOM 2753 C CA . GLY B 1 94 ? -6.75 -12.055 1.091 1 97.06 94 GLY B CA 1
ATOM 2754 C C . GLY B 1 94 ? -8.109 -11.945 1.762 1 97.06 94 GLY B C 1
ATOM 2755 O O . GLY B 1 94 ? -8.852 -12.922 1.834 1 97.06 94 GLY B O 1
ATOM 2756 N N . ILE B 1 95 ? -8.375 -10.812 2.303 1 95.94 95 ILE B N 1
ATOM 2757 C CA . ILE B 1 95 ? -9.664 -10.5 2.895 1 95.94 95 ILE B CA 1
ATOM 2758 C C . ILE B 1 95 ? -10.148 -9.133 2.396 1 95.94 95 ILE B C 1
ATOM 2760 O O . ILE B 1 95 ? -9.336 -8.305 1.975 1 95.94 95 ILE B O 1
ATOM 2764 N N . ALA B 1 96 ? -11.469 -9.023 2.393 1 92.12 96 ALA B N 1
ATOM 2765 C CA . ALA B 1 96 ? -12.047 -7.723 2.074 1 92.12 96 ALA B CA 1
ATOM 2766 C C . ALA B 1 96 ? -12.133 -6.84 3.316 1 92.12 96 ALA B C 1
ATOM 2768 O O . ALA B 1 96 ? -12.055 -7.336 4.445 1 92.12 96 ALA B O 1
ATOM 2769 N N . GLY B 1 97 ? -12.242 -5.551 3.059 1 89.56 97 GLY B N 1
ATOM 2770 C CA . GLY B 1 97 ? -12.609 -4.699 4.18 1 89.56 97 GLY B CA 1
ATOM 2771 C C . GLY B 1 97 ? -13.992 -5 4.73 1 89.56 97 GLY B C 1
ATOM 2772 O O . GLY B 1 97 ? -14.812 -5.621 4.051 1 89.56 97 GLY B O 1
ATOM 2773 N N . ASP B 1 98 ? -14.211 -4.609 5.984 1 89.06 98 ASP B N 1
ATOM 2774 C CA . ASP B 1 98 ? -15.523 -4.84 6.582 1 89.06 98 ASP B CA 1
ATOM 2775 C C . ASP B 1 98 ? -16.328 -3.547 6.66 1 89.06 98 ASP B C 1
ATOM 2777 O O . ASP B 1 98 ? -17.281 -3.443 7.449 1 89.06 98 ASP B O 1
ATOM 2781 N N . MET B 1 99 ? -15.867 -2.506 5.953 1 90.06 99 MET B N 1
ATOM 2782 C CA . MET B 1 99 ? -16.531 -1.221 5.785 1 90.06 99 MET B CA 1
ATOM 2783 C C . MET B 1 99 ? -16.625 -0.476 7.109 1 90.06 99 MET B C 1
ATOM 2785 O O . MET B 1 99 ? -17.5 0.381 7.285 1 90.06 99 MET B O 1
ATOM 2789 N N . THR B 1 100 ? -15.797 -0.787 8.078 1 94.44 100 THR B N 1
ATOM 2790 C CA . THR B 1 100 ? -15.852 -0.138 9.383 1 94.44 100 THR B CA 1
ATOM 2791 C C . THR B 1 100 ? -14.656 0.796 9.578 1 94.44 100 THR B C 1
ATOM 2793 O O . THR B 1 100 ? -14.367 1.215 10.695 1 94.44 100 THR B O 1
ATOM 2796 N N . PHE B 1 101 ? -14.008 1.216 8.484 1 97.25 101 PHE B N 1
ATOM 2797 C CA . PHE B 1 101 ? -12.781 1.996 8.586 1 97.25 101 PHE B CA 1
ATOM 2798 C C . PHE B 1 101 ? -13.031 3.303 9.328 1 97.25 101 PHE B C 1
ATOM 2800 O O . PHE B 1 101 ? -12.195 3.734 10.133 1 97.25 101 PHE B O 1
ATOM 2807 N N . TYR B 1 102 ? -14.203 3.871 9.086 1 96.44 102 TYR B N 1
ATOM 2808 C CA . TYR B 1 102 ? -14.484 5.207 9.602 1 96.44 102 TYR B CA 1
ATOM 2809 C C . TYR B 1 102 ? -15.086 5.137 11 1 96.44 102 TYR B C 1
ATOM 2811 O O . TYR B 1 102 ? -15.32 6.164 11.633 1 96.44 102 TYR B O 1
ATOM 2819 N N . GLU B 1 103 ? -15.289 3.918 11.477 1 95 103 GLU B N 1
ATOM 2820 C CA . GLU B 1 103 ? -15.852 3.756 12.812 1 95 103 GLU B CA 1
ATOM 2821 C C . GLU B 1 103 ? -14.766 3.896 13.883 1 95 103 GLU B C 1
ATOM 2823 O O . GLU B 1 103 ? -13.672 3.346 13.75 1 95 103 GLU B O 1
ATOM 2828 N N . PRO B 1 104 ? -15.188 4.66 14.938 1 89.44 104 PRO B N 1
ATOM 2829 C CA . PRO B 1 104 ? -14.219 4.785 16.031 1 89.44 104 PRO B CA 1
ATOM 2830 C C . PRO B 1 104 ? -13.812 3.438 16.609 1 89.44 104 PRO B C 1
ATOM 2832 O O . PRO B 1 104 ? -14.664 2.586 16.875 1 89.44 104 PRO B O 1
ATOM 2835 N N . GLY B 1 105 ? -12.555 3.229 16.719 1 87.25 105 GLY B N 1
ATOM 2836 C CA . GLY B 1 105 ? -12.047 2.041 17.391 1 87.25 105 GLY B CA 1
ATOM 2837 C C . GLY B 1 105 ? -11.891 0.852 16.469 1 87.25 105 GLY B C 1
ATOM 2838 O O . GLY B 1 105 ? -11.414 -0.208 16.875 1 87.25 105 GLY B O 1
ATOM 2839 N N . SER B 1 106 ? -12.328 1.021 15.18 1 91.75 106 SER B N 1
ATOM 2840 C CA . SER B 1 106 ? -12.141 -0.075 14.234 1 91.75 106 SER B CA 1
ATOM 2841 C C . SER B 1 106 ? -10.664 -0.399 14.047 1 91.75 106 SER B C 1
ATOM 2843 O O . SER B 1 106 ? -9.844 0.501 13.852 1 91.75 106 SER B O 1
ATOM 2845 N N . THR B 1 107 ? -10.352 -1.698 14.156 1 91.81 107 THR B N 1
ATOM 2846 C CA . THR B 1 107 ? -8.969 -2.115 13.984 1 91.81 107 THR B CA 1
ATOM 2847 C C . THR B 1 107 ? -8.844 -3.158 12.883 1 91.81 107 THR B C 1
ATOM 2849 O O . THR B 1 107 ? -7.75 -3.639 12.586 1 91.81 107 THR B O 1
ATOM 2852 N N . ASN B 1 108 ? -9.914 -3.43 12.234 1 94.81 108 ASN B N 1
ATOM 2853 C CA . ASN B 1 108 ? -9.93 -4.469 11.211 1 94.81 108 ASN B CA 1
ATOM 2854 C C . ASN B 1 108 ? -9.039 -4.102 10.023 1 94.81 108 ASN B C 1
ATOM 2856 O O . ASN B 1 108 ? -8.508 -4.98 9.352 1 94.81 108 ASN B O 1
ATOM 2860 N N . TRP B 1 109 ? -8.891 -2.82 9.773 1 97.31 109 TRP B N 1
ATOM 2861 C CA . TRP B 1 109 ? -8.109 -2.346 8.641 1 97.31 109 TRP B CA 1
ATOM 2862 C C . TRP B 1 109 ? -6.66 -2.822 8.734 1 97.31 109 TRP B C 1
ATOM 2864 O O . TRP B 1 109 ? -6.004 -3.033 7.711 1 97.31 109 TRP B O 1
ATOM 2874 N N . GLU B 1 110 ? -6.145 -3.055 9.922 1 97.44 110 GLU B N 1
ATOM 2875 C CA . GLU B 1 110 ? -4.777 -3.539 10.094 1 97.44 110 GLU B CA 1
ATOM 2876 C C . GLU B 1 110 ? -4.617 -4.945 9.523 1 97.44 110 GLU B C 1
ATOM 2878 O O . GLU B 1 110 ? -3.605 -5.254 8.891 1 97.44 110 GLU B O 1
ATOM 2883 N N . ALA B 1 111 ? -5.621 -5.758 9.812 1 97.56 111 ALA B N 1
ATOM 2884 C CA . ALA B 1 111 ? -5.598 -7.117 9.281 1 97.56 111 ALA B CA 1
ATOM 2885 C C . ALA B 1 111 ? -5.633 -7.113 7.754 1 97.56 111 ALA B C 1
ATOM 2887 O O . ALA B 1 111 ? -4.977 -7.934 7.109 1 97.56 111 ALA B O 1
ATOM 2888 N N . VAL B 1 112 ? -6.379 -6.191 7.156 1 98.31 112 VAL B N 1
ATOM 2889 C CA . VAL B 1 112 ? -6.473 -6.074 5.707 1 98.31 112 VAL B CA 1
ATOM 2890 C C . VAL B 1 112 ? -5.094 -5.773 5.121 1 98.31 112 VAL B C 1
ATOM 2892 O O . VAL B 1 112 ? -4.637 -6.457 4.203 1 98.31 112 VAL B O 1
ATOM 2895 N N . VAL B 1 113 ? -4.398 -4.824 5.68 1 98.62 113 VAL B N 1
ATOM 2896 C CA . VAL B 1 113 ? -3.084 -4.445 5.168 1 98.62 113 VAL B CA 1
ATOM 2897 C C . VAL B 1 113 ? -2.092 -5.582 5.402 1 98.62 113 VAL B C 1
ATOM 2899 O O . VAL B 1 113 ? -1.284 -5.898 4.523 1 98.62 113 VAL B O 1
ATOM 2902 N N . ASP B 1 114 ? -2.207 -6.184 6.551 1 98.5 114 ASP B N 1
ATOM 2903 C CA . ASP B 1 114 ? -1.279 -7.254 6.906 1 98.5 114 ASP B CA 1
ATOM 2904 C C . ASP B 1 114 ? -1.442 -8.453 5.98 1 98.5 114 ASP B C 1
ATOM 2906 O O . ASP B 1 114 ? -0.459 -8.961 5.438 1 98.5 114 ASP B O 1
ATOM 2910 N N . ILE B 1 115 ? -2.605 -8.898 5.77 1 98.56 115 ILE B N 1
ATOM 2911 C CA . ILE B 1 115 ? -2.887 -10.117 5.02 1 98.56 115 ILE B CA 1
ATOM 2912 C C . ILE B 1 115 ? -2.764 -9.836 3.521 1 98.56 115 ILE B C 1
ATOM 2914 O O . ILE B 1 115 ? -2.146 -10.609 2.789 1 98.56 115 ILE B O 1
ATOM 2918 N N . ASP B 1 116 ? -3.307 -8.688 3.061 1 98.75 116 ASP B N 1
ATOM 2919 C CA . ASP B 1 116 ? -3.447 -8.461 1.625 1 98.75 116 ASP B CA 1
ATOM 2920 C C . ASP B 1 116 ? -2.172 -7.859 1.036 1 98.75 116 ASP B C 1
ATOM 2922 O O . ASP B 1 116 ? -1.958 -7.91 -0.177 1 98.75 116 ASP B O 1
ATOM 2926 N N . LEU B 1 117 ? -1.376 -7.266 1.861 1 98.88 117 LEU B N 1
ATOM 2927 C CA . LEU B 1 117 ? -0.195 -6.613 1.306 1 98.88 117 LEU B CA 1
ATOM 2928 C C . LEU B 1 117 ? 1.079 -7.172 1.934 1 98.88 117 LEU B C 1
ATOM 2930 O O . LEU B 1 117 ? 1.944 -7.695 1.229 1 98.88 117 LEU B O 1
ATOM 2934 N N . VAL B 1 118 ? 1.188 -7.078 3.27 1 98.69 118 VAL B N 1
ATOM 2935 C CA . VAL B 1 118 ? 2.428 -7.465 3.934 1 98.69 118 VAL B CA 1
ATOM 2936 C C . VAL B 1 118 ? 2.73 -8.938 3.65 1 98.69 118 VAL B C 1
ATOM 2938 O O . VAL B 1 118 ? 3.85 -9.281 3.27 1 98.69 118 VAL B O 1
ATOM 2941 N N . ALA B 1 119 ? 1.741 -9.758 3.822 1 98.75 119 ALA B N 1
ATOM 2942 C CA . ALA B 1 119 ? 1.92 -11.188 3.59 1 98.75 119 ALA B CA 1
ATOM 2943 C C . ALA B 1 119 ? 2.27 -11.469 2.131 1 98.75 119 ALA B C 1
ATOM 2945 O O . ALA B 1 119 ? 3.074 -12.352 1.838 1 98.75 119 ALA B O 1
ATOM 2946 N N . LEU B 1 120 ? 1.643 -10.773 1.221 1 98.75 120 LEU B N 1
ATOM 2947 C CA . LEU B 1 120 ? 1.915 -10.93 -0.204 1 98.75 120 LEU B CA 1
ATOM 2948 C C . LEU B 1 120 ? 3.359 -10.562 -0.524 1 98.75 120 LEU B C 1
ATOM 2950 O O . LEU B 1 120 ? 4.043 -11.281 -1.256 1 98.75 120 LEU B O 1
ATOM 2954 N N . ILE B 1 121 ? 3.838 -9.469 0.022 1 98.75 121 ILE B N 1
ATOM 2955 C CA . ILE B 1 121 ? 5.223 -9.062 -0.172 1 98.75 121 ILE B CA 1
ATOM 2956 C C . ILE B 1 121 ? 6.16 -10.117 0.405 1 98.75 121 ILE B C 1
ATOM 2958 O O . ILE B 1 121 ? 7.152 -10.492 -0.229 1 98.75 121 ILE B O 1
ATOM 2962 N N . ARG B 1 122 ? 5.848 -10.617 1.594 1 98 122 ARG B N 1
ATOM 2963 C CA . ARG B 1 122 ? 6.648 -11.641 2.248 1 98 122 ARG B CA 1
ATOM 2964 C C . ARG B 1 122 ? 6.758 -12.891 1.378 1 98 122 ARG B C 1
ATOM 2966 O O . ARG B 1 122 ? 7.852 -13.422 1.173 1 98 122 ARG B O 1
ATOM 2973 N N . GLY B 1 123 ? 5.609 -13.32 0.915 1 98.38 123 GLY B N 1
ATOM 2974 C CA . GLY B 1 123 ? 5.598 -14.477 0.033 1 98.38 123 GLY B CA 1
ATOM 2975 C C . GLY B 1 123 ? 6.391 -14.258 -1.243 1 98.38 123 GLY B C 1
ATOM 2976 O O . GLY B 1 123 ? 7.137 -15.141 -1.672 1 98.38 123 GLY B O 1
ATOM 2977 N N . SER B 1 124 ? 6.227 -13.102 -1.838 1 98.69 124 SER B N 1
ATOM 2978 C CA . SER B 1 124 ? 6.934 -12.781 -3.072 1 98.69 124 SER B CA 1
ATOM 2979 C C . SER B 1 124 ? 8.445 -12.742 -2.854 1 98.69 124 SER B C 1
ATOM 2981 O O . SER B 1 124 ? 9.203 -13.281 -3.662 1 98.69 124 SER B O 1
ATOM 2983 N N . GLN B 1 125 ? 8.859 -12.078 -1.776 1 98.19 125 GLN B N 1
ATOM 2984 C CA . GLN B 1 125 ? 10.281 -12.008 -1.478 1 98.19 125 GLN B CA 1
ATOM 2985 C C . GLN B 1 125 ? 10.883 -13.398 -1.302 1 98.19 125 GLN B C 1
ATOM 2987 O O . GLN B 1 125 ? 11.953 -13.688 -1.834 1 98.19 125 GLN B O 1
ATOM 2992 N N . PHE B 1 126 ? 10.219 -14.211 -0.539 1 98 126 PHE B N 1
ATOM 2993 C CA . PHE B 1 126 ? 10.719 -15.562 -0.313 1 98 126 PHE B CA 1
ATOM 2994 C C . PHE B 1 126 ? 10.773 -16.344 -1.62 1 98 126 PHE B C 1
ATOM 2996 O O . PHE B 1 126 ? 11.758 -17.016 -1.9 1 98 126 PHE B O 1
ATOM 3003 N N . ALA B 1 127 ? 9.711 -16.266 -2.43 1 98.69 127 ALA B N 1
ATOM 3004 C CA . ALA B 1 127 ? 9.664 -16.969 -3.703 1 98.69 127 ALA B CA 1
ATOM 3005 C C . ALA B 1 127 ? 10.82 -16.562 -4.605 1 98.69 127 ALA B C 1
ATOM 3007 O O . ALA B 1 127 ? 11.461 -17.406 -5.234 1 98.69 127 ALA B O 1
ATOM 3008 N N . ILE B 1 128 ? 11.039 -15.242 -4.672 1 98.5 128 ILE B N 1
ATOM 3009 C CA . ILE B 1 128 ? 12.125 -14.742 -5.504 1 98.5 128 ILE B CA 1
ATOM 3010 C C . ILE B 1 128 ? 13.445 -15.391 -5.074 1 98.5 128 ILE B C 1
ATOM 3012 O O . ILE B 1 128 ? 14.18 -15.93 -5.906 1 98.5 128 ILE B O 1
ATOM 3016 N N . THR B 1 129 ? 13.695 -15.398 -3.768 1 97.69 129 THR B N 1
ATOM 3017 C CA . THR B 1 129 ? 14.93 -15.977 -3.234 1 97.69 129 THR B CA 1
ATOM 3018 C C . THR B 1 129 ? 14.992 -17.469 -3.525 1 97.69 129 THR B C 1
ATOM 3020 O O . THR B 1 129 ? 16.016 -17.984 -3.969 1 97.69 129 THR B O 1
ATOM 3023 N N . GLU B 1 130 ? 13.93 -18.141 -3.312 1 98.19 130 GLU B N 1
ATOM 3024 C CA . GLU B 1 130 ? 13.867 -19.594 -3.492 1 98.19 130 GLU B CA 1
ATOM 3025 C C . GLU B 1 130 ? 14.016 -19.969 -4.965 1 98.19 130 GLU B C 1
ATOM 3027 O O . GLU B 1 130 ? 14.711 -20.938 -5.297 1 98.19 130 GLU B O 1
ATOM 3032 N N . PHE B 1 131 ? 13.352 -19.203 -5.848 1 98.75 131 PHE B N 1
ATOM 3033 C CA . PHE B 1 131 ? 13.43 -19.469 -7.277 1 98.75 131 PHE B CA 1
ATOM 3034 C C . PHE B 1 131 ? 14.859 -19.297 -7.781 1 98.75 131 PHE B C 1
ATOM 3036 O O . PHE B 1 131 ? 15.359 -20.141 -8.539 1 98.75 131 PHE B O 1
ATOM 3043 N N . LYS B 1 132 ? 15.484 -18.219 -7.348 1 97.81 132 LYS B N 1
ATOM 3044 C CA . LYS B 1 132 ? 16.875 -18 -7.719 1 97.81 132 LYS B CA 1
ATOM 3045 C C . LYS B 1 132 ? 17.75 -19.172 -7.285 1 97.81 132 LYS B C 1
ATOM 3047 O O . LYS B 1 132 ? 18.672 -19.578 -8.008 1 97.81 132 LYS B O 1
ATOM 3052 N N . ARG B 1 133 ? 17.406 -19.719 -6.18 1 97.31 133 ARG B N 1
ATOM 3053 C CA . ARG B 1 133 ? 18.219 -20.766 -5.578 1 97.31 133 ARG B CA 1
ATOM 3054 C C . ARG B 1 133 ? 17.969 -22.109 -6.238 1 97.31 133 ARG B C 1
ATOM 3056 O O . ARG B 1 133 ? 18.891 -22.875 -6.492 1 97.31 133 ARG B O 1
ATOM 3063 N N . THR B 1 134 ? 16.781 -22.375 -6.598 1 98.25 134 THR B N 1
ATOM 3064 C CA . THR B 1 134 ? 16.406 -23.766 -6.859 1 98.25 134 THR B CA 1
ATOM 3065 C C . THR B 1 134 ? 16.141 -23.984 -8.344 1 98.25 134 THR B C 1
ATOM 3067 O O . THR B 1 134 ? 16.188 -25.109 -8.828 1 98.25 134 THR B O 1
ATOM 3070 N N . LEU B 1 135 ? 15.828 -22.906 -9.117 1 98.12 135 LEU B N 1
ATOM 3071 C CA . LEU B 1 135 ? 15.328 -23.125 -10.469 1 98.12 135 LEU B CA 1
ATOM 3072 C C . LEU B 1 135 ? 16.469 -23.109 -11.477 1 98.12 135 LEU B C 1
ATOM 3074 O O . LEU B 1 135 ? 16.281 -23.453 -12.641 1 98.12 135 LEU B O 1
ATOM 3078 N N . LYS B 1 136 ? 17.625 -22.734 -11.047 1 95.44 136 LYS B N 1
ATOM 3079 C CA . LYS B 1 136 ? 18.828 -22.812 -11.867 1 95.44 136 LYS B CA 1
ATOM 3080 C C . LYS B 1 136 ? 18.609 -22.203 -13.242 1 95.44 136 LYS B C 1
ATOM 3082 O O . LYS B 1 136 ? 18.906 -22.812 -14.266 1 95.44 136 LYS B O 1
ATOM 3087 N N . GLY B 1 137 ? 17.953 -21.078 -13.273 1 95.5 137 GLY B N 1
ATOM 3088 C CA . GLY B 1 137 ? 17.781 -20.312 -14.5 1 95.5 137 GLY B CA 1
ATOM 3089 C C . GLY B 1 137 ? 16.453 -20.594 -15.188 1 95.5 137 GLY B C 1
ATOM 3090 O O . GLY B 1 137 ? 16.062 -19.859 -16.094 1 95.5 137 GLY B O 1
ATOM 3091 N N . LYS B 1 138 ? 15.789 -21.688 -14.805 1 97.69 138 LYS B N 1
ATOM 3092 C CA . LYS B 1 138 ? 14.445 -21.922 -15.32 1 97.69 138 LYS B CA 1
ATOM 3093 C C . LYS B 1 138 ? 13.477 -20.859 -14.828 1 97.69 138 LYS B C 1
ATOM 3095 O O . LYS B 1 138 ? 13.742 -20.172 -13.844 1 97.69 138 LYS B O 1
ATOM 3100 N N . GLU B 1 139 ? 12.344 -20.75 -15.531 1 98.19 139 GLU B N 1
ATOM 3101 C CA . GLU B 1 139 ? 11.414 -19.656 -15.258 1 98.19 139 GLU B CA 1
ATOM 3102 C C . GLU B 1 139 ? 10.664 -19.875 -13.953 1 98.19 139 GLU B C 1
ATOM 3104 O O . GLU B 1 139 ? 10.227 -21 -13.664 1 98.19 139 GLU B O 1
ATOM 3109 N N . GLY B 1 140 ? 10.602 -18.812 -13.133 1 98.75 140 GLY B N 1
ATOM 3110 C CA . GLY B 1 140 ? 9.672 -18.719 -12.016 1 98.75 140 GLY B CA 1
ATOM 3111 C C . GLY B 1 140 ? 8.586 -17.688 -12.242 1 98.75 140 GLY B C 1
ATOM 3112 O O . GLY B 1 140 ? 8.812 -16.672 -12.906 1 98.75 140 GLY B O 1
ATOM 3113 N N . VAL B 1 141 ? 7.359 -17.969 -11.758 1 98.88 141 VAL B N 1
ATOM 3114 C CA . VAL B 1 141 ? 6.262 -17.016 -11.93 1 98.88 141 VAL B CA 1
ATOM 3115 C C . VAL B 1 141 ? 5.602 -16.734 -10.586 1 98.88 141 VAL B C 1
ATOM 3117 O O . VAL B 1 141 ? 5.328 -17.656 -9.812 1 98.88 141 VAL B O 1
ATOM 3120 N N . ILE B 1 142 ? 5.465 -15.516 -10.305 1 98.94 142 ILE B N 1
ATOM 3121 C CA . ILE B 1 142 ? 4.68 -15.055 -9.164 1 98.94 142 ILE B CA 1
ATOM 3122 C C . ILE B 1 142 ? 3.424 -14.336 -9.656 1 98.94 142 ILE B C 1
ATOM 3124 O O . ILE B 1 142 ? 3.502 -13.445 -10.508 1 98.94 142 ILE B O 1
ATOM 3128 N N . VAL B 1 143 ? 2.287 -14.797 -9.211 1 98.94 143 VAL B N 1
ATOM 3129 C CA . VAL B 1 143 ? 1.011 -14.164 -9.516 1 98.94 143 VAL B CA 1
ATOM 3130 C C . VAL B 1 143 ? 0.466 -13.469 -8.266 1 98.94 143 VAL B C 1
ATOM 3132 O O . VAL B 1 143 ? 0.223 -14.117 -7.25 1 98.94 143 VAL B O 1
ATOM 3135 N N . ASN B 1 144 ? 0.317 -12.188 -8.328 1 98.94 144 ASN B N 1
ATOM 3136 C CA . ASN B 1 144 ? -0.248 -11.406 -7.227 1 98.94 144 ASN B CA 1
ATOM 3137 C C . ASN B 1 144 ? -1.708 -11.047 -7.492 1 98.94 144 ASN B C 1
ATOM 3139 O O . ASN B 1 144 ? -2.029 -10.461 -8.523 1 98.94 144 ASN B O 1
ATOM 3143 N N . LEU B 1 145 ? -2.537 -11.445 -6.559 1 98.5 145 LEU B N 1
ATOM 3144 C CA . LEU B 1 145 ? -3.945 -11.094 -6.699 1 98.5 145 LEU B CA 1
ATOM 3145 C C . LEU B 1 145 ? -4.215 -9.703 -6.141 1 98.5 145 LEU B C 1
ATOM 3147 O O . LEU B 1 145 ? -4.238 -9.508 -4.922 1 98.5 145 LEU B O 1
ATOM 3151 N N . GLY B 1 146 ? -4.422 -8.797 -7.012 1 97.88 146 GLY B N 1
ATOM 3152 C CA . GLY B 1 146 ? -4.836 -7.445 -6.672 1 97.88 146 GLY B CA 1
ATOM 3153 C C . GLY B 1 146 ? -6.344 -7.262 -6.688 1 97.88 146 GLY B C 1
ATOM 3154 O O . GLY B 1 146 ? -7.078 -8.102 -6.16 1 97.88 146 GLY B O 1
ATOM 3155 N N . SER B 1 147 ? -6.781 -6.168 -7.09 1 96.44 147 SER B N 1
ATOM 3156 C CA . SER B 1 147 ? -8.188 -5.773 -7.184 1 96.44 147 SER B CA 1
ATOM 3157 C C . SER B 1 147 ? -8.344 -4.488 -7.988 1 96.44 147 SER B C 1
ATOM 3159 O O . SER B 1 147 ? -7.41 -3.691 -8.086 1 96.44 147 SER B O 1
ATOM 3161 N N . MET B 1 148 ? -9.5 -4.328 -8.602 1 94.19 148 MET B N 1
ATOM 3162 C CA . MET B 1 148 ? -9.836 -3.016 -9.148 1 94.19 148 MET B CA 1
ATOM 3163 C C . MET B 1 148 ? -9.688 -1.929 -8.086 1 94.19 148 MET B C 1
ATOM 3165 O O . MET B 1 148 ? -9.398 -0.775 -8.414 1 94.19 148 MET B O 1
ATOM 3169 N N . ALA B 1 149 ? -9.844 -2.275 -6.867 1 94.88 149 ALA B N 1
ATOM 3170 C CA . ALA B 1 149 ? -9.672 -1.334 -5.766 1 94.88 149 ALA B CA 1
ATOM 3171 C C . ALA B 1 149 ? -8.242 -0.798 -5.719 1 94.88 149 ALA B C 1
ATOM 3173 O O . ALA B 1 149 ? -7.984 0.231 -5.09 1 94.88 149 ALA B O 1
ATOM 3174 N N . GLY B 1 150 ? -7.312 -1.464 -6.309 1 97.12 150 GLY B N 1
ATOM 3175 C CA . GLY B 1 150 ? -5.938 -0.997 -6.391 1 97.12 150 GLY B CA 1
ATOM 3176 C C . GLY B 1 150 ? -5.711 -0.012 -7.52 1 97.12 150 GLY B C 1
ATOM 3177 O O . GLY B 1 150 ? -4.664 0.64 -7.582 1 97.12 150 GLY B O 1
ATOM 3178 N N . LEU B 1 151 ? -6.695 0.127 -8.422 1 95.06 151 LEU B N 1
ATOM 3179 C CA . LEU B 1 151 ? -6.562 0.95 -9.617 1 95.06 151 LEU B CA 1
ATOM 3180 C C . LEU B 1 151 ? -7.52 2.135 -9.57 1 95.06 151 LEU B C 1
ATOM 3182 O O . LEU B 1 151 ? -7.414 3.057 -10.383 1 95.06 151 LEU B O 1
ATOM 3186 N N . THR B 1 152 ? -8.438 2.092 -8.617 1 93.06 152 THR B N 1
ATOM 3187 C CA . THR B 1 152 ? -9.469 3.117 -8.516 1 93.06 152 THR B CA 1
ATOM 3188 C C . THR B 1 152 ? -9.68 3.535 -7.066 1 93.06 152 THR B C 1
ATOM 3190 O O . THR B 1 152 ? -9.102 2.938 -6.152 1 93.06 152 THR B O 1
ATOM 3193 N N . THR B 1 153 ? -10.523 4.613 -6.883 1 94.38 153 THR B N 1
ATOM 3194 C CA . THR B 1 153 ? -10.891 5.02 -5.531 1 94.38 153 THR B CA 1
ATOM 3195 C C . THR B 1 153 ? -11.914 4.055 -4.938 1 94.38 153 THR B C 1
ATOM 3197 O O . THR B 1 153 ? -12.805 3.568 -5.641 1 94.38 153 THR B O 1
ATOM 3200 N N . THR B 1 154 ? -11.758 3.799 -3.682 1 94.06 154 THR B N 1
ATOM 3201 C CA . THR B 1 154 ? -12.672 2.926 -2.947 1 94.06 154 THR B CA 1
ATOM 3202 C C . THR B 1 154 ? -13.055 3.551 -1.609 1 94.06 154 THR B C 1
ATOM 3204 O O . THR B 1 154 ? -12.562 3.137 -0.559 1 94.06 154 THR B O 1
ATOM 3207 N N . PRO B 1 155 ? -14.055 4.422 -1.618 1 94.31 155 PRO B N 1
ATOM 3208 C CA . PRO B 1 155 ? -14.344 5.215 -0.421 1 94.31 155 PRO B CA 1
ATOM 3209 C C . PRO B 1 155 ? -14.922 4.371 0.716 1 94.31 155 PRO B C 1
ATOM 3211 O O . PRO B 1 155 ? -14.773 4.727 1.888 1 94.31 155 PRO B O 1
ATOM 3214 N N . PHE B 1 156 ? -15.484 3.236 0.478 1 93 156 PHE B N 1
ATOM 3215 C CA . PHE B 1 156 ? -16.094 2.406 1.513 1 93 156 PHE B CA 1
ATOM 3216 C C . PHE B 1 156 ? -15.055 1.47 2.129 1 93 156 PHE B C 1
ATOM 3218 O O . PHE B 1 156 ? -15.344 0.773 3.104 1 93 156 PHE B O 1
ATOM 3225 N N . GLY B 1 157 ? -13.898 1.421 1.601 1 95.88 157 GLY B N 1
ATOM 3226 C CA . GLY B 1 157 ? -12.805 0.583 2.068 1 95.88 157 GLY B CA 1
ATOM 3227 C C . GLY B 1 157 ? -11.438 1.139 1.718 1 95.88 157 GLY B C 1
ATOM 3228 O O . GLY B 1 157 ? -10.664 0.499 1 1 95.88 157 GLY B O 1
ATOM 3229 N N . PRO B 1 158 ? -11.18 2.338 2.293 1 97.88 158 PRO B N 1
ATOM 3230 C CA . PRO B 1 158 ? -9.914 2.967 1.92 1 97.88 158 PRO B CA 1
ATOM 3231 C C . PRO B 1 158 ? -8.695 2.145 2.348 1 97.88 158 PRO B C 1
ATOM 3233 O O . PRO B 1 158 ? -7.633 2.244 1.734 1 97.88 158 PRO B O 1
ATOM 3236 N N . ASP B 1 159 ? -8.875 1.318 3.453 1 98.31 159 ASP B N 1
ATOM 3237 C CA . ASP B 1 159 ? -7.816 0.407 3.885 1 98.31 159 ASP B CA 1
ATOM 3238 C C . ASP B 1 159 ? -7.555 -0.67 2.834 1 98.31 159 ASP B C 1
ATOM 3240 O O . ASP B 1 159 ? -6.402 -0.989 2.537 1 98.31 159 ASP B O 1
ATOM 3244 N N . TYR B 1 160 ? -8.594 -1.198 2.256 1 97.88 160 TYR B N 1
ATOM 3245 C CA . TYR B 1 160 ? -8.492 -2.193 1.194 1 97.88 160 TYR B CA 1
ATOM 3246 C C . TYR B 1 160 ? -7.879 -1.589 -0.062 1 97.88 160 TYR B C 1
ATOM 3248 O O . TYR B 1 160 ? -7.004 -2.195 -0.686 1 97.88 160 TYR B O 1
ATOM 3256 N N . ALA B 1 161 ? -8.305 -0.376 -0.42 1 98.19 161 ALA B N 1
ATOM 3257 C CA . ALA B 1 161 ? -7.715 0.336 -1.55 1 98.19 161 ALA B CA 1
ATOM 3258 C C . ALA B 1 161 ? -6.215 0.52 -1.355 1 98.19 161 ALA B C 1
ATOM 3260 O O . ALA B 1 161 ? -5.434 0.339 -2.293 1 98.19 161 ALA B O 1
ATOM 3261 N N . ALA B 1 162 ? -5.828 0.896 -0.175 1 98.81 162 ALA B N 1
ATOM 3262 C CA . ALA B 1 162 ? -4.414 1.082 0.145 1 98.81 162 ALA B CA 1
ATOM 3263 C C . ALA B 1 162 ? -3.625 -0.204 -0.087 1 98.81 162 ALA B C 1
ATOM 3265 O O . ALA B 1 162 ? -2.602 -0.197 -0.776 1 98.81 162 ALA B O 1
ATOM 3266 N N . ALA B 1 163 ? -4.094 -1.288 0.487 1 98.81 163 ALA B N 1
ATOM 3267 C CA . ALA B 1 163 ? -3.406 -2.572 0.372 1 98.81 163 ALA B CA 1
ATOM 3268 C C . ALA B 1 163 ? -3.268 -2.99 -1.089 1 98.81 163 ALA B C 1
ATOM 3270 O O . ALA B 1 163 ? -2.176 -3.354 -1.536 1 98.81 163 ALA B O 1
ATOM 3271 N N . LYS B 1 164 ? -4.355 -2.896 -1.789 1 98.81 164 LYS B N 1
ATOM 3272 C CA . LYS B 1 164 ? -4.355 -3.402 -3.158 1 98.81 164 LYS B CA 1
ATOM 3273 C C . LYS B 1 164 ? -3.605 -2.461 -4.094 1 98.81 164 LYS B C 1
ATOM 3275 O O . LYS B 1 164 ? -2.977 -2.906 -5.055 1 98.81 164 LYS B O 1
ATOM 3280 N N . ALA B 1 165 ? -3.637 -1.131 -3.84 1 98.81 165 ALA B N 1
ATOM 3281 C CA . ALA B 1 165 ? -2.734 -0.228 -4.551 1 98.81 165 ALA B CA 1
ATOM 3282 C C . ALA B 1 165 ? -1.275 -0.589 -4.281 1 98.81 165 ALA B C 1
ATOM 3284 O O . ALA B 1 165 ? -0.435 -0.513 -5.18 1 98.81 165 ALA B O 1
ATOM 3285 N N . GLY B 1 166 ? -1 -0.915 -3.043 1 98.88 166 GLY B N 1
ATOM 3286 C CA . GLY B 1 166 ? 0.33 -1.395 -2.699 1 98.88 166 GLY B CA 1
ATOM 3287 C C . GLY B 1 166 ? 0.744 -2.621 -3.49 1 98.88 166 GLY B C 1
ATOM 3288 O O . GLY B 1 166 ? 1.877 -2.705 -3.967 1 98.88 166 GLY B O 1
ATOM 3289 N N . VAL B 1 167 ? -0.155 -3.553 -3.656 1 98.94 167 VAL B N 1
ATOM 3290 C CA . VAL B 1 167 ? 0.099 -4.758 -4.438 1 98.94 167 VAL B CA 1
ATOM 3291 C C . VAL B 1 167 ? 0.464 -4.379 -5.871 1 98.94 167 VAL B C 1
ATOM 3293 O O . VAL B 1 167 ? 1.417 -4.914 -6.441 1 98.94 167 VAL B O 1
ATOM 3296 N N . VAL B 1 168 ? -0.278 -3.445 -6.449 1 98.75 168 VAL B N 1
ATOM 3297 C CA . VAL B 1 168 ? -0.054 -2.994 -7.816 1 98.75 168 VAL B CA 1
ATOM 3298 C C . VAL B 1 168 ? 1.326 -2.35 -7.93 1 98.75 168 VAL B C 1
ATOM 3300 O O . VAL B 1 168 ? 2.129 -2.736 -8.781 1 98.75 168 VAL B O 1
ATOM 3303 N N . GLY B 1 169 ? 1.604 -1.395 -7.062 1 98.62 169 GLY B N 1
ATOM 3304 C CA . GLY B 1 169 ? 2.893 -0.72 -7.094 1 98.62 169 GLY B CA 1
ATOM 3305 C C . GLY B 1 169 ? 4.062 -1.661 -6.891 1 98.62 169 GLY B C 1
ATOM 3306 O O . GLY B 1 169 ? 5.094 -1.534 -7.555 1 98.62 169 GLY B O 1
ATOM 3307 N N . PHE B 1 170 ? 3.906 -2.637 -5.973 1 98.81 170 PHE B N 1
ATOM 3308 C CA . PHE B 1 170 ? 4.914 -3.652 -5.695 1 98.81 170 PHE B CA 1
ATOM 3309 C C . PHE B 1 170 ? 5.199 -4.492 -6.934 1 98.81 170 PHE B C 1
ATOM 3311 O O . PHE B 1 170 ? 6.352 -4.621 -7.352 1 98.81 170 PHE B O 1
ATOM 3318 N N . THR B 1 171 ? 4.141 -4.973 -7.555 1 98.81 171 THR B N 1
ATOM 3319 C CA . THR B 1 171 ? 4.266 -5.871 -8.695 1 98.81 171 THR B CA 1
ATOM 3320 C C . THR B 1 171 ? 4.957 -5.172 -9.859 1 98.81 171 THR B C 1
ATOM 3322 O O . THR B 1 171 ? 5.891 -5.719 -10.453 1 98.81 171 THR B O 1
ATOM 3325 N N . ARG B 1 172 ? 4.504 -3.99 -10.156 1 98.06 172 ARG B N 1
ATOM 3326 C CA . ARG B 1 172 ? 5.078 -3.244 -11.273 1 98.06 172 ARG B CA 1
ATOM 3327 C C . ARG B 1 172 ? 6.574 -3.023 -11.07 1 98.06 172 ARG B C 1
ATOM 3329 O O . ARG B 1 172 ? 7.336 -2.986 -12.039 1 98.06 172 ARG B O 1
ATOM 3336 N N . SER B 1 173 ? 6.977 -2.914 -9.828 1 97.56 173 SER B N 1
ATOM 3337 C CA . SER B 1 173 ? 8.367 -2.594 -9.516 1 97.56 173 SER B CA 1
ATOM 3338 C C . SER B 1 173 ? 9.25 -3.83 -9.609 1 97.56 173 SER B C 1
ATOM 3340 O O . SER B 1 173 ? 10.477 -3.732 -9.508 1 97.56 173 SER B O 1
ATOM 3342 N N . LEU B 1 174 ? 8.695 -4.977 -9.859 1 98.06 174 LEU B N 1
ATOM 3343 C CA . LEU B 1 174 ? 9.453 -6.219 -9.961 1 98.06 174 LEU B CA 1
ATOM 3344 C C . LEU B 1 174 ? 9.734 -6.566 -11.422 1 98.06 174 LEU B C 1
ATOM 3346 O O . LEU B 1 174 ? 10.258 -7.645 -11.719 1 98.06 174 LEU B O 1
ATOM 3350 N N . TYR B 1 175 ? 9.477 -5.676 -12.344 1 96 175 TYR B N 1
ATOM 3351 C CA . TYR B 1 175 ? 9.484 -5.973 -13.773 1 96 175 TYR B CA 1
ATOM 3352 C C . TYR B 1 175 ? 10.875 -6.398 -14.234 1 96 175 TYR B C 1
ATOM 3354 O O . TYR B 1 175 ? 11.016 -7.188 -15.164 1 96 175 TYR B O 1
ATOM 3362 N N . GLN B 1 176 ? 11.914 -6.043 -13.586 1 95.62 176 GLN B N 1
ATOM 3363 C CA . GLN B 1 176 ? 13.281 -6.281 -14.055 1 95.62 176 GLN B CA 1
ATOM 3364 C C . GLN B 1 176 ? 13.727 -7.703 -13.742 1 95.62 176 GLN B C 1
ATOM 3366 O O . GLN B 1 176 ? 14.727 -8.18 -14.281 1 95.62 176 GLN B O 1
ATOM 3371 N N . LEU B 1 177 ? 13.047 -8.391 -12.859 1 96.88 177 LEU B N 1
ATOM 3372 C CA . LEU B 1 177 ? 13.438 -9.734 -12.43 1 96.88 177 LEU B CA 1
ATOM 3373 C C . LEU B 1 177 ? 13.438 -10.703 -13.602 1 96.88 177 LEU B C 1
ATOM 3375 O O . LEU B 1 177 ? 14.211 -11.664 -13.617 1 96.88 177 LEU B O 1
ATOM 3379 N N . LYS B 1 178 ? 12.547 -10.398 -14.555 1 96.19 178 LYS B N 1
ATOM 3380 C CA . LYS B 1 178 ? 12.516 -11.273 -15.719 1 96.19 178 LYS B CA 1
ATOM 3381 C C . LYS B 1 178 ? 13.867 -11.305 -16.422 1 96.19 178 LYS B C 1
ATOM 3383 O O . LYS B 1 178 ? 14.391 -12.383 -16.734 1 96.19 178 LYS B O 1
ATOM 3388 N N . LYS B 1 179 ? 14.391 -10.164 -16.656 1 94.81 179 LYS B N 1
ATOM 3389 C CA . LYS B 1 179 ? 15.672 -10.055 -17.344 1 94.81 179 LYS B CA 1
ATOM 3390 C C . LYS B 1 179 ? 16.812 -10.586 -16.484 1 94.81 179 LYS B C 1
ATOM 3392 O O . LYS B 1 179 ? 17.656 -11.352 -16.969 1 94.81 179 LYS B O 1
ATOM 3397 N N . SER B 1 180 ? 16.797 -10.312 -15.203 1 95.81 180 SER B N 1
ATOM 3398 C CA . SER B 1 180 ? 17.953 -10.617 -14.359 1 95.81 180 SER B CA 1
ATOM 3399 C C . SER B 1 180 ? 17.922 -12.07 -13.891 1 95.81 180 SER B C 1
ATOM 3401 O O . SER B 1 180 ? 18.969 -12.711 -13.766 1 95.81 180 SER B O 1
ATOM 3403 N N . ASP B 1 181 ? 16.688 -12.602 -13.664 1 97.5 181 ASP B N 1
ATOM 3404 C CA . ASP B 1 181 ? 16.625 -13.875 -12.945 1 97.5 181 ASP B CA 1
ATOM 3405 C C . ASP B 1 181 ? 15.625 -14.828 -13.609 1 97.5 181 ASP B C 1
ATOM 3407 O O . ASP B 1 181 ? 15.43 -15.945 -13.141 1 97.5 181 ASP B O 1
ATOM 3411 N N . ASN B 1 182 ? 15.008 -14.43 -14.719 1 98.19 182 ASN B N 1
ATOM 3412 C CA . ASN B 1 182 ? 13.984 -15.203 -15.398 1 98.19 182 ASN B CA 1
ATOM 3413 C C . ASN B 1 182 ? 12.797 -15.5 -14.484 1 98.19 182 ASN B C 1
ATOM 3415 O O . ASN B 1 182 ? 12.273 -16.609 -14.477 1 98.19 182 ASN B O 1
ATOM 3419 N N . ILE B 1 183 ? 12.477 -14.539 -13.656 1 98.44 183 ILE B N 1
ATOM 3420 C CA . ILE B 1 183 ? 11.305 -14.562 -12.789 1 98.44 183 ILE B CA 1
ATOM 3421 C C . ILE B 1 183 ? 10.328 -13.461 -13.211 1 98.44 183 ILE B C 1
ATOM 3423 O O . ILE B 1 183 ? 10.719 -12.305 -13.352 1 98.44 183 ILE B O 1
ATOM 3427 N N . ARG B 1 184 ? 9.102 -13.836 -13.508 1 97.62 184 ARG B N 1
ATOM 3428 C CA . ARG B 1 184 ? 8.109 -12.812 -13.82 1 97.62 184 ARG B CA 1
ATOM 3429 C C . ARG B 1 184 ? 7.051 -12.734 -12.727 1 97.62 184 ARG B C 1
ATOM 3431 O O . ARG B 1 184 ? 6.652 -13.758 -12.156 1 97.62 184 ARG B O 1
ATOM 3438 N N . CYS B 1 185 ? 6.715 -11.586 -12.438 1 98.5 185 CYS B N 1
ATOM 3439 C CA . CYS B 1 185 ? 5.629 -11.273 -11.516 1 98.5 185 CYS B CA 1
ATOM 3440 C C . CYS B 1 185 ? 4.578 -10.398 -12.188 1 98.5 185 CYS B C 1
ATOM 3442 O O . CYS B 1 185 ? 4.902 -9.352 -12.758 1 98.5 185 CYS B O 1
ATOM 3444 N N . PHE B 1 186 ? 3.354 -10.883 -12.195 1 98.12 186 PHE B N 1
ATOM 3445 C CA . PHE B 1 186 ? 2.283 -10.039 -12.711 1 98.12 186 PHE B CA 1
ATOM 3446 C C . PHE B 1 186 ? 1.11 -9.992 -11.734 1 98.12 186 PHE B C 1
ATOM 3448 O O . PHE B 1 186 ? 1.045 -10.797 -10.805 1 98.12 186 PHE B O 1
ATOM 3455 N N . CYS B 1 187 ? 0.281 -8.992 -11.922 1 98.69 187 CYS B N 1
ATOM 3456 C CA . CYS B 1 187 ? -0.822 -8.719 -11.008 1 98.69 187 CYS B CA 1
ATOM 3457 C C . CYS B 1 187 ? -2.166 -8.891 -11.703 1 98.69 187 CYS B C 1
ATOM 3459 O O . CYS B 1 187 ? -2.318 -8.492 -12.859 1 98.69 187 CYS B O 1
ATOM 3461 N N . MET B 1 188 ? -3.094 -9.516 -11.039 1 98.62 188 MET B N 1
ATOM 3462 C CA . MET B 1 188 ? -4.473 -9.617 -11.516 1 98.62 188 MET B CA 1
ATOM 3463 C C . MET B 1 188 ? -5.387 -8.695 -10.719 1 98.62 188 MET B C 1
ATOM 3465 O O . MET B 1 188 ? -5.449 -8.773 -9.492 1 98.62 188 MET B O 1
ATOM 3469 N N . CYS B 1 189 ? -6.117 -7.859 -11.406 1 98.25 189 CYS B N 1
ATOM 3470 C CA . CYS B 1 189 ? -7.035 -6.93 -10.758 1 98.25 189 CYS B CA 1
ATOM 3471 C C . CYS B 1 189 ? -8.469 -7.156 -11.234 1 98.25 189 CYS B C 1
ATOM 3473 O O . CYS B 1 189 ? -8.969 -6.418 -12.086 1 98.25 189 CYS B O 1
ATOM 3475 N N . PRO B 1 190 ? -9.125 -8.102 -10.633 1 97.44 190 PRO B N 1
ATOM 3476 C CA . PRO B 1 190 ? -10.523 -8.336 -10.984 1 97.44 190 PRO B CA 1
ATOM 3477 C C . PRO B 1 190 ? -11.477 -7.332 -10.336 1 97.44 190 PRO B C 1
ATOM 3479 O O . PRO B 1 190 ? -11.164 -6.773 -9.281 1 97.44 190 PRO B O 1
ATOM 3482 N N . GLY B 1 191 ? -12.602 -7.113 -11.016 1 94.5 191 GLY B N 1
ATOM 3483 C CA . GLY B 1 191 ? -13.734 -6.5 -10.344 1 94.5 191 GLY B CA 1
ATOM 3484 C C . GLY B 1 191 ? -14.422 -7.426 -9.359 1 94.5 191 GLY B C 1
ATOM 3485 O O . GLY B 1 191 ? -13.82 -8.391 -8.891 1 94.5 191 GLY B O 1
ATOM 3486 N N . PHE B 1 192 ? -15.594 -7.051 -8.969 1 93 192 PHE B N 1
ATOM 3487 C CA . PHE B 1 192 ? -16.359 -7.922 -8.094 1 93 192 PHE B CA 1
ATOM 3488 C C . PHE B 1 192 ? -16.75 -9.211 -8.812 1 93 192 PHE B C 1
ATOM 3490 O O . PHE B 1 192 ? -17.297 -9.172 -9.914 1 93 192 PHE B O 1
ATOM 3497 N N . ALA B 1 193 ? -16.422 -10.32 -8.18 1 94.19 193 ALA B N 1
ATOM 3498 C CA . ALA B 1 193 ? -16.688 -11.609 -8.82 1 94.19 193 ALA B CA 1
ATOM 3499 C C . ALA B 1 193 ? -17.625 -12.461 -7.961 1 94.19 193 ALA B C 1
ATOM 3501 O O . ALA B 1 193 ? -17.969 -12.078 -6.836 1 94.19 193 ALA B O 1
ATOM 3502 N N . GLU B 1 194 ? -18.078 -13.562 -8.57 1 92.81 194 GLU B N 1
ATOM 3503 C CA . GLU B 1 194 ? -19.016 -14.469 -7.922 1 92.81 194 GLU B CA 1
ATOM 3504 C C . GLU B 1 194 ? -18.312 -15.359 -6.902 1 92.81 194 GLU B C 1
ATOM 3506 O O . GLU B 1 194 ? -18.438 -16.578 -6.949 1 92.81 194 GLU B O 1
ATOM 3511 N N . THR B 1 195 ? -17.531 -14.844 -6.059 1 93.19 195 THR B N 1
ATOM 3512 C CA . THR B 1 195 ? -16.953 -15.453 -4.867 1 93.19 195 THR B CA 1
ATOM 3513 C C . THR B 1 195 ? -17.688 -15.008 -3.611 1 93.19 195 THR B C 1
ATOM 3515 O O . THR B 1 195 ? -18.562 -14.133 -3.674 1 93.19 195 THR B O 1
ATOM 3518 N N . ASN B 1 196 ? -17.375 -15.695 -2.504 1 90.75 196 ASN B N 1
ATOM 3519 C CA . ASN B 1 196 ? -17.984 -15.266 -1.249 1 90.75 196 ASN B CA 1
ATOM 3520 C C . ASN B 1 196 ? -17.734 -13.789 -0.976 1 90.75 196 ASN B C 1
ATOM 3522 O O . ASN B 1 196 ? -18.641 -13.062 -0.584 1 90.75 196 ASN B O 1
ATOM 3526 N N . MET B 1 197 ? -16.578 -13.336 -1.215 1 88.62 197 MET B N 1
ATOM 3527 C CA . MET B 1 197 ? -16.203 -11.938 -1.005 1 88.62 197 MET B CA 1
ATOM 3528 C C . MET B 1 197 ? -17.031 -11.016 -1.9 1 88.62 197 MET B C 1
ATOM 3530 O O . MET B 1 197 ? -17.562 -10.008 -1.438 1 88.62 197 MET B O 1
ATOM 3534 N N . GLY B 1 198 ? -17.141 -11.383 -3.182 1 91.5 198 GLY B N 1
ATOM 3535 C CA . GLY B 1 198 ? -17.891 -10.578 -4.125 1 91.5 198 GLY B CA 1
ATOM 3536 C C . GLY B 1 198 ? -19.375 -10.539 -3.812 1 91.5 198 GLY B C 1
ATOM 3537 O O . GLY B 1 198 ? -20.016 -9.492 -3.924 1 91.5 198 GLY B O 1
ATOM 3538 N N . ARG B 1 199 ? -19.938 -11.648 -3.404 1 90.81 199 ARG B N 1
ATOM 3539 C CA . ARG B 1 199 ? -21.344 -11.719 -3.059 1 90.81 199 ARG B CA 1
ATOM 3540 C C . ARG B 1 199 ? -21.656 -10.875 -1.823 1 90.81 199 ARG B C 1
ATOM 3542 O O . ARG B 1 199 ? -22.703 -10.227 -1.75 1 90.81 199 ARG B O 1
ATOM 3549 N N . GLN B 1 200 ? -20.734 -10.945 -0.927 1 90.25 200 GLN B N 1
ATOM 3550 C CA . GLN B 1 200 ? -20.906 -10.117 0.259 1 90.25 200 GLN B CA 1
ATOM 3551 C C . GLN B 1 200 ? -20.891 -8.633 -0.106 1 90.25 200 GLN B C 1
ATOM 3553 O O . GLN B 1 200 ? -21.703 -7.855 0.411 1 90.25 200 GLN B O 1
ATOM 3558 N N . ALA B 1 201 ? -20 -8.242 -0.946 1 90 201 ALA B N 1
ATOM 3559 C CA . ALA B 1 201 ? -19.953 -6.859 -1.407 1 90 201 ALA B CA 1
ATOM 3560 C C . ALA B 1 201 ? -21.25 -6.469 -2.104 1 90 201 ALA B C 1
ATOM 3562 O O . ALA B 1 201 ? -21.75 -5.355 -1.923 1 90 201 ALA B O 1
ATOM 3563 N N . ASP B 1 202 ? -21.766 -7.367 -2.9 1 91.44 202 ASP B N 1
ATOM 3564 C CA . ASP B 1 202 ? -22.984 -7.098 -3.65 1 91.44 202 ASP B CA 1
ATOM 3565 C C . ASP B 1 202 ? -24.156 -6.816 -2.709 1 91.44 202 ASP B C 1
ATOM 3567 O O . ASP B 1 202 ? -25.062 -6.055 -3.049 1 91.44 202 ASP B O 1
ATOM 3571 N N . VAL B 1 203 ? -24.109 -7.41 -1.539 1 91.81 203 VAL B N 1
ATOM 3572 C CA . VAL B 1 203 ? -25.141 -7.211 -0.542 1 91.81 203 VAL B CA 1
ATOM 3573 C C . VAL B 1 203 ? -24.906 -5.898 0.205 1 91.81 203 VAL B C 1
ATOM 3575 O O . VAL B 1 203 ? -25.828 -5.113 0.409 1 91.81 203 VAL B O 1
ATOM 3578 N N . GLU B 1 204 ? -23.719 -5.621 0.53 1 90.56 204 GLU B N 1
ATOM 3579 C CA . GLU B 1 204 ? -23.406 -4.516 1.426 1 90.56 204 GLU B CA 1
ATOM 3580 C C . GLU B 1 204 ? -23.297 -3.199 0.662 1 90.56 204 GLU B C 1
ATOM 3582 O O . GLU B 1 204 ? -23.656 -2.143 1.183 1 90.56 204 GLU B O 1
ATOM 3587 N N . ILE B 1 205 ? -22.734 -3.289 -0.535 1 91.06 205 ILE B N 1
ATOM 3588 C CA . ILE B 1 205 ? -22.531 -2.082 -1.329 1 91.06 205 ILE B CA 1
ATOM 3589 C C . ILE B 1 205 ? -23 -2.32 -2.76 1 91.06 205 ILE B C 1
ATOM 3591 O O . ILE B 1 205 ? -22.25 -2.123 -3.715 1 91.06 205 ILE B O 1
ATOM 3595 N N . PRO B 1 206 ? -24.219 -2.611 -2.982 1 91.75 206 PRO B N 1
ATOM 3596 C CA . PRO B 1 206 ? -24.734 -2.969 -4.305 1 91.75 206 PRO B CA 1
ATOM 3597 C C . PRO B 1 206 ? -24.562 -1.853 -5.332 1 91.75 206 PRO B C 1
ATOM 3599 O O . PRO B 1 206 ? -24.391 -2.127 -6.523 1 91.75 206 PRO B O 1
ATOM 3602 N N . GLU B 1 207 ? -24.641 -0.604 -4.879 1 89.25 207 GLU B N 1
ATOM 3603 C CA . GLU B 1 207 ? -24.469 0.516 -5.801 1 89.25 207 GLU B CA 1
ATOM 3604 C C . GLU B 1 207 ? -23.094 0.473 -6.473 1 89.25 207 GLU B C 1
ATOM 3606 O O . GLU B 1 207 ? -22.984 0.729 -7.676 1 89.25 207 GLU B O 1
ATOM 3611 N N . TYR B 1 208 ? -22.125 0.142 -5.73 1 86.81 208 TYR B N 1
ATOM 3612 C CA . TYR B 1 208 ? -20.766 0.096 -6.266 1 86.81 208 TYR B CA 1
ATOM 3613 C C . TYR B 1 208 ? -20.578 -1.121 -7.16 1 86.81 208 TYR B C 1
ATOM 3615 O O . TYR B 1 208 ? -19.938 -1.031 -8.211 1 86.81 208 TYR B O 1
ATOM 3623 N N . THR B 1 209 ? -21.109 -2.285 -6.75 1 89.5 209 THR B N 1
ATOM 3624 C CA . THR B 1 209 ? -21 -3.477 -7.582 1 89.5 209 THR B CA 1
ATOM 3625 C C . THR B 1 209 ? -21.719 -3.273 -8.914 1 89.5 209 THR B C 1
ATOM 3627 O O . THR B 1 209 ? -21.219 -3.666 -9.969 1 89.5 209 THR B O 1
ATOM 3630 N N . ASN B 1 210 ? -22.797 -2.582 -8.836 1 88.88 210 ASN B N 1
ATOM 3631 C CA . ASN B 1 210 ? -23.547 -2.314 -10.047 1 88.88 210 ASN B CA 1
ATOM 3632 C C . ASN B 1 210 ? -22.812 -1.35 -10.977 1 88.88 210 ASN B C 1
ATOM 3634 O O . ASN B 1 210 ? -22.844 -1.504 -12.195 1 88.88 210 ASN B O 1
ATOM 3638 N N . MET B 1 211 ? -22.188 -0.393 -10.367 1 84.44 211 MET B N 1
ATOM 3639 C CA . MET B 1 211 ? -21.422 0.582 -11.133 1 84.44 211 MET B CA 1
ATOM 3640 C C . MET B 1 211 ? -20.297 -0.099 -11.906 1 84.44 211 MET B C 1
ATOM 3642 O O . MET B 1 211 ? -19.922 0.346 -12.992 1 84.44 211 MET B O 1
ATOM 3646 N N . MET B 1 212 ? -19.875 -1.181 -11.344 1 85.44 212 MET B N 1
ATOM 3647 C CA . MET B 1 212 ? -18.766 -1.886 -11.977 1 85.44 212 MET B CA 1
ATOM 3648 C C . MET B 1 212 ? -19.266 -3.01 -12.875 1 85.44 212 MET B C 1
ATOM 3650 O O . MET B 1 212 ? -18.5 -3.887 -13.273 1 85.44 212 MET B O 1
ATOM 3654 N N . GLY B 1 213 ? -20.547 -3.113 -13.133 1 86.25 213 GLY B N 1
ATOM 3655 C CA . GLY B 1 213 ? -21.094 -4.07 -14.078 1 86.25 213 GLY B CA 1
ATOM 3656 C C . GLY B 1 213 ? -21.562 -5.355 -13.422 1 86.25 213 GLY B C 1
ATOM 3657 O O . GLY B 1 213 ? -21.734 -6.375 -14.102 1 86.25 213 GLY B O 1
ATOM 3658 N N . GLY B 1 214 ? -21.719 -5.262 -12.102 1 89.81 214 GLY B N 1
ATOM 3659 C CA . GLY B 1 214 ? -22.172 -6.441 -11.391 1 89.81 214 GLY B CA 1
ATOM 3660 C C . GLY B 1 214 ? -21.062 -7.434 -11.109 1 89.81 214 GLY B C 1
ATOM 3661 O O . GLY B 1 214 ? -19.875 -7.094 -11.195 1 89.81 214 GLY B O 1
ATOM 3662 N N . LEU B 1 215 ? -21.469 -8.672 -10.664 1 92.88 215 LEU B N 1
ATOM 3663 C CA . LEU B 1 215 ? -20.5 -9.703 -10.328 1 92.88 215 LEU B CA 1
ATOM 3664 C C . LEU B 1 215 ? -20.016 -10.414 -11.578 1 92.88 215 LEU B C 1
ATOM 3666 O O . LEU B 1 215 ? -20.812 -10.844 -12.414 1 92.88 215 LEU B O 1
ATOM 3670 N N . LEU B 1 216 ? -18.719 -10.516 -11.68 1 93.44 216 LEU B N 1
ATOM 3671 C CA . LEU B 1 216 ? -18.172 -11.273 -12.805 1 93.44 216 LEU B CA 1
ATOM 3672 C C . LEU B 1 216 ? -18.094 -12.758 -12.469 1 93.44 216 LEU B C 1
ATOM 3674 O O . LEU B 1 216 ? -17.812 -13.125 -11.336 1 93.44 216 LEU B O 1
ATOM 3678 N N . PRO B 1 217 ? -18.344 -13.594 -13.586 1 93.56 217 PRO B N 1
ATOM 3679 C CA . PRO B 1 217 ? -18.125 -15.023 -13.359 1 93.56 217 PRO B CA 1
ATOM 3680 C C . PRO B 1 217 ? -16.688 -15.344 -12.969 1 93.56 217 PRO B C 1
ATOM 3682 O O . PRO B 1 217 ? -15.75 -14.742 -13.5 1 93.56 217 PRO B O 1
ATOM 3685 N N . VAL B 1 218 ? -16.516 -16.312 -12.086 1 95.62 218 VAL B N 1
ATOM 3686 C CA . VAL B 1 218 ? -15.195 -16.734 -11.641 1 95.62 218 VAL B CA 1
ATOM 3687 C C . VAL B 1 218 ? -14.367 -17.203 -12.836 1 95.62 218 VAL B C 1
ATOM 3689 O O . VAL B 1 218 ? -13.156 -16.969 -12.891 1 95.62 218 VAL B O 1
ATOM 3692 N N . LYS B 1 219 ? -14.984 -17.75 -13.828 1 95.5 219 LYS B N 1
ATOM 3693 C CA . LYS B 1 219 ? -14.32 -18.281 -15.016 1 95.5 219 LYS B CA 1
ATOM 3694 C C . LYS B 1 219 ? -13.562 -17.188 -15.758 1 95.5 219 LYS B C 1
ATOM 3696 O O . LYS B 1 219 ? -12.516 -17.438 -16.344 1 95.5 219 LYS B O 1
ATOM 3701 N N . VAL B 1 220 ? -14.117 -15.984 -15.789 1 96.5 220 VAL B N 1
ATOM 3702 C CA . VAL B 1 220 ? -13.469 -14.867 -16.469 1 96.5 220 VAL B CA 1
ATOM 3703 C C . VAL B 1 220 ? -12.109 -14.594 -15.82 1 96.5 220 VAL B C 1
ATOM 3705 O O . VAL B 1 220 ? -11.125 -14.344 -16.516 1 96.5 220 VAL B O 1
ATOM 3708 N N . VAL B 1 221 ? -12.055 -14.695 -14.539 1 97.69 221 VAL B N 1
ATOM 3709 C CA . VAL B 1 221 ? -10.82 -14.445 -13.797 1 97.69 221 VAL B CA 1
ATOM 3710 C C . VAL B 1 221 ? -9.852 -15.609 -13.992 1 97.69 221 VAL B C 1
ATOM 3712 O O . VAL B 1 221 ? -8.648 -15.398 -14.148 1 97.69 221 VAL B O 1
ATOM 3715 N N . VAL B 1 222 ? -10.367 -16.828 -14.031 1 97.81 222 VAL B N 1
ATOM 3716 C CA . VAL B 1 222 ? -9.547 -18.016 -14.234 1 97.81 222 VAL B CA 1
ATOM 3717 C C . VAL B 1 222 ? -8.938 -17.984 -15.633 1 97.81 222 VAL B C 1
ATOM 3719 O O . VAL B 1 222 ? -7.766 -18.344 -15.812 1 97.81 222 VAL B O 1
ATOM 3722 N N . ASP B 1 223 ? -9.75 -17.562 -16.641 1 97 223 ASP B N 1
ATOM 3723 C CA . ASP B 1 223 ? -9.242 -17.422 -18 1 97 223 ASP B CA 1
ATOM 3724 C C . ASP B 1 223 ? -8.109 -16.406 -18.062 1 97 223 ASP B C 1
ATOM 3726 O O . ASP B 1 223 ? -7.117 -16.609 -18.766 1 97 223 ASP B O 1
ATOM 3730 N N . ALA B 1 224 ? -8.305 -15.336 -17.375 1 97.75 224 ALA B N 1
ATOM 3731 C CA . ALA B 1 224 ? -7.266 -14.312 -17.328 1 97.75 224 ALA B CA 1
ATOM 3732 C C . ALA B 1 224 ? -5.992 -14.859 -16.688 1 97.75 224 ALA B C 1
ATOM 3734 O O . ALA B 1 224 ? -4.883 -14.547 -17.125 1 97.75 224 ALA B O 1
ATOM 3735 N N . PHE B 1 225 ? -6.176 -15.641 -15.641 1 98.44 225 PHE B N 1
ATOM 3736 C CA . PHE B 1 225 ? -5.055 -16.297 -14.977 1 98.44 225 PHE B CA 1
ATOM 3737 C C . PHE B 1 225 ? -4.281 -17.172 -15.945 1 98.44 225 PHE B C 1
ATOM 3739 O O . PHE B 1 225 ? -3.062 -17.047 -16.062 1 98.44 225 PHE B O 1
ATOM 3746 N N . ALA B 1 226 ? -4.977 -18.031 -16.625 1 98.44 226 ALA B N 1
ATOM 3747 C CA . ALA B 1 226 ? -4.348 -18.953 -17.562 1 98.44 226 ALA B CA 1
ATOM 3748 C C . ALA B 1 226 ? -3.627 -18.188 -18.672 1 98.44 226 ALA B C 1
ATOM 3750 O O . ALA B 1 226 ? -2.5 -18.531 -19.047 1 98.44 226 ALA B O 1
ATOM 3751 N N . ALA B 1 227 ? -4.301 -17.188 -19.188 1 97.19 227 ALA B N 1
ATOM 3752 C CA . ALA B 1 227 ? -3.693 -16.359 -20.234 1 97.19 227 ALA B CA 1
ATOM 3753 C C . ALA B 1 227 ? -2.434 -15.672 -19.734 1 97.19 227 ALA B C 1
ATOM 3755 O O . ALA B 1 227 ? -1.418 -15.625 -20.422 1 97.19 227 ALA B O 1
ATOM 3756 N N . GLY B 1 228 ? -2.496 -15.141 -18.516 1 97.19 228 GLY B N 1
ATOM 3757 C CA . GLY B 1 228 ? -1.336 -14.508 -17.922 1 97.19 228 GLY B CA 1
ATOM 3758 C C . GLY B 1 228 ? -0.167 -15.453 -17.719 1 97.19 228 GLY B C 1
ATOM 3759 O O . GLY B 1 228 ? 0.983 -15.086 -17.969 1 97.19 228 GLY B O 1
ATOM 3760 N N . MET B 1 229 ? -0.411 -16.641 -17.281 1 98.12 229 MET B N 1
ATOM 3761 C CA . MET B 1 229 ? 0.622 -17.656 -17.109 1 98.12 229 MET B CA 1
ATOM 3762 C C . MET B 1 229 ? 1.335 -17.938 -18.422 1 98.12 229 MET B C 1
ATOM 3764 O O . MET B 1 229 ? 2.557 -18.109 -18.453 1 98.12 229 MET B O 1
ATOM 3768 N N . ARG B 1 230 ? 0.638 -17.922 -19.469 1 96.88 230 ARG B N 1
ATOM 3769 C CA . ARG B 1 230 ? 1.178 -18.312 -20.75 1 96.88 230 ARG B CA 1
ATOM 3770 C C . ARG B 1 230 ? 1.861 -17.141 -21.453 1 96.88 230 ARG B C 1
ATOM 3772 O O . ARG B 1 230 ? 2.637 -17.344 -22.391 1 96.88 230 ARG B O 1
ATOM 3779 N N . GLU B 1 231 ? 1.532 -15.906 -21.062 1 94.31 231 GLU B N 1
ATOM 3780 C CA . GLU B 1 231 ? 2.119 -14.719 -21.672 1 94.31 231 GLU B CA 1
ATOM 3781 C C . GLU B 1 231 ? 3.531 -14.469 -21.141 1 94.31 231 GLU B C 1
ATOM 3783 O O . GLU B 1 231 ? 3.711 -14.023 -20.016 1 94.31 231 GLU B O 1
ATOM 3788 N N . PRO B 1 232 ? 4.523 -14.602 -21.969 1 91.81 232 PRO B N 1
ATOM 3789 C CA . PRO B 1 232 ? 5.895 -14.539 -21.453 1 91.81 232 PRO B CA 1
ATOM 3790 C C . PRO B 1 232 ? 6.359 -13.109 -21.188 1 91.81 232 PRO B C 1
ATOM 3792 O O . PRO B 1 232 ? 7.316 -12.898 -20.438 1 91.81 232 PRO B O 1
ATOM 3795 N N . ASP B 1 233 ? 5.688 -12.117 -21.719 1 91.06 233 ASP B N 1
ATOM 3796 C CA . ASP B 1 233 ? 6.203 -10.75 -21.656 1 91.06 233 ASP B CA 1
ATOM 3797 C C . ASP B 1 233 ? 5.328 -9.875 -20.766 1 91.06 233 ASP B C 1
ATOM 3799 O O . ASP B 1 233 ? 5.074 -8.711 -21.094 1 91.06 233 ASP B O 1
ATOM 3803 N N . ASN B 1 234 ? 4.871 -10.414 -19.625 1 94.81 234 ASN B N 1
ATOM 3804 C CA . ASN B 1 234 ? 3.969 -9.609 -18.812 1 94.81 234 ASN B CA 1
ATOM 3805 C C . ASN B 1 234 ? 4.57 -9.32 -17.438 1 94.81 234 ASN B C 1
ATOM 3807 O O . ASN B 1 234 ? 3.838 -9.078 -16.469 1 94.81 234 ASN B O 1
ATOM 3811 N N . ALA B 1 235 ? 5.945 -9.383 -17.328 1 96 235 ALA B N 1
ATOM 3812 C CA . ALA B 1 235 ? 6.594 -9.023 -16.062 1 96 235 ALA B CA 1
ATOM 3813 C C . ALA B 1 235 ? 6.25 -7.594 -15.648 1 96 235 ALA B C 1
ATOM 3815 O O . ALA B 1 235 ? 6.461 -6.656 -16.422 1 96 235 ALA B O 1
ATOM 3816 N N . GLY B 1 236 ? 5.688 -7.473 -14.469 1 96.75 236 GLY B N 1
ATOM 3817 C CA . GLY B 1 236 ? 5.359 -6.16 -13.938 1 96.75 236 GLY B CA 1
ATOM 3818 C C . GLY B 1 236 ? 4.035 -5.629 -14.453 1 96.75 236 GLY B C 1
ATOM 3819 O O . GLY B 1 236 ? 3.627 -4.52 -14.102 1 96.75 236 GLY B O 1
ATOM 3820 N N . ARG B 1 237 ? 3.371 -6.418 -15.242 1 96.19 237 ARG B N 1
ATOM 3821 C CA . ARG B 1 237 ? 2.125 -5.926 -15.82 1 96.19 237 ARG B CA 1
ATOM 3822 C C . ARG B 1 237 ? 0.944 -6.207 -14.898 1 96.19 237 ARG B C 1
ATOM 3824 O O . ARG B 1 237 ? 1.032 -7.055 -14.008 1 96.19 237 ARG B O 1
ATOM 3831 N N . VAL B 1 238 ? -0.099 -5.418 -15.109 1 97.19 238 VAL B N 1
ATOM 3832 C CA . VAL B 1 238 ? -1.302 -5.477 -14.281 1 97.19 238 VAL B CA 1
ATOM 3833 C C . VAL B 1 238 ? -2.518 -5.75 -15.164 1 97.19 238 VAL B C 1
ATOM 3835 O O . VAL B 1 238 ? -2.857 -4.945 -16.031 1 97.19 238 VAL B O 1
ATOM 3838 N N . GLN B 1 239 ? -3.172 -6.875 -14.953 1 97.06 239 GLN B N 1
ATOM 3839 C CA . GLN B 1 239 ? -4.379 -7.219 -15.695 1 97.06 239 GLN B CA 1
ATOM 3840 C C . GLN B 1 239 ? -5.609 -6.559 -15.086 1 97.06 239 GLN B C 1
ATOM 3842 O O . GLN B 1 239 ? -5.914 -6.77 -13.906 1 97.06 239 GLN B O 1
ATOM 3847 N N . ARG B 1 240 ? -6.211 -5.75 -15.789 1 96.31 240 ARG B N 1
ATOM 3848 C CA . ARG B 1 240 ? -7.555 -5.293 -15.453 1 96.31 240 ARG B CA 1
ATOM 3849 C C . ARG B 1 240 ? -8.609 -6.266 -15.977 1 96.31 240 ARG B C 1
ATOM 3851 O O . ARG B 1 240 ? -8.734 -6.461 -17.188 1 96.31 240 ARG B O 1
ATOM 3858 N N . ILE B 1 241 ? -9.359 -6.891 -15.109 1 96.94 241 ILE B N 1
ATOM 3859 C CA . ILE B 1 241 ? -10.281 -7.957 -15.477 1 96.94 241 ILE B CA 1
ATOM 3860 C C . ILE B 1 241 ? -11.719 -7.512 -15.203 1 96.94 241 ILE B C 1
ATOM 3862 O O . ILE B 1 241 ? -12.133 -7.414 -14.047 1 96.94 241 ILE B O 1
ATOM 3866 N N . MET B 1 242 ? -12.398 -7.277 -16.203 1 91.5 242 MET B N 1
ATOM 3867 C CA . MET B 1 242 ? -13.805 -6.883 -16.172 1 91.5 242 MET B CA 1
ATOM 3868 C C . MET B 1 242 ? -14.672 -7.867 -16.953 1 91.5 242 MET B C 1
ATOM 3870 O O . MET B 1 242 ? -14.148 -8.773 -17.609 1 91.5 242 MET B O 1
ATOM 3874 N N . LYS B 1 243 ? -15.984 -7.715 -16.812 1 84.56 243 LYS B N 1
ATOM 3875 C CA . LYS B 1 243 ? -16.922 -8.656 -17.406 1 84.56 243 LYS B CA 1
ATOM 3876 C C . LYS B 1 243 ? -16.719 -8.773 -18.906 1 84.56 243 LYS B C 1
ATOM 3878 O O . LYS B 1 243 ? -16.656 -9.875 -19.453 1 84.56 243 LYS B O 1
ATOM 3883 N N . LYS B 1 244 ? -16.5 -7.672 -19.578 1 80.25 244 LYS B N 1
ATOM 3884 C CA . LYS B 1 244 ? -16.484 -7.695 -21.047 1 80.25 244 LYS B CA 1
ATOM 3885 C C . LYS B 1 244 ? -15.047 -7.598 -21.578 1 80.25 244 LYS B C 1
ATOM 3887 O O . LYS B 1 244 ? -14.812 -7.742 -22.766 1 80.25 244 LYS B O 1
ATOM 3892 N N . ASN B 1 245 ? -14.141 -7.387 -20.656 1 86 245 ASN B N 1
ATOM 3893 C CA . ASN B 1 245 ? -12.805 -7.105 -21.188 1 86 245 ASN B CA 1
ATOM 3894 C C . ASN B 1 245 ? -11.727 -7.41 -20.141 1 86 245 ASN B C 1
ATOM 3896 O O . ASN B 1 245 ? -11.867 -7.059 -18.969 1 86 245 ASN B O 1
ATOM 3900 N N . THR B 1 246 ? -10.695 -8.258 -20.547 1 90.25 246 THR B N 1
ATOM 3901 C CA . THR B 1 246 ? -9.43 -8.375 -19.828 1 90.25 246 THR B CA 1
ATOM 3902 C C . THR B 1 246 ? -8.297 -7.734 -20.625 1 90.25 246 THR B C 1
ATOM 3904 O O . THR B 1 246 ? -8.102 -8.055 -21.797 1 90.25 246 THR B O 1
ATOM 3907 N N . SER B 1 247 ? -7.695 -6.777 -20.031 1 93.31 247 SER B N 1
ATOM 3908 C CA . SER B 1 247 ? -6.582 -6.094 -20.688 1 93.31 247 SER B CA 1
ATOM 3909 C C . SER B 1 247 ? -5.531 -5.66 -19.672 1 93.31 247 SER B C 1
ATOM 3911 O O . SER B 1 247 ? -5.809 -5.613 -18.469 1 93.31 247 SER B O 1
ATOM 3913 N N . TYR B 1 248 ? -4.367 -5.477 -20.125 1 93.38 248 TYR B N 1
ATOM 3914 C CA . TYR B 1 248 ? -3.363 -4.891 -19.25 1 93.38 248 TYR B CA 1
ATOM 3915 C C . TYR B 1 248 ? -3.627 -3.408 -19.031 1 93.38 248 TYR B C 1
ATOM 3917 O O . TYR B 1 248 ? -3.826 -2.658 -19.984 1 93.38 248 TYR B O 1
ATOM 3925 N N . TYR B 1 249 ? -3.729 -3.072 -17.797 1 93.56 249 TYR B N 1
ATOM 3926 C CA . TYR B 1 249 ? -3.879 -1.662 -17.453 1 93.56 249 TYR B CA 1
ATOM 3927 C C . TYR B 1 249 ? -2.658 -0.86 -17.891 1 93.56 249 TYR B C 1
ATOM 3929 O O . TYR B 1 249 ? -1.521 -1.307 -17.719 1 93.56 249 TYR B O 1
ATOM 3937 N N . ARG B 1 250 ? -2.869 0.334 -18.453 1 90.56 250 ARG B N 1
ATOM 3938 C CA . ARG B 1 250 ? -1.769 1.149 -18.953 1 90.56 250 ARG B CA 1
ATOM 3939 C C . ARG B 1 250 ? -1.468 2.307 -18 1 90.56 250 ARG B C 1
ATOM 3941 O O . ARG B 1 250 ? -2.316 3.172 -17.781 1 90.56 250 ARG B O 1
ATOM 3948 N N . PHE B 1 251 ? -0.322 2.227 -17.453 1 91.69 251 PHE B N 1
ATOM 3949 C CA . PHE B 1 251 ? 0.173 3.312 -16.625 1 91.69 251 PHE B CA 1
ATOM 3950 C C . PHE B 1 251 ? 1.014 4.285 -17.438 1 91.69 251 PHE B C 1
ATOM 3952 O O . PHE B 1 251 ? 1.607 3.902 -18.453 1 91.69 251 PHE B O 1
ATOM 3959 N N . PRO B 1 252 ? 1.038 5.582 -16.953 1 84.56 252 PRO B N 1
ATOM 3960 C CA . PRO B 1 252 ? 2.002 6.465 -17.609 1 84.56 252 PRO B CA 1
ATOM 3961 C C . PRO B 1 252 ? 3.424 5.91 -17.594 1 84.56 252 PRO B C 1
ATOM 3963 O O . PRO B 1 252 ? 3.877 5.406 -16.562 1 84.56 252 PRO B O 1
ATOM 3966 N N . GLY B 1 253 ? 4.09 5.883 -18.703 1 81.38 253 GLY B N 1
ATOM 3967 C CA . GLY B 1 253 ? 5.465 5.418 -18.781 1 81.38 253 GLY B CA 1
ATOM 3968 C C . GLY B 1 253 ? 5.582 3.973 -19.219 1 81.38 253 GLY B C 1
ATOM 3969 O O . GLY B 1 253 ? 6.68 3.498 -19.531 1 81.38 253 GLY B O 1
ATOM 3970 N N . ASP B 1 254 ? 4.457 3.277 -19.266 1 85.81 254 ASP B N 1
ATOM 3971 C CA . ASP B 1 254 ? 4.5 1.847 -19.562 1 85.81 254 ASP B CA 1
ATOM 3972 C C . ASP B 1 254 ? 5.074 1.587 -20.953 1 85.81 254 ASP B C 1
ATOM 3974 O O . ASP B 1 254 ? 5.715 0.559 -21.172 1 85.81 254 ASP B O 1
ATOM 3978 N N . LYS B 1 255 ? 4.781 2.514 -21.812 1 79.62 255 LYS B N 1
ATOM 3979 C CA . LYS B 1 255 ? 5.289 2.305 -23.156 1 79.62 255 LYS B CA 1
ATOM 3980 C C . LYS B 1 255 ? 6.812 2.188 -23.156 1 79.62 255 LYS B C 1
ATOM 3982 O O . LYS B 1 255 ? 7.379 1.425 -23.938 1 79.62 255 LYS B O 1
ATOM 3987 N N . ALA B 1 256 ? 7.441 2.871 -22.281 1 78.19 256 ALA B N 1
ATOM 3988 C CA . ALA B 1 256 ? 8.898 2.83 -22.188 1 78.19 256 ALA B CA 1
ATOM 3989 C C . ALA B 1 256 ? 9.367 1.593 -21.438 1 78.19 256 ALA B C 1
ATOM 3991 O O . ALA B 1 256 ? 10.398 1 -21.766 1 78.19 256 ALA B O 1
ATOM 3992 N N . LEU B 1 257 ? 8.703 1.223 -20.5 1 79.25 257 LEU B N 1
ATOM 3993 C CA . LEU B 1 257 ? 9.102 0.109 -19.656 1 79.25 257 LEU B CA 1
ATOM 3994 C C . LEU B 1 257 ? 8.797 -1.227 -20.328 1 79.25 257 LEU B C 1
ATOM 3996 O O . LEU B 1 257 ? 9.57 -2.182 -20.188 1 79.25 257 LEU B O 1
ATOM 4000 N N . PHE B 1 258 ? 7.672 -1.194 -21.016 1 75.75 258 PHE B N 1
ATOM 4001 C CA . PHE B 1 258 ? 7.18 -2.422 -21.625 1 75.75 258 PHE B CA 1
ATOM 4002 C C . PHE B 1 258 ? 7.004 -2.242 -23.125 1 75.75 258 PHE B C 1
ATOM 4004 O O . PHE B 1 258 ? 5.887 -2.314 -23.641 1 75.75 258 PHE B O 1
ATOM 4011 N N . PRO B 1 259 ? 8.016 -2.098 -23.844 1 66.38 259 PRO B N 1
ATOM 4012 C CA . PRO B 1 259 ? 7.906 -1.749 -25.266 1 66.38 259 PRO B CA 1
ATOM 4013 C C . PRO B 1 259 ? 7.262 -2.855 -26.094 1 66.38 259 PRO B C 1
ATOM 4015 O O . PRO B 1 259 ? 6.652 -2.578 -27.125 1 66.38 259 PRO B O 1
ATOM 4018 N N . ASP B 1 260 ? 7.395 -4.07 -25.703 1 58.72 260 ASP B N 1
ATOM 4019 C CA . ASP B 1 260 ? 6.961 -5.195 -26.531 1 58.72 260 ASP B CA 1
ATOM 4020 C C . ASP B 1 260 ? 5.594 -5.707 -26.078 1 58.72 260 ASP B C 1
ATOM 4022 O O . ASP B 1 260 ? 5.129 -6.746 -26.547 1 58.72 260 ASP B O 1
ATOM 4026 N N . SER B 1 261 ? 5.148 -5.129 -25.047 1 55.47 261 SER B N 1
ATOM 4027 C CA . SER B 1 261 ? 3.906 -5.727 -24.562 1 55.47 261 SER B CA 1
ATOM 4028 C C . SER B 1 261 ? 2.768 -5.5 -25.547 1 55.47 261 SER B C 1
ATOM 4030 O O . SER B 1 261 ? 2.561 -4.379 -26.016 1 55.47 261 SER B O 1
ATOM 4032 N N . LYS B 1 262 ? 2.398 -6.637 -26.141 1 49.75 262 LYS B N 1
ATOM 4033 C CA . LYS B 1 262 ? 1.366 -6.602 -27.172 1 49.75 262 LYS B CA 1
ATOM 4034 C C . LYS B 1 262 ? 0.029 -6.145 -26.594 1 49.75 262 LYS B C 1
ATOM 4036 O O . LYS B 1 262 ? -0.902 -5.836 -27.344 1 49.75 262 LYS B O 1
ATOM 4041 N N . LEU B 1 263 ? 0.011 -6.289 -25.172 1 45.97 263 LEU B N 1
ATOM 4042 C CA . LEU B 1 263 ? -1.312 -5.914 -24.672 1 45.97 263 LEU B CA 1
ATOM 4043 C C . LEU B 1 263 ? -1.28 -4.539 -24.016 1 45.97 263 LEU B C 1
ATOM 4045 O O . LEU B 1 263 ? -0.365 -4.238 -23.25 1 45.97 263 LEU B O 1
#